Protein AF-A0A7X8JCH7-F1 (afdb_monomer_lite)

Sequence (547 aa):
MPQPSSTAVYFVDVYTPNEGEPELSLEFGILRWFAEQDERPEVYVSTYLRPEIAVNRVRWPNAQSEMKIDRDRIEGDPNLPTLNNMIAEDYLEKKHVVCFDACIEPFPNFTVNAYDVVSIVALWNDIYSDDEKALKCTTLDEMCDYIGIVQDNNENTKYTPLLKRLNKMAALWSLLSEIEKNPKARRNLTSGGIQFNLVWPLPKSEDKWFEKEPEKLSDLTNKEIEDFFTGHLADRIDWYSMNMYASDWIYLRAKRSGASDLTGKRELAEFVFSKVFTCRMQIWVLIFYALYHHKKETSLNIALSRGDFRQVEDESAVESFVSFIVDNLDVFLSAPQKNSLIASLVKQTLEENDSIPFEHYNYDKIKKNYKQTSTGPRPFYTKNAPTVDSESCYKEIRNAKGKTIYRCYEVKSRGKNRQLEAELVVRNLTKLYSEALNVFSDIWLTTDLKLWIQFITGHDFTDLSRESKETDPHDLIEVRLALKKIIENVAYKYMLALHNHLEDAIRAVKINDIALSPICFNFQGISVEVIIKQPKVGLLGRLLSFN

Foldseek 3Di:
DDDDPQAKEKEWDWDAQDFPCSLRTFKIWIWIDRPVDLAATATQFTFTAARDDCLPPGPQVCCCPPFVDDSCVNVVDPQGHTPVLQLVVLPQAAGHYEYQACVGPPNVSSCVRHPDYDHLLVLQCVLCVVPPCSPPQPDLVSNCVVLQADDADPLQQQDTVRVQSRLSSVVSCVVSVVCVVPVVVSVVSDNDHDDPVNRPDDDHQDPDLDPDDDQFLVVDDLVSLCVSLVDDLVSPHRSVPAGDHRLDRGPPQDQDPCLVVADPLLVVLLCCLHPVDGRVLNVVLLSSCCRRVVCSVLSSQCSSVRVPLVNRPDVVSSVVSSSSCLQCLQPSDDPVSLLVVLLVLLLVLQVVLQPAFFDDDDQVVQDVCVVPDLAFKHKDDDPDDDPAPRCAAWTWIAHNVRQTQEIEGEQADDDPVSVVSLVVSLVVLVVVLVQLVQLLHCLRAPPNSQSSSCSNNSHHSVLLRDDDDPPDDPSSVVSSVSSSVSSCVSCVVLSVVSVVLSVVLSVCSVVLDQPDDWSWDRRSNYTYTYYRHYHDDDPVNVVVVPD

pLDDT: mean 86.08, std 12.48, range [26.72, 97.81]

Radius of gyration: 33.93 Å; chains: 1; bounding box: 72×52×119 Å

Structure (mmCIF, N/CA/C/O backbone):
data_AF-A0A7X8JCH7-F1
#
_entry.id   AF-A0A7X8JCH7-F1
#
loop_
_atom_site.group_PDB
_atom_site.id
_atom_site.type_symbol
_atom_site.label_atom_id
_atom_site.label_alt_id
_atom_site.label_comp_id
_atom_site.label_asym_id
_atom_site.label_entity_id
_atom_site.label_seq_id
_atom_site.pdbx_PDB_ins_code
_atom_site.Cartn_x
_atom_site.Cartn_y
_atom_site.Cartn_z
_atom_site.occupancy
_atom_site.B_iso_or_equiv
_atom_site.auth_seq_id
_atom_site.auth_comp_id
_atom_site.auth_asym_id
_atom_site.auth_atom_id
_atom_site.pdbx_PDB_model_num
ATOM 1 N N . MET A 1 1 ? -0.705 -29.616 21.457 1.00 29.97 1 MET A N 1
ATOM 2 C CA . MET A 1 1 ? -2.049 -29.372 22.023 1.00 29.97 1 MET A CA 1
ATOM 3 C C . MET A 1 1 ? -2.878 -28.715 20.933 1.00 29.97 1 MET A C 1
ATOM 5 O O . MET A 1 1 ? -2.327 -27.831 20.287 1.00 29.97 1 MET A O 1
ATOM 9 N N . PRO A 1 2 ? -4.116 -29.147 20.653 1.00 26.72 2 PRO A N 1
ATOM 10 C CA . PRO A 1 2 ? -4.990 -28.383 19.771 1.00 26.72 2 PRO A CA 1
ATOM 11 C C . PRO A 1 2 ? -5.410 -27.101 20.503 1.00 26.72 2 PRO A C 1
ATOM 13 O O . PRO A 1 2 ? -5.820 -27.173 21.661 1.00 26.72 2 PRO A O 1
ATOM 16 N N . GLN A 1 3 ? -5.236 -25.943 19.862 1.00 28.42 3 GLN A N 1
ATOM 17 C CA . GLN A 1 3 ? -5.727 -24.663 20.379 1.00 28.42 3 GLN A CA 1
ATOM 18 C C . GLN A 1 3 ? -7.254 -24.742 20.555 1.00 28.42 3 GLN A C 1
ATOM 20 O O . GLN A 1 3 ? -7.921 -25.278 19.664 1.00 28.42 3 GLN A O 1
ATOM 25 N N . PRO A 1 4 ? -7.828 -24.231 21.658 1.00 31.36 4 PRO A N 1
ATOM 26 C CA . PRO A 1 4 ? -9.260 -23.978 21.695 1.00 31.36 4 PRO A CA 1
ATOM 27 C C . PRO A 1 4 ? -9.591 -22.996 20.565 1.00 31.36 4 PRO A C 1
ATOM 29 O O . PRO A 1 4 ? -8.881 -22.011 20.366 1.00 31.36 4 PRO A O 1
ATOM 32 N N . SER A 1 5 ? -10.627 -23.293 19.780 1.00 38.84 5 SER A N 1
ATOM 33 C CA . SER A 1 5 ? -11.146 -22.375 18.768 1.00 38.84 5 SER A CA 1
ATOM 34 C C . SER A 1 5 ? -11.841 -21.214 19.481 1.00 38.84 5 SER A C 1
ATOM 36 O O . SER A 1 5 ? -13.061 -21.235 19.649 1.00 38.84 5 SER A O 1
ATOM 38 N N . SER A 1 6 ? -11.067 -20.241 19.966 1.00 56.00 6 SER A N 1
ATOM 39 C CA . SER A 1 6 ? -11.627 -19.031 20.558 1.00 56.00 6 SER A CA 1
ATOM 40 C C . SER A 1 6 ? -12.401 -18.285 19.473 1.00 56.00 6 SER A C 1
ATOM 42 O O . SER A 1 6 ? -11.893 -17.999 18.384 1.00 56.00 6 SER A O 1
ATOM 44 N N . THR A 1 7 ? -13.677 -18.030 19.737 1.00 82.69 7 THR A N 1
ATOM 45 C CA . THR A 1 7 ? -14.550 -17.335 18.792 1.00 82.69 7 THR A CA 1
ATOM 46 C C . THR A 1 7 ? -14.457 -15.839 19.073 1.00 82.69 7 THR A C 1
ATOM 48 O O . THR A 1 7 ? -14.696 -15.406 20.197 1.00 82.69 7 THR A O 1
ATOM 51 N N . ALA A 1 8 ? -14.047 -15.052 18.076 1.00 91.00 8 ALA A N 1
ATOM 52 C CA . ALA A 1 8 ? -13.922 -13.603 18.220 1.00 91.00 8 ALA A CA 1
ATOM 53 C C . ALA A 1 8 ? -15.294 -12.915 18.187 1.00 91.00 8 ALA A C 1
ATOM 55 O O . ALA A 1 8 ? -16.167 -13.300 17.406 1.00 91.00 8 ALA A O 1
ATOM 56 N N . VAL A 1 9 ? -15.434 -11.856 18.981 1.00 94.06 9 VAL A N 1
ATOM 57 C CA . VAL A 1 9 ? -16.603 -10.969 19.024 1.00 94.06 9 VAL A CA 1
ATOM 58 C C . VAL A 1 9 ? -16.235 -9.618 18.416 1.00 94.06 9 VAL A C 1
ATOM 60 O O . VAL A 1 9 ? -15.124 -9.125 18.618 1.00 94.06 9 VAL A O 1
ATOM 63 N N . TYR A 1 10 ? -17.156 -9.029 17.657 1.00 96.38 10 TYR A N 1
ATOM 64 C CA . TYR A 1 10 ? -16.940 -7.798 16.905 1.00 96.38 10 TYR A CA 1
ATOM 65 C C . TYR A 1 10 ? -17.866 -6.693 17.410 1.00 96.38 10 TYR A C 1
ATOM 67 O O . TYR A 1 10 ? -19.082 -6.786 17.269 1.00 96.38 10 TYR A O 1
ATOM 75 N N . PHE A 1 11 ? -17.293 -5.641 17.987 1.00 97.12 11 PHE A N 1
ATOM 76 C CA . PHE A 1 11 ? -18.025 -4.469 18.465 1.00 97.12 11 PHE A CA 1
ATOM 77 C C . PHE A 1 11 ? -18.048 -3.427 17.364 1.00 97.12 11 PHE A C 1
ATOM 79 O O . PHE A 1 11 ? -16.978 -3.014 16.925 1.00 97.12 11 PHE A O 1
ATOM 86 N N . VAL A 1 12 ? -19.229 -2.999 16.932 1.00 97.44 12 VAL A N 1
ATOM 87 C CA . VAL A 1 12 ? -19.396 -1.996 15.872 1.00 97.44 12 VAL A CA 1
ATOM 88 C C . VAL A 1 12 ? -20.108 -0.758 16.403 1.00 97.44 12 VAL A C 1
ATOM 90 O O . VAL A 1 12 ? -21.051 -0.863 17.189 1.00 97.44 12 VAL A O 1
ATOM 93 N N . ASP A 1 13 ? -19.651 0.412 15.962 1.00 96.62 13 ASP A N 1
ATOM 94 C CA . ASP A 1 13 ? -20.289 1.691 16.255 1.00 96.62 13 ASP A CA 1
ATOM 95 C C . ASP A 1 13 ? -20.042 2.703 15.127 1.00 96.62 13 ASP A C 1
ATOM 97 O O . ASP A 1 13 ? -19.064 2.604 14.376 1.00 96.62 13 ASP A O 1
ATOM 101 N N . VAL A 1 14 ? -20.946 3.675 15.012 1.00 95.38 14 VAL A N 1
ATOM 102 C CA . VAL A 1 14 ? -20.935 4.710 13.972 1.00 95.38 14 VAL A CA 1
ATOM 103 C C . VAL A 1 14 ? -21.260 6.058 14.596 1.00 95.38 14 VAL A C 1
ATOM 105 O O . VAL A 1 14 ? -22.290 6.218 15.251 1.00 95.38 14 VAL A O 1
ATOM 108 N N . TYR A 1 15 ? -20.417 7.062 14.356 1.00 94.69 15 TYR A N 1
ATOM 109 C CA . TYR A 1 15 ? -20.737 8.422 14.775 1.00 94.69 15 TYR A CA 1
ATOM 110 C C . TYR A 1 15 ? -21.611 9.127 13.738 1.00 94.69 15 TYR A C 1
ATOM 112 O O . TYR A 1 15 ? -21.155 9.448 12.635 1.00 94.69 15 TYR A O 1
ATOM 120 N N . THR A 1 16 ? -22.848 9.428 14.141 1.00 91.75 16 THR A N 1
ATOM 121 C CA . THR A 1 16 ? -23.808 10.202 13.349 1.00 91.75 16 THR A CA 1
ATOM 122 C C . THR A 1 16 ? -24.096 11.541 14.046 1.00 91.75 16 THR A C 1
ATOM 124 O O . THR A 1 16 ? -24.829 11.565 15.034 1.00 91.75 16 THR A O 1
ATOM 127 N N . PRO A 1 17 ? -23.554 12.675 13.561 1.00 89.62 17 PRO A N 1
ATOM 128 C CA . PRO A 1 17 ? -23.753 13.990 14.189 1.00 89.62 17 PRO A CA 1
ATOM 129 C C . PRO A 1 17 ? -25.203 14.496 14.092 1.00 89.62 17 PRO A C 1
ATOM 131 O O . PRO A 1 17 ? -25.630 15.355 14.870 1.00 89.62 17 PRO A O 1
ATOM 134 N N . ASN A 1 18 ? -25.958 13.981 13.123 1.00 89.19 18 ASN A N 1
ATOM 135 C CA . ASN A 1 18 ? -27.358 14.289 12.884 1.00 89.19 18 ASN A CA 1
ATOM 136 C C . ASN A 1 18 ? -28.198 13.054 13.230 1.00 89.19 18 ASN A C 1
ATOM 138 O O . ASN A 1 18 ? -28.281 12.117 12.442 1.00 89.19 18 ASN A O 1
ATOM 142 N N . GLU A 1 19 ? -28.813 13.044 14.410 1.00 84.12 19 GLU A N 1
ATOM 143 C CA . GLU A 1 19 ? -29.671 11.938 14.849 1.00 84.12 19 GLU A CA 1
ATOM 144 C C . GLU A 1 19 ? -30.739 11.597 13.792 1.00 84.12 19 GLU A C 1
ATOM 146 O O . GLU A 1 19 ? -31.442 12.483 13.301 1.00 84.12 19 GLU A O 1
ATOM 151 N N . GLY A 1 20 ? -30.838 10.314 13.427 1.00 84.88 20 GLY A N 1
ATOM 152 C CA . GLY A 1 20 ? -31.772 9.819 12.410 1.00 84.88 20 GLY A CA 1
ATOM 153 C C . GLY A 1 20 ? -31.355 10.038 10.947 1.00 84.88 20 GLY A C 1
ATOM 154 O O . GLY A 1 20 ? -32.113 9.652 10.062 1.00 84.88 20 GLY A O 1
ATOM 155 N N . GLU A 1 21 ? -30.180 10.617 10.676 1.00 90.12 21 GLU A N 1
ATOM 156 C CA . GLU A 1 21 ? -29.643 10.855 9.321 1.00 90.12 21 GLU A CA 1
ATOM 157 C C . GLU A 1 21 ? -28.317 10.078 9.119 1.00 90.12 21 GLU A C 1
ATOM 159 O O . GLU A 1 21 ? -27.241 10.688 9.076 1.00 90.12 21 GLU A O 1
ATOM 164 N N . PRO A 1 22 ? -28.347 8.729 9.040 1.00 89.81 22 PRO A N 1
ATOM 165 C CA . PRO A 1 22 ? -27.145 7.889 8.977 1.00 89.81 22 PRO A CA 1
ATOM 166 C C . PRO A 1 22 ? -26.254 8.204 7.765 1.00 89.81 22 PRO A C 1
ATOM 168 O O . PRO A 1 22 ? -25.035 8.063 7.841 1.00 89.81 22 PRO A O 1
ATOM 171 N N . GLU A 1 23 ? -26.812 8.710 6.664 1.00 89.12 23 GLU A N 1
ATOM 172 C CA . GLU A 1 23 ? -26.068 9.139 5.472 1.00 89.12 23 GLU A CA 1
ATOM 173 C C . GLU A 1 23 ? -25.108 10.318 5.724 1.00 89.12 23 GLU A C 1
ATOM 175 O O . GLU A 1 23 ? -24.272 10.637 4.872 1.00 89.12 23 GLU A O 1
ATOM 180 N N . LEU A 1 24 ? -25.231 10.972 6.885 1.00 92.50 24 LEU A N 1
ATOM 181 C CA . LEU A 1 24 ? -24.353 12.041 7.359 1.00 92.50 24 LEU A CA 1
ATOM 182 C C . LEU A 1 24 ? -23.330 11.573 8.404 1.00 92.50 24 LEU A C 1
ATOM 184 O O . LEU A 1 24 ? -22.702 12.411 9.054 1.00 92.50 24 LEU A O 1
ATOM 188 N N . SER A 1 25 ? -23.161 10.260 8.576 1.00 93.88 25 SER A N 1
ATOM 189 C CA . SER A 1 25 ? -22.144 9.689 9.464 1.00 93.88 25 SER A CA 1
ATOM 190 C C . SER A 1 25 ? -20.736 10.147 9.076 1.00 93.88 25 SER A C 1
ATOM 192 O O . SER A 1 25 ? -20.436 10.314 7.894 1.00 93.88 25 SER A O 1
ATOM 194 N N . LEU A 1 26 ? -19.867 10.329 10.076 1.00 94.88 26 LEU A N 1
ATOM 195 C CA . LEU A 1 26 ? -18.512 10.874 9.886 1.00 94.88 26 LEU A CA 1
ATOM 196 C C . LEU A 1 26 ? -17.386 9.945 10.345 1.00 94.88 26 LEU A C 1
ATOM 198 O O . LEU A 1 26 ? -16.239 10.162 9.963 1.00 94.88 26 LEU A O 1
ATOM 202 N N . GLU A 1 27 ? -17.677 8.933 11.157 1.00 95.88 27 GLU A N 1
ATOM 203 C CA . GLU A 1 27 ? -16.674 7.985 11.650 1.00 95.88 27 GLU A CA 1
ATOM 204 C C . GLU A 1 27 ? -17.308 6.603 11.827 1.00 95.88 27 GLU A C 1
ATOM 206 O O . GLU A 1 27 ? -18.445 6.489 12.293 1.00 95.88 27 GLU A O 1
ATOM 211 N N . PHE A 1 28 ? -16.568 5.564 11.454 1.00 96.12 28 PHE A N 1
ATOM 212 C CA . PHE A 1 28 ? -16.955 4.162 11.556 1.00 96.12 28 PHE A CA 1
ATOM 213 C C . PHE A 1 28 ? -15.851 3.367 12.248 1.00 96.12 28 PHE A C 1
ATOM 215 O O . PHE A 1 28 ? -14.671 3.501 11.908 1.00 96.12 28 PHE A O 1
ATOM 222 N N . GLY A 1 29 ? -16.234 2.514 13.198 1.00 96.56 29 GLY A N 1
ATOM 223 C CA . GLY A 1 29 ? -15.292 1.707 13.959 1.00 96.56 29 GLY A CA 1
ATOM 224 C C . GLY A 1 29 ? -15.793 0.289 14.199 1.00 96.56 29 GLY A C 1
ATOM 225 O O . GLY A 1 29 ? -16.962 0.071 14.513 1.00 96.56 29 GLY A O 1
ATOM 226 N N . ILE A 1 30 ? -14.874 -0.671 14.094 1.00 96.69 30 ILE A N 1
ATOM 227 C CA . ILE A 1 30 ? -15.069 -2.049 14.538 1.00 96.69 30 ILE A CA 1
ATOM 228 C C . ILE A 1 30 ? -13.890 -2.443 15.427 1.00 96.69 30 ILE A C 1
ATOM 230 O O . ILE A 1 30 ? -12.739 -2.368 14.991 1.00 96.69 30 ILE A O 1
ATOM 234 N N . LEU A 1 31 ? -14.166 -2.925 16.638 1.00 95.06 31 LEU A N 1
ATOM 235 C CA . LEU A 1 31 ? -13.188 -3.645 17.453 1.00 95.06 31 LEU A CA 1
ATOM 236 C C . LEU A 1 31 ? -13.414 -5.148 17.337 1.00 95.06 31 LEU A C 1
ATOM 238 O O . LEU A 1 31 ? -14.551 -5.609 17.333 1.00 95.06 31 LEU A O 1
ATOM 242 N N . ARG A 1 32 ? -12.333 -5.918 17.297 1.00 93.12 32 ARG A N 1
ATOM 243 C CA . ARG A 1 32 ? -12.345 -7.377 17.387 1.00 93.12 32 ARG A CA 1
ATOM 244 C C . ARG A 1 32 ? -11.782 -7.781 18.735 1.00 93.12 32 ARG A C 1
ATOM 246 O O . ARG A 1 32 ? -10.715 -7.317 19.118 1.00 93.12 32 ARG A O 1
ATOM 253 N N . TRP A 1 33 ? -12.453 -8.685 19.432 1.00 91.38 33 TRP A N 1
ATOM 254 C CA . TRP A 1 33 ? -11.992 -9.144 20.732 1.00 91.38 33 TRP A CA 1
ATOM 255 C C . TRP A 1 33 ? -12.130 -10.649 20.895 1.00 91.38 33 TRP A C 1
ATOM 257 O O . TRP A 1 33 ? -13.184 -11.234 20.647 1.00 91.38 33 TRP A O 1
ATOM 267 N N . PHE A 1 34 ? -11.053 -11.271 21.357 1.00 87.00 34 PHE A N 1
ATOM 268 C CA . PHE A 1 34 ? -11.061 -12.632 21.859 1.00 87.00 34 PHE A CA 1
ATOM 269 C C . PHE A 1 34 ? -11.206 -12.581 23.375 1.00 87.00 34 PHE A C 1
ATOM 271 O O . PHE A 1 34 ? -10.211 -12.573 24.083 1.00 87.00 34 PHE A O 1
ATOM 278 N N . ALA A 1 35 ? -12.440 -12.547 23.878 1.00 70.50 35 ALA A N 1
ATOM 279 C CA . ALA A 1 35 ? -12.702 -12.369 25.312 1.00 70.50 35 ALA A CA 1
ATOM 280 C C . ALA A 1 35 ? -12.093 -13.468 26.213 1.00 70.50 35 ALA A C 1
ATOM 282 O O . ALA A 1 35 ? -11.946 -13.269 27.413 1.00 70.50 35 ALA A O 1
ATOM 283 N N . GLU A 1 36 ? -11.745 -14.629 25.646 1.00 71.50 36 GLU A N 1
ATOM 284 C CA . GLU A 1 36 ? -11.052 -15.724 26.345 1.00 71.50 36 GLU A CA 1
ATOM 285 C C . GLU A 1 36 ? -9.531 -15.515 26.459 1.00 71.50 36 GLU A C 1
ATOM 287 O O . GLU A 1 36 ? -8.860 -16.249 27.184 1.00 71.50 36 GLU A O 1
ATOM 292 N N . GLN A 1 37 ? -8.975 -14.555 25.718 1.00 68.00 37 GLN A N 1
ATOM 293 C CA . GLN A 1 37 ? -7.579 -14.145 25.805 1.00 68.00 37 GLN A CA 1
ATOM 294 C C . GLN A 1 37 ? -7.509 -12.943 26.756 1.00 68.00 37 GLN A C 1
ATOM 296 O O . GLN A 1 37 ? -8.314 -12.021 26.635 1.00 68.00 37 GLN A O 1
ATOM 301 N N . ASP A 1 38 ? -6.561 -12.944 27.699 1.00 69.00 38 ASP A N 1
ATOM 302 C CA . ASP A 1 38 ? -6.284 -11.811 28.602 1.00 69.00 38 ASP A CA 1
ATOM 303 C C . ASP A 1 38 ? -5.630 -10.643 27.824 1.00 69.00 38 ASP A C 1
ATOM 305 O O . ASP A 1 38 ? -4.517 -10.202 28.111 1.00 69.00 38 ASP A O 1
ATOM 309 N N . GLU A 1 39 ? -6.312 -10.157 26.787 1.00 76.56 39 GLU A N 1
ATOM 310 C CA . GLU A 1 39 ? -5.871 -9.113 25.865 1.00 76.56 39 GLU A CA 1
ATOM 311 C C . GLU A 1 39 ? -7.006 -8.105 25.612 1.00 76.56 39 GLU A C 1
ATOM 313 O O . GLU A 1 39 ? -8.193 -8.406 25.769 1.00 76.56 39 GLU A O 1
ATOM 318 N N . ARG A 1 40 ? -6.650 -6.869 25.240 1.00 84.62 40 ARG A N 1
ATOM 319 C CA . ARG A 1 40 ? -7.621 -5.811 24.905 1.00 84.62 40 ARG A CA 1
ATOM 320 C C . ARG A 1 40 ? -8.246 -6.084 23.527 1.00 84.62 40 ARG A C 1
ATOM 322 O O . ARG A 1 40 ? -7.576 -6.666 22.676 1.00 84.62 40 ARG A O 1
ATOM 329 N N . PRO A 1 41 ? -9.477 -5.606 23.259 1.00 89.38 41 PRO A N 1
ATOM 330 C CA . PRO A 1 41 ? -9.980 -5.493 21.896 1.00 89.38 41 PRO A CA 1
ATOM 331 C C . PRO A 1 41 ? -8.985 -4.815 20.937 1.00 89.38 41 PRO A C 1
ATOM 333 O O . PRO A 1 41 ? -8.475 -3.723 21.195 1.00 89.38 41 PRO A O 1
ATOM 336 N N . GLU A 1 42 ? -8.750 -5.451 19.797 1.00 89.12 42 GLU A N 1
ATOM 337 C CA . GLU A 1 42 ? -7.958 -4.917 18.695 1.00 89.12 42 GLU A CA 1
ATOM 338 C C . GLU A 1 42 ? -8.841 -4.036 17.807 1.00 89.12 42 GLU A C 1
ATOM 340 O O . GLU A 1 42 ? -10.003 -4.359 17.547 1.00 89.12 42 GLU A O 1
ATOM 345 N N . VAL A 1 43 ? -8.295 -2.942 17.278 1.00 91.38 43 VAL A N 1
ATOM 346 C CA . VAL A 1 43 ? -8.989 -2.181 16.233 1.00 91.38 43 VAL A CA 1
ATOM 347 C C . VAL A 1 43 ? -8.980 -3.022 14.955 1.00 91.38 43 VAL A C 1
ATOM 349 O O . VAL A 1 43 ? -7.919 -3.403 14.470 1.00 91.38 43 VAL A O 1
ATOM 352 N N . TYR A 1 44 ? -10.160 -3.336 14.423 1.00 91.88 44 TYR A N 1
ATOM 353 C CA . TYR A 1 44 ? -10.332 -4.124 13.199 1.00 91.88 44 TYR A CA 1
ATOM 354 C C . TYR A 1 44 ? -10.608 -3.229 11.989 1.00 91.88 44 TYR A C 1
ATOM 356 O O . TYR A 1 44 ? -10.040 -3.436 10.920 1.00 91.88 44 TYR A O 1
ATOM 364 N N . VAL A 1 45 ? -11.447 -2.209 12.182 1.00 94.31 45 VAL A N 1
ATOM 365 C CA . VAL A 1 45 ? -11.690 -1.125 11.224 1.00 94.31 45 VAL A CA 1
ATOM 366 C C . VAL A 1 45 ? -11.771 0.181 12.007 1.00 94.31 45 VAL A C 1
ATOM 368 O O . VAL A 1 45 ? -12.394 0.232 13.066 1.00 94.31 45 VAL A O 1
ATOM 371 N N . SER A 1 46 ? -11.142 1.235 11.503 1.00 94.69 46 SER A N 1
ATOM 372 C CA . SER A 1 46 ? -11.283 2.599 12.011 1.00 94.69 46 SER A CA 1
ATOM 373 C C . SER A 1 46 ? -11.112 3.542 10.838 1.00 94.69 46 SER A C 1
ATOM 375 O O . SER A 1 46 ? -10.057 3.567 10.209 1.00 94.69 46 SER A O 1
ATOM 377 N N . THR A 1 47 ? -12.164 4.269 10.488 1.00 95.00 47 THR A N 1
ATOM 378 C CA . THR A 1 47 ? -12.096 5.184 9.356 1.00 95.00 47 THR A CA 1
ATOM 379 C C . THR A 1 47 ? -13.048 6.353 9.511 1.00 95.00 47 THR A C 1
ATOM 381 O O . THR A 1 47 ? -14.112 6.245 10.126 1.00 95.00 47 THR A O 1
ATOM 384 N N . TYR A 1 48 ? -12.665 7.466 8.901 1.00 95.19 48 TYR A N 1
ATOM 385 C CA . TYR A 1 48 ? -13.563 8.580 8.665 1.00 95.19 48 TYR A CA 1
ATOM 386 C C . TYR A 1 48 ? -14.441 8.318 7.445 1.00 95.19 48 TYR A C 1
ATOM 388 O O . TYR A 1 48 ? -14.029 7.682 6.475 1.00 95.19 48 TYR A O 1
ATOM 396 N N . LEU A 1 49 ? -15.659 8.843 7.495 1.00 94.31 49 LEU A N 1
ATOM 397 C CA . LEU A 1 49 ? -16.648 8.693 6.442 1.00 94.31 49 LEU A CA 1
ATOM 398 C C . LEU A 1 49 ? -16.884 10.018 5.731 1.00 94.31 49 LEU A C 1
ATOM 400 O O . LEU A 1 49 ? -16.966 11.080 6.353 1.00 94.31 49 LEU A O 1
ATOM 404 N N . ARG A 1 50 ? -17.053 9.938 4.413 1.00 92.38 50 ARG A N 1
ATOM 405 C CA . ARG A 1 50 ? -17.513 11.056 3.596 1.00 92.38 50 ARG A CA 1
ATOM 406 C C . ARG A 1 50 ? -19.043 11.017 3.467 1.00 92.38 50 ARG A C 1
ATOM 408 O O . ARG A 1 50 ? -19.568 10.039 2.932 1.00 92.38 50 ARG A O 1
ATOM 415 N N . PRO A 1 51 ? -19.766 12.082 3.865 1.00 90.38 51 PRO A N 1
ATOM 416 C CA . PRO A 1 51 ? -21.212 12.166 3.660 1.00 90.38 51 PRO A CA 1
ATOM 417 C C . PRO A 1 51 ? -21.585 12.184 2.173 1.00 90.38 51 PRO A C 1
ATOM 419 O O . PRO A 1 51 ? -20.961 12.889 1.377 1.00 90.38 51 PRO A O 1
ATOM 422 N N . GLU A 1 52 ? -22.640 11.459 1.799 1.00 76.44 52 GLU A N 1
ATOM 423 C CA . GLU A 1 52 ? -22.975 11.205 0.387 1.00 76.44 52 GLU A CA 1
ATOM 424 C C . GLU A 1 52 ? -23.715 12.354 -0.309 1.00 76.44 52 GLU A C 1
ATOM 426 O O . GLU A 1 52 ? -23.441 12.661 -1.468 1.00 76.44 52 GLU A O 1
ATOM 431 N N . ILE A 1 53 ? -24.681 12.977 0.370 1.00 73.44 53 ILE A N 1
ATOM 432 C CA . ILE A 1 53 ? -25.716 13.776 -0.317 1.00 73.44 53 ILE A CA 1
ATOM 433 C C . ILE A 1 53 ? -25.748 15.227 0.176 1.00 73.44 53 ILE A C 1
ATOM 435 O O . ILE A 1 53 ? -26.146 16.129 -0.563 1.00 73.44 53 ILE A O 1
ATOM 439 N N . ALA A 1 54 ? -25.316 15.496 1.413 1.00 76.44 54 ALA A N 1
ATOM 440 C CA . ALA A 1 54 ? -25.475 16.822 2.003 1.00 76.44 54 ALA A CA 1
ATOM 441 C C . ALA A 1 54 ? -24.450 17.154 3.094 1.00 76.44 54 ALA A C 1
ATOM 443 O O . ALA A 1 54 ? -24.811 17.417 4.238 1.00 76.44 54 ALA A O 1
ATOM 444 N N . VAL A 1 55 ? -23.172 17.253 2.724 1.00 82.06 55 VAL A N 1
ATOM 445 C CA . VAL A 1 55 ? -22.087 17.668 3.638 1.00 82.06 55 VAL A CA 1
ATOM 446 C C . VAL A 1 55 ? -22.402 18.989 4.373 1.00 82.06 55 VAL A C 1
ATOM 448 O O . VAL A 1 55 ? -22.074 19.166 5.543 1.00 82.06 55 VAL A O 1
ATOM 451 N N . ASN A 1 56 ? -23.137 19.902 3.731 1.00 84.19 56 ASN A N 1
ATOM 452 C CA . ASN A 1 56 ? -23.572 21.168 4.335 1.00 84.19 56 ASN A CA 1
ATOM 453 C C . ASN A 1 56 ? -24.640 21.026 5.441 1.00 84.19 56 ASN A C 1
ATOM 455 O O . ASN A 1 56 ? -24.867 21.986 6.172 1.00 84.19 56 ASN A O 1
ATOM 459 N N . ARG A 1 57 ? -25.323 19.877 5.551 1.00 88.69 57 ARG A N 1
ATOM 460 C CA . ARG A 1 57 ? -26.322 19.596 6.602 1.00 88.69 57 ARG A CA 1
ATOM 461 C C . ARG A 1 57 ? -25.707 19.008 7.870 1.00 88.69 57 ARG A C 1
ATOM 463 O O . ARG A 1 57 ? -26.386 18.959 8.894 1.00 88.69 57 ARG A O 1
ATOM 470 N N . VAL A 1 58 ? -24.451 18.575 7.806 1.00 91.12 58 VAL A N 1
ATOM 471 C CA . VAL A 1 58 ? -23.724 18.022 8.947 1.00 91.12 58 VAL A CA 1
ATOM 472 C C . VAL A 1 58 ? -23.638 19.065 10.064 1.00 91.12 58 VAL A C 1
ATOM 474 O O . VAL A 1 58 ? -23.253 20.217 9.836 1.00 91.12 58 VAL A O 1
ATOM 477 N N . ARG A 1 59 ? -23.961 18.660 11.297 1.00 92.00 59 ARG A N 1
ATOM 478 C CA . ARG A 1 59 ? -23.762 19.471 12.507 1.00 92.00 59 ARG A CA 1
ATOM 479 C C . ARG A 1 59 ? -22.282 19.523 12.901 1.00 92.00 59 ARG A C 1
ATOM 481 O O . ARG A 1 59 ? -21.870 18.973 13.919 1.00 92.00 59 ARG A O 1
ATOM 488 N N . TRP A 1 60 ? -21.489 20.241 12.109 1.00 92.19 60 TRP A N 1
ATOM 489 C CA . TRP A 1 60 ? -20.050 20.427 12.326 1.00 92.19 60 TRP A CA 1
ATOM 490 C C . TRP A 1 60 ? -19.656 20.918 13.728 1.00 92.19 60 TRP A C 1
ATOM 492 O O . TRP A 1 60 ? -18.649 20.431 14.235 1.00 92.19 60 TRP A O 1
ATOM 502 N N . PRO A 1 61 ? -20.414 21.811 14.404 1.00 90.56 61 PRO A N 1
ATOM 503 C CA . PRO A 1 61 ? -20.085 22.197 15.775 1.00 90.56 61 PRO A CA 1
ATOM 504 C C . PRO A 1 61 ? -20.033 21.008 16.742 1.00 90.56 61 PRO A C 1
ATOM 506 O O . PRO A 1 61 ? -19.088 20.927 17.520 1.00 90.56 61 PRO A O 1
ATOM 509 N N . ASN A 1 62 ? -20.983 20.070 16.640 1.00 89.19 62 ASN A N 1
ATOM 510 C CA . ASN A 1 62 ? -21.033 18.871 17.483 1.00 89.19 62 ASN A CA 1
ATOM 511 C C . ASN A 1 62 ? -19.886 17.919 17.133 1.00 89.19 62 ASN A C 1
ATOM 513 O O . ASN A 1 62 ? -19.155 17.480 18.017 1.00 89.19 62 ASN A O 1
ATOM 517 N N . ALA A 1 63 ? -19.672 17.674 15.835 1.00 91.50 63 ALA A N 1
ATOM 518 C CA . ALA A 1 63 ? -18.579 16.829 15.359 1.00 91.50 63 ALA A CA 1
ATOM 519 C C . ALA A 1 63 ? -17.206 17.338 15.841 1.00 91.50 63 ALA A C 1
ATOM 521 O O . ALA A 1 63 ? -16.369 16.554 16.290 1.00 91.50 63 ALA A O 1
ATOM 522 N N . GLN A 1 64 ? -16.994 18.657 15.832 1.00 91.31 64 GLN A N 1
ATOM 523 C CA . GLN A 1 64 ? -15.757 19.269 16.308 1.00 91.31 64 GLN A CA 1
ATOM 524 C C . GLN A 1 64 ? -15.628 19.226 17.838 1.00 91.31 64 GLN A C 1
ATOM 526 O O . GLN A 1 64 ? -14.543 18.940 18.344 1.00 91.31 64 GLN A O 1
ATOM 531 N N . SER A 1 65 ? -16.692 19.523 18.594 1.00 88.00 65 SER A N 1
ATOM 532 C CA . SER A 1 65 ? -16.616 19.584 20.061 1.00 88.00 65 SER A CA 1
ATOM 533 C C . SER A 1 65 ? -16.580 18.213 20.731 1.00 88.00 65 SER A C 1
ATOM 535 O O . SER A 1 65 ? -15.887 18.049 21.731 1.00 88.00 65 SER A O 1
ATOM 537 N N . GLU A 1 66 ? -17.325 17.243 20.202 1.00 85.94 66 GLU A N 1
ATOM 538 C CA . GLU A 1 66 ? -17.513 15.924 20.820 1.00 85.94 66 GLU A CA 1
ATOM 539 C C . GLU A 1 66 ? -16.521 14.899 20.275 1.00 85.94 66 GLU A C 1
ATOM 541 O O . GLU A 1 66 ? -15.949 14.127 21.041 1.00 85.94 66 GLU A O 1
ATOM 546 N N . MET A 1 67 ? -16.280 14.924 18.961 1.00 89.19 67 MET A N 1
ATOM 547 C CA . MET A 1 67 ? -15.493 13.902 18.262 1.00 89.19 67 MET A CA 1
ATOM 548 C C . MET A 1 67 ? -14.149 14.415 17.737 1.00 89.19 67 MET A C 1
ATOM 550 O O . MET A 1 67 ? -13.313 13.620 17.310 1.00 89.19 67 MET A O 1
ATOM 554 N N . LYS A 1 68 ? -13.911 15.735 17.801 1.00 90.69 68 LYS A N 1
ATOM 555 C CA . LYS A 1 68 ? -12.734 16.420 17.232 1.00 90.69 68 LYS A CA 1
ATOM 556 C C . LYS A 1 68 ? -12.558 16.155 15.731 1.00 90.69 68 LYS A C 1
ATOM 558 O O . LYS A 1 68 ? -11.432 16.042 15.245 1.00 90.69 68 LYS A O 1
ATOM 563 N N . ILE A 1 69 ? -13.669 16.032 15.007 1.00 91.88 69 ILE A N 1
ATOM 564 C CA . ILE A 1 69 ? -13.671 15.803 13.561 1.00 91.88 69 ILE A CA 1
ATOM 565 C C . ILE A 1 69 ? -13.726 17.147 12.842 1.00 91.88 69 ILE A C 1
ATOM 567 O O . ILE A 1 69 ? -14.723 17.863 12.933 1.00 91.88 69 ILE A O 1
ATOM 571 N N . ASP A 1 70 ? -12.660 17.442 12.100 1.00 87.00 70 ASP A N 1
ATOM 572 C CA . ASP A 1 70 ? -12.528 18.658 11.302 1.00 87.00 70 ASP A CA 1
ATOM 573 C C . ASP A 1 70 ? -13.183 18.500 9.921 1.00 87.00 70 ASP A C 1
ATOM 575 O O . ASP A 1 70 ? -12.978 17.502 9.224 1.00 87.00 70 ASP A O 1
ATOM 579 N N . ARG A 1 71 ? -13.940 19.519 9.505 1.00 90.25 71 ARG A N 1
ATOM 580 C CA . ARG A 1 71 ? -14.603 19.580 8.199 1.00 90.25 71 ARG A CA 1
ATOM 581 C C . ARG A 1 71 ? -13.602 19.541 7.055 1.00 90.25 71 ARG A C 1
ATOM 583 O O . ARG A 1 71 ? -13.807 18.788 6.104 1.00 90.25 71 ARG A O 1
ATOM 590 N N . ASP A 1 72 ? -12.535 20.329 7.156 1.00 88.81 72 ASP A N 1
ATOM 591 C CA . ASP A 1 72 ? -11.566 20.493 6.068 1.00 88.81 72 ASP A CA 1
ATOM 592 C C . ASP A 1 72 ? -10.875 19.166 5.748 1.00 88.81 72 ASP A C 1
ATOM 594 O O . ASP A 1 72 ? -10.578 18.864 4.593 1.00 88.81 72 ASP A O 1
ATOM 598 N N . ARG A 1 73 ? -10.693 18.321 6.768 1.00 86.75 73 ARG A N 1
ATOM 599 C CA . ARG A 1 73 ? -10.173 16.968 6.600 1.00 86.75 73 ARG A CA 1
ATOM 600 C C . ARG A 1 73 ? -11.122 16.073 5.802 1.00 86.75 73 ARG A C 1
ATOM 602 O O . ARG A 1 73 ? -10.668 15.388 4.893 1.00 86.75 73 ARG A O 1
ATOM 609 N N . ILE A 1 74 ? -12.408 16.053 6.155 1.00 90.31 74 ILE A N 1
ATOM 610 C CA . ILE A 1 74 ? -13.401 15.189 5.497 1.00 90.31 74 ILE A CA 1
ATOM 611 C C . ILE A 1 74 ? -13.648 15.639 4.054 1.00 90.31 74 ILE A C 1
ATOM 613 O O . ILE A 1 74 ? -13.741 14.811 3.153 1.00 90.31 74 ILE A O 1
ATOM 617 N N . GLU A 1 75 ? -13.748 16.948 3.815 1.00 85.81 75 GLU A N 1
ATOM 618 C CA . GLU A 1 75 ? -13.965 17.488 2.468 1.00 85.81 75 GLU A CA 1
ATOM 619 C C . GLU A 1 75 ? -12.701 17.430 1.594 1.00 85.81 75 GLU A C 1
ATOM 621 O O . GLU A 1 75 ? -12.809 17.327 0.370 1.00 85.81 75 GLU A O 1
ATOM 626 N N . GLY A 1 76 ? -11.517 17.482 2.209 1.00 81.50 76 GLY A N 1
ATOM 627 C CA . GLY A 1 76 ? -10.227 17.471 1.524 1.00 81.50 76 GLY A CA 1
ATOM 628 C C . GLY A 1 76 ? -9.736 16.093 1.074 1.00 81.50 76 GLY A C 1
ATOM 629 O O . GLY A 1 76 ? -8.881 16.036 0.191 1.00 81.50 76 GLY A O 1
ATOM 630 N N . ASP A 1 77 ? -10.260 14.998 1.635 1.00 82.56 77 ASP A N 1
ATOM 631 C CA . ASP A 1 77 ? -9.861 13.632 1.275 1.00 82.56 77 ASP A CA 1
ATOM 632 C C . ASP A 1 77 ? -10.939 12.931 0.420 1.00 82.56 77 ASP A C 1
ATOM 634 O O . ASP A 1 77 ? -11.935 12.417 0.942 1.00 82.56 77 ASP A O 1
ATOM 638 N N . PRO A 1 78 ? -10.771 12.879 -0.917 1.00 75.00 78 PRO A N 1
ATOM 639 C CA . PRO A 1 78 ? -11.749 12.258 -1.802 1.00 75.00 78 PRO A CA 1
ATOM 640 C C . PRO A 1 78 ? -11.784 10.729 -1.696 1.00 75.00 78 PRO A C 1
ATOM 642 O O . PRO A 1 78 ? -12.721 10.136 -2.230 1.00 75.00 78 PRO A O 1
ATOM 645 N N . ASN A 1 79 ? -10.794 10.105 -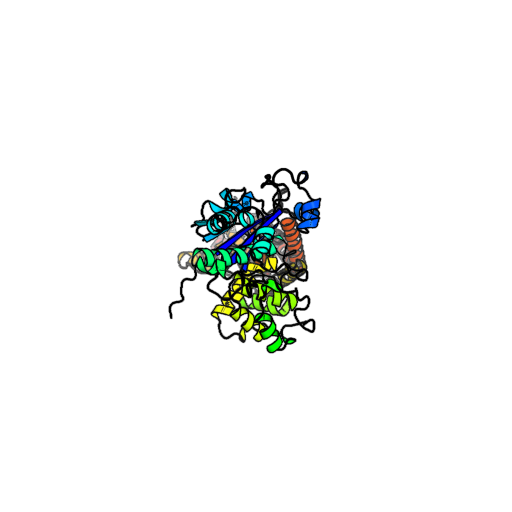1.048 1.00 78.81 79 ASN A N 1
ATOM 646 C CA . ASN A 1 79 ? -10.647 8.652 -0.966 1.00 78.81 79 ASN A CA 1
ATOM 647 C C . ASN A 1 79 ? -11.322 8.048 0.272 1.00 78.81 79 ASN A C 1
ATOM 649 O O . ASN A 1 79 ? -11.295 6.827 0.445 1.00 78.81 79 ASN A O 1
ATOM 653 N N . LEU A 1 80 ? -11.923 8.876 1.134 1.00 89.12 80 LEU A N 1
ATOM 654 C CA . LEU A 1 80 ? -12.692 8.378 2.266 1.00 89.12 80 LEU A CA 1
ATOM 655 C C . LEU A 1 80 ? -13.934 7.612 1.784 1.00 89.12 80 LEU A C 1
ATOM 657 O O . LEU A 1 80 ? -14.645 8.088 0.890 1.00 89.12 80 LEU A O 1
ATOM 661 N N . PRO A 1 81 ? -14.227 6.446 2.381 1.00 93.06 81 PRO A N 1
ATOM 662 C CA . PRO A 1 81 ? -15.432 5.703 2.069 1.00 93.06 81 PRO A CA 1
ATOM 663 C C . PRO A 1 81 ? -16.684 6.458 2.508 1.00 93.06 81 PRO A C 1
ATOM 665 O O . PRO A 1 81 ? -16.683 7.249 3.451 1.00 93.06 81 PRO A O 1
ATOM 668 N N . THR A 1 82 ? -17.791 6.150 1.850 1.00 92.62 82 THR A N 1
ATOM 669 C CA . THR A 1 82 ? -19.129 6.505 2.328 1.00 92.62 82 THR A CA 1
ATOM 670 C C . THR A 1 82 ? -19.653 5.460 3.318 1.00 92.62 82 THR A C 1
ATOM 672 O O . THR A 1 82 ? -19.084 4.373 3.460 1.00 92.62 82 THR A O 1
ATOM 675 N N . LEU A 1 83 ? -20.771 5.745 3.989 1.00 92.75 83 LEU A N 1
ATOM 676 C CA . LEU A 1 83 ? -21.422 4.743 4.835 1.00 92.75 83 LEU A CA 1
ATOM 677 C C . LEU A 1 83 ? -21.863 3.520 4.012 1.00 92.75 83 LEU A C 1
ATOM 679 O O . LEU A 1 83 ? -21.609 2.386 4.417 1.00 92.75 83 LEU A O 1
ATOM 683 N N . ASN A 1 84 ? -22.451 3.735 2.829 1.00 92.69 84 ASN A N 1
ATOM 684 C CA . ASN A 1 84 ? -22.889 2.638 1.967 1.00 92.69 84 ASN A CA 1
ATOM 685 C C . ASN A 1 84 ? -21.716 1.809 1.442 1.00 92.69 84 ASN A C 1
ATOM 687 O O . ASN A 1 84 ? -21.857 0.603 1.252 1.00 92.69 84 ASN A O 1
ATOM 691 N N . ASN A 1 85 ? -20.545 2.426 1.252 1.00 93.50 85 ASN A N 1
ATOM 692 C CA . ASN A 1 85 ? -19.321 1.688 0.964 1.00 93.50 85 ASN A CA 1
ATOM 693 C C . ASN A 1 85 ? -18.986 0.708 2.095 1.00 93.50 85 ASN A C 1
ATOM 695 O O . ASN A 1 85 ? -18.745 -0.461 1.819 1.00 93.50 85 ASN A O 1
ATOM 699 N N . MET A 1 86 ? -19.037 1.145 3.358 1.00 93.19 86 MET A N 1
ATOM 700 C CA . MET A 1 86 ? -18.753 0.264 4.499 1.00 93.19 86 MET A CA 1
ATOM 701 C C . MET A 1 86 ? -19.783 -0.859 4.657 1.00 93.19 86 MET A C 1
ATOM 703 O O . MET A 1 86 ? -19.405 -1.970 5.020 1.00 93.19 86 MET A O 1
ATOM 707 N N . ILE A 1 87 ? -21.061 -0.597 4.359 1.00 92.69 87 ILE A N 1
ATOM 708 C CA . ILE A 1 87 ? -22.110 -1.631 4.334 1.00 92.69 87 ILE A CA 1
ATOM 709 C C . ILE A 1 87 ? -21.823 -2.648 3.220 1.00 92.69 87 ILE A C 1
ATOM 711 O O . ILE A 1 87 ? -21.922 -3.850 3.443 1.00 92.69 87 ILE A O 1
ATOM 715 N N . ALA A 1 88 ? -21.433 -2.177 2.033 1.00 92.75 88 ALA A N 1
ATOM 716 C CA . ALA A 1 88 ? -21.161 -3.031 0.880 1.00 92.75 88 ALA A CA 1
ATOM 717 C C . ALA A 1 88 ? -19.916 -3.922 1.047 1.00 92.75 88 ALA A C 1
ATOM 719 O O . ALA A 1 88 ? -19.899 -5.022 0.499 1.00 92.75 88 ALA A O 1
ATOM 720 N N . GLU A 1 89 ? -18.896 -3.476 1.790 1.00 91.50 89 GLU A N 1
ATOM 721 C CA . GLU A 1 89 ? -17.737 -4.319 2.135 1.00 91.50 89 GLU A CA 1
ATOM 722 C C . GLU A 1 89 ? -18.096 -5.490 3.055 1.00 91.50 89 GLU A C 1
ATOM 724 O O . GLU A 1 89 ? -17.369 -6.480 3.090 1.00 91.50 89 GLU A O 1
ATOM 729 N N . ASP A 1 90 ? -19.179 -5.359 3.827 1.00 91.06 90 ASP A N 1
ATOM 730 C CA . ASP A 1 90 ? -19.677 -6.378 4.750 1.00 91.06 90 ASP A CA 1
ATOM 731 C C . ASP A 1 90 ? -18.589 -6.935 5.691 1.00 91.06 90 ASP A C 1
ATOM 733 O O . ASP A 1 90 ? -18.395 -8.140 5.870 1.00 91.06 90 ASP A O 1
ATOM 737 N N . TYR A 1 91 ? -17.854 -6.032 6.355 1.00 92.62 91 TYR A N 1
ATOM 738 C CA . TYR A 1 91 ? -16.828 -6.400 7.341 1.00 92.62 91 TYR A CA 1
ATOM 739 C C . TYR A 1 91 ? -17.366 -7.214 8.527 1.00 92.62 91 TYR A C 1
ATOM 741 O O . TYR A 1 91 ? -16.567 -7.665 9.350 1.00 92.62 91 TYR A O 1
ATOM 749 N N . LEU A 1 92 ? -18.678 -7.401 8.651 1.00 94.81 92 LEU A N 1
ATOM 750 C CA . LEU A 1 92 ? -19.334 -8.142 9.723 1.00 94.81 92 LEU A CA 1
ATOM 751 C C . LEU A 1 92 ? -19.951 -9.468 9.241 1.00 94.81 92 LEU A C 1
ATOM 753 O O . LEU A 1 92 ? -20.508 -10.200 10.061 1.00 94.81 92 LEU A O 1
ATOM 757 N N . GLU A 1 93 ? -19.786 -9.828 7.961 1.00 95.12 93 GLU A N 1
ATOM 758 C CA . GLU A 1 93 ? -20.262 -11.098 7.410 1.00 95.12 93 GLU A CA 1
ATOM 759 C C . GLU A 1 93 ? -19.753 -12.276 8.254 1.00 95.12 93 GLU A C 1
ATOM 761 O O . GLU A 1 93 ? -18.548 -12.392 8.517 1.00 95.12 93 GLU A O 1
ATOM 766 N N . LYS A 1 94 ? -20.663 -13.179 8.653 1.00 94.31 94 LYS A N 1
ATOM 767 C CA . LYS A 1 94 ? -20.337 -14.423 9.374 1.00 94.31 94 LYS A CA 1
ATOM 768 C C . LYS A 1 94 ? -19.506 -14.178 10.642 1.00 94.31 94 LYS A C 1
ATOM 770 O O . LYS A 1 94 ? -18.547 -14.901 10.928 1.00 94.31 94 LYS A O 1
ATOM 775 N N . LYS A 1 95 ? -19.856 -13.141 11.402 1.00 94.88 95 LYS A N 1
ATOM 776 C CA . LYS A 1 95 ? -19.225 -12.792 12.683 1.00 94.88 95 LYS A CA 1
ATOM 777 C C . LYS A 1 95 ? -20.264 -12.676 13.795 1.00 94.88 95 LYS A C 1
ATOM 779 O O . LYS A 1 95 ? -21.441 -12.464 13.517 1.00 94.88 95 LYS A O 1
ATOM 784 N N . HIS A 1 96 ? -19.801 -12.819 15.035 1.00 95.56 96 HIS A N 1
ATOM 785 C CA . HIS A 1 96 ? -20.582 -12.545 16.241 1.00 95.56 96 HIS A CA 1
ATOM 786 C C . HIS A 1 96 ? -20.497 -11.051 16.537 1.00 95.56 96 HIS A C 1
ATOM 788 O O . HIS A 1 96 ? -19.406 -10.554 16.837 1.00 95.56 96 HIS A O 1
ATOM 794 N N . VAL A 1 97 ? -21.605 -10.327 16.400 1.00 96.81 97 VAL A N 1
ATOM 795 C CA . VAL A 1 97 ? -21.599 -8.860 16.426 1.00 96.81 97 VAL A CA 1
ATOM 796 C C . VAL A 1 97 ? -22.263 -8.325 17.685 1.00 96.81 97 VAL A C 1
ATOM 798 O O . VAL A 1 97 ? -23.324 -8.786 18.093 1.00 96.81 97 VAL A O 1
ATOM 801 N N . VAL A 1 98 ? -21.662 -7.295 18.271 1.00 97.06 98 VAL A N 1
ATOM 802 C CA . VAL A 1 98 ? -22.235 -6.513 19.364 1.00 97.06 98 VAL A CA 1
ATOM 803 C C . VAL A 1 98 ? -22.346 -5.060 18.920 1.00 97.06 98 VAL A C 1
ATOM 805 O O . VAL A 1 98 ? -21.375 -4.454 18.467 1.00 97.06 98 VAL A O 1
ATOM 808 N N . CYS A 1 99 ? -23.526 -4.480 19.086 1.00 96.50 99 CYS A N 1
ATOM 809 C CA . CYS A 1 99 ? -23.768 -3.052 18.895 1.00 96.50 99 CYS A CA 1
ATOM 810 C C . CYS A 1 99 ? -24.531 -2.499 20.103 1.00 96.50 99 CYS A C 1
ATOM 812 O O . CYS A 1 99 ? -25.073 -3.252 20.920 1.00 96.50 99 CYS A O 1
ATOM 814 N N . PHE A 1 100 ? -24.540 -1.175 20.262 1.00 95.88 100 PHE A N 1
ATOM 815 C CA . PHE A 1 100 ? -25.216 -0.568 21.407 1.00 95.88 100 PHE A CA 1
ATOM 816 C C . PHE A 1 100 ? -26.733 -0.798 21.315 1.00 95.88 100 PHE A C 1
ATOM 818 O O . PHE A 1 100 ? -27.321 -1.447 22.183 1.00 95.88 100 PHE A O 1
ATOM 825 N N . ASP A 1 101 ? -27.332 -0.382 20.199 1.00 94.38 101 ASP A N 1
ATOM 826 C CA . ASP A 1 101 ? -28.731 -0.637 19.861 1.00 94.38 101 ASP A CA 1
ATOM 827 C C . ASP A 1 101 ? -28.838 -1.174 18.428 1.00 94.38 101 ASP A C 1
ATOM 829 O O . ASP A 1 101 ? -28.578 -0.455 17.466 1.00 94.38 101 ASP A O 1
ATOM 833 N N . ALA A 1 102 ? -29.218 -2.446 18.288 1.00 93.25 102 ALA A N 1
ATOM 834 C CA . ALA A 1 102 ? -29.321 -3.109 16.986 1.00 93.25 102 ALA A CA 1
ATOM 835 C C . ALA A 1 102 ? -30.543 -2.659 16.173 1.00 93.25 102 ALA A C 1
ATOM 837 O O . ALA A 1 102 ? -30.615 -2.937 14.979 1.00 93.25 102 ALA A O 1
ATOM 838 N N . CYS A 1 103 ? -31.520 -2.004 16.810 1.00 90.56 103 CYS A N 1
ATOM 839 C CA . CYS A 1 103 ? -32.779 -1.621 16.175 1.00 90.56 103 CYS A CA 1
ATOM 840 C C . CYS A 1 103 ? -32.711 -0.247 15.495 1.00 90.56 103 CYS A C 1
ATOM 842 O O . CYS A 1 103 ? -33.646 0.121 14.782 1.00 90.56 103 CYS A O 1
ATOM 844 N N . ILE A 1 104 ? -31.640 0.517 15.724 1.00 91.00 104 ILE A N 1
ATOM 845 C CA . ILE A 1 104 ? -31.479 1.881 15.218 1.00 91.00 104 ILE A CA 1
ATOM 846 C C . ILE A 1 104 ? -30.561 1.876 13.993 1.00 91.00 104 ILE A C 1
ATOM 848 O O . ILE A 1 104 ? -29.541 1.190 13.958 1.00 91.00 104 ILE A O 1
ATOM 852 N N . GLU A 1 105 ? -30.908 2.661 12.973 1.00 89.31 105 GLU A N 1
ATOM 853 C CA . GLU A 1 105 ? -30.039 2.859 11.809 1.00 89.31 105 GLU A CA 1
ATOM 854 C C . GLU A 1 105 ? -28.669 3.438 12.224 1.00 89.31 105 GLU A C 1
ATOM 856 O O . GLU A 1 105 ? -28.619 4.328 13.074 1.00 89.31 105 GLU A O 1
ATOM 861 N N . PRO A 1 106 ? -27.552 2.990 11.621 1.00 91.25 106 PRO A N 1
ATOM 862 C CA . PRO A 1 106 ? -27.474 2.119 10.443 1.00 91.25 106 PRO A CA 1
ATOM 863 C C . PRO A 1 106 ? -27.318 0.610 10.734 1.00 91.25 106 PRO A C 1
ATOM 865 O O . PRO A 1 106 ? -27.061 -0.179 9.821 1.00 91.25 106 PRO A O 1
ATOM 868 N N . PHE A 1 107 ? -27.424 0.177 11.994 1.00 93.38 107 PHE A N 1
ATOM 869 C CA . PHE A 1 107 ? -27.037 -1.177 12.415 1.00 93.38 107 PHE A CA 1
ATOM 870 C C . PHE A 1 107 ? -27.831 -2.331 11.778 1.00 93.38 107 PHE A C 1
ATOM 872 O O . PHE A 1 107 ? -27.192 -3.338 11.449 1.00 93.38 107 PHE A O 1
ATOM 879 N N . PRO A 1 108 ? -29.154 -2.223 11.521 1.00 92.94 108 PRO A N 1
ATOM 880 C CA . PRO A 1 108 ? -29.890 -3.260 10.806 1.00 92.94 108 PRO A CA 1
ATOM 881 C C . PRO A 1 108 ? -29.259 -3.611 9.459 1.00 92.94 108 PRO A C 1
ATOM 883 O O . PRO A 1 108 ? -29.186 -4.786 9.119 1.00 92.94 108 PRO A O 1
ATOM 886 N N . ASN A 1 109 ? -28.741 -2.617 8.729 1.00 91.62 109 ASN A N 1
ATOM 887 C CA . ASN A 1 109 ? -28.111 -2.811 7.423 1.00 91.62 109 ASN A CA 1
ATOM 888 C C . ASN A 1 109 ? -26.677 -3.353 7.528 1.00 91.62 109 ASN A C 1
ATOM 890 O O . ASN A 1 109 ? -26.276 -4.180 6.714 1.00 91.62 109 ASN A O 1
ATOM 894 N N . PHE A 1 110 ? -25.912 -2.945 8.545 1.00 90.44 110 PHE A N 1
ATOM 895 C CA . PHE A 1 110 ? -24.550 -3.451 8.771 1.00 90.44 110 PHE A CA 1
ATOM 896 C C . PHE A 1 110 ? -24.487 -4.911 9.214 1.00 90.44 110 PHE A C 1
ATOM 898 O O . PHE A 1 110 ? -23.459 -5.561 9.048 1.00 90.44 110 PHE A O 1
ATOM 905 N N . THR A 1 111 ? -25.550 -5.408 9.842 1.00 93.50 111 THR A N 1
ATOM 906 C CA . THR A 1 111 ? -25.523 -6.689 10.556 1.00 93.50 111 THR A CA 1
ATOM 907 C C . THR A 1 111 ? -26.360 -7.783 9.896 1.00 93.50 111 THR A C 1
ATOM 909 O O . THR A 1 111 ? -26.428 -8.891 10.422 1.00 93.50 111 THR A O 1
ATOM 912 N N . VAL A 1 112 ? -26.932 -7.519 8.711 1.00 93.69 112 VAL A N 1
ATOM 913 C CA . VAL A 1 112 ? -27.803 -8.456 7.967 1.00 93.69 112 VAL A CA 1
ATOM 914 C C . VAL A 1 112 ? -27.164 -9.833 7.778 1.00 93.69 112 VAL A C 1
ATOM 916 O O . VAL A 1 112 ? -27.854 -10.847 7.869 1.00 93.69 112 VAL A O 1
ATOM 919 N N . ASN A 1 113 ? -25.854 -9.871 7.522 1.00 94.69 113 ASN A N 1
ATOM 920 C CA . ASN A 1 113 ? -25.119 -11.097 7.212 1.00 94.69 113 ASN A CA 1
ATOM 921 C C . ASN A 1 113 ? -24.256 -11.611 8.382 1.00 94.69 113 ASN A C 1
ATOM 923 O O . ASN A 1 113 ? -23.418 -12.500 8.192 1.00 94.69 113 ASN A O 1
ATOM 927 N N . ALA A 1 114 ? -24.438 -11.071 9.590 1.00 95.44 114 ALA A N 1
ATOM 928 C CA . ALA A 1 114 ? -23.789 -11.574 10.798 1.00 95.44 114 ALA A CA 1
ATOM 929 C C . ALA A 1 114 ? -24.316 -12.975 11.178 1.00 95.44 114 ALA A C 1
ATOM 931 O O . ALA A 1 114 ? -25.417 -13.364 10.785 1.00 95.44 114 ALA A O 1
ATOM 932 N N . TYR A 1 115 ? -23.547 -13.749 11.956 1.00 95.00 115 TYR A N 1
ATOM 933 C CA . TYR A 1 115 ? -24.056 -15.015 12.510 1.00 95.00 115 TYR A CA 1
ATOM 934 C C . TYR A 1 115 ? -25.126 -14.770 13.577 1.00 95.00 115 TYR A C 1
ATOM 936 O O . TYR A 1 115 ? -26.135 -15.473 13.625 1.00 95.00 115 TYR A O 1
ATOM 944 N N . ASP A 1 116 ? -24.891 -13.767 14.412 1.00 94.38 116 ASP A N 1
ATOM 945 C CA . ASP A 1 116 ? -25.766 -13.290 15.469 1.00 94.38 116 ASP A CA 1
ATOM 946 C C . ASP A 1 116 ? -25.400 -11.846 15.815 1.00 94.38 116 ASP A C 1
ATOM 948 O O . ASP A 1 116 ? -24.288 -11.367 15.560 1.00 94.38 116 ASP A O 1
ATOM 952 N N . VAL A 1 117 ? -26.377 -11.156 16.395 1.00 96.12 117 VAL A N 1
ATOM 953 C CA . VAL A 1 117 ? -26.276 -9.750 16.764 1.00 96.12 117 VAL A CA 1
ATOM 954 C C . VAL A 1 117 ? -26.811 -9.591 18.176 1.00 96.12 117 VAL A C 1
ATOM 956 O O . VAL A 1 117 ? -27.977 -9.886 18.440 1.00 96.12 117 VAL A O 1
ATOM 959 N N . VAL A 1 118 ? -25.967 -9.100 19.077 1.00 95.88 118 VAL A N 1
ATOM 960 C CA . VAL A 1 118 ? -26.351 -8.741 20.442 1.00 95.88 118 VAL A CA 1
ATOM 961 C C . VAL A 1 118 ? -26.494 -7.226 20.540 1.00 95.88 118 VAL A C 1
ATOM 963 O O . VAL A 1 118 ? -25.560 -6.477 20.246 1.00 95.88 118 VAL A O 1
ATOM 966 N N . SER A 1 119 ? -27.663 -6.774 20.994 1.00 97.06 119 SER A N 1
ATOM 967 C CA . SER A 1 119 ? -27.883 -5.387 21.406 1.00 97.06 119 SER A CA 1
ATOM 968 C C . SER A 1 119 ? -27.625 -5.249 22.903 1.00 97.06 119 SER A C 1
ATOM 970 O O . SER A 1 119 ? -28.263 -5.927 23.710 1.00 97.06 119 SER A O 1
ATOM 972 N N . ILE A 1 120 ? -26.724 -4.337 23.276 1.00 97.06 120 ILE A N 1
ATOM 973 C CA . ILE A 1 120 ? -26.455 -4.010 24.685 1.00 97.06 120 ILE A CA 1
ATOM 974 C C . ILE A 1 120 ? -27.720 -3.478 25.369 1.00 97.06 120 ILE A C 1
ATOM 976 O O . ILE A 1 120 ? -28.004 -3.879 26.493 1.00 97.06 120 ILE A O 1
ATOM 980 N N . VAL A 1 121 ? -28.502 -2.628 24.693 1.00 96.69 121 VAL A N 1
ATOM 981 C CA . VAL A 1 121 ? -29.775 -2.101 25.218 1.00 96.69 121 VAL A CA 1
ATOM 982 C C . VAL A 1 121 ? -30.779 -3.224 25.494 1.00 96.69 121 VAL A C 1
ATOM 984 O O . VAL A 1 121 ? -31.393 -3.242 26.560 1.00 96.69 121 VAL A O 1
ATOM 987 N N . ALA A 1 122 ? -30.933 -4.180 24.574 1.00 95.88 122 ALA A N 1
ATOM 988 C CA . ALA A 1 122 ? -31.830 -5.319 24.781 1.00 95.88 122 ALA A CA 1
ATOM 989 C C . ALA A 1 122 ? -31.375 -6.184 25.969 1.00 95.88 122 ALA A C 1
ATOM 991 O O . ALA A 1 122 ? -32.154 -6.422 26.889 1.00 95.88 122 ALA A O 1
ATOM 992 N N . LEU A 1 123 ? -30.090 -6.552 26.000 1.00 95.50 123 LEU A N 1
ATOM 993 C CA . LEU A 1 123 ? -29.502 -7.345 27.081 1.00 95.50 123 LEU A CA 1
ATOM 994 C C . LEU A 1 123 ? -29.627 -6.647 28.446 1.00 95.50 123 LEU A C 1
ATOM 996 O O . LEU A 1 123 ? -29.942 -7.280 29.453 1.00 95.50 123 LEU A O 1
ATOM 1000 N N . TRP A 1 124 ? -29.418 -5.329 28.486 1.00 95.31 124 TRP A N 1
ATOM 1001 C CA . TRP A 1 124 ? -29.617 -4.509 29.679 1.00 95.31 124 TRP A CA 1
ATOM 1002 C C . TRP A 1 124 ? -31.059 -4.584 30.184 1.00 95.31 124 TRP A C 1
ATOM 1004 O O . TRP A 1 124 ? -31.288 -4.864 31.362 1.00 95.31 124 TRP A O 1
ATOM 1014 N N . ASN A 1 125 ? -32.028 -4.367 29.294 1.00 95.06 125 ASN A N 1
ATOM 1015 C CA . ASN A 1 125 ? -33.446 -4.386 29.641 1.00 95.06 125 ASN A CA 1
ATOM 1016 C C . ASN A 1 125 ? -33.898 -5.762 30.141 1.00 95.06 125 ASN A C 1
ATOM 1018 O O . ASN A 1 125 ? -34.700 -5.832 31.071 1.00 95.06 125 ASN A O 1
ATOM 1022 N N . ASP A 1 126 ? -33.352 -6.843 29.584 1.00 93.88 126 ASP A N 1
ATOM 1023 C CA . ASP A 1 126 ? -33.653 -8.203 30.027 1.00 93.88 126 ASP A CA 1
ATOM 1024 C C . ASP A 1 126 ? -33.099 -8.468 31.440 1.00 93.88 126 ASP A C 1
ATOM 1026 O O . ASP A 1 126 ? -33.836 -8.899 32.336 1.00 93.88 126 ASP A O 1
ATOM 1030 N N . ILE A 1 127 ? -31.823 -8.134 31.679 1.00 92.94 127 ILE A N 1
ATOM 1031 C CA . ILE A 1 127 ? -31.136 -8.337 32.969 1.00 92.94 127 ILE A CA 1
ATOM 1032 C C . ILE A 1 127 ? -31.745 -7.486 34.095 1.00 92.94 127 ILE A C 1
ATOM 1034 O O . ILE A 1 127 ? -31.817 -7.942 35.244 1.00 92.94 127 ILE A O 1
ATOM 1038 N N . TYR A 1 128 ? -32.156 -6.253 33.788 1.00 91.94 128 TYR A N 1
ATOM 1039 C CA . TYR A 1 128 ? -32.675 -5.269 34.745 1.00 91.94 128 TYR A CA 1
ATOM 1040 C C . TYR A 1 128 ? -34.188 -5.039 34.622 1.00 91.94 128 TYR A C 1
ATOM 1042 O O . TYR A 1 128 ? -34.700 -4.023 35.088 1.00 91.94 128 TYR A O 1
ATOM 1050 N N . SER A 1 129 ? -34.922 -5.996 34.052 1.00 92.62 129 SER A N 1
ATOM 1051 C CA . SER A 1 129 ? -36.380 -5.924 33.859 1.00 92.62 129 SER A CA 1
ATOM 1052 C C . SER A 1 129 ? -37.187 -5.662 35.143 1.00 92.62 129 SER A C 1
ATOM 1054 O O . SER A 1 129 ? -38.321 -5.189 35.075 1.00 92.62 129 SER A O 1
ATOM 1056 N N . ASP A 1 130 ? -36.610 -5.933 36.316 1.00 90.88 130 ASP A N 1
ATOM 1057 C CA . ASP A 1 130 ? -37.191 -5.709 37.643 1.00 90.88 130 ASP A CA 1
ATOM 1058 C C . ASP A 1 130 ? -36.709 -4.421 38.348 1.00 90.88 130 ASP A C 1
ATOM 1060 O O . ASP A 1 130 ? -37.080 -4.182 39.499 1.00 90.88 130 ASP A O 1
ATOM 1064 N N . ASP A 1 131 ? -35.901 -3.578 37.693 1.00 90.75 131 ASP A N 1
ATOM 1065 C CA . ASP A 1 131 ? -35.281 -2.386 38.286 1.00 90.75 131 ASP A CA 1
ATOM 1066 C C . ASP A 1 131 ? -35.605 -1.098 37.518 1.00 90.75 131 ASP A C 1
ATOM 1068 O O . ASP A 1 131 ? -34.938 -0.713 36.557 1.00 90.75 131 ASP A O 1
ATOM 1072 N N . GLU A 1 132 ? -36.610 -0.363 38.001 1.00 91.38 132 GLU A N 1
ATOM 1073 C CA . GLU A 1 132 ? -37.054 0.894 37.386 1.00 91.38 132 GLU A CA 1
ATOM 1074 C C . GLU A 1 132 ? -35.966 1.974 37.288 1.00 91.38 132 GLU A C 1
ATOM 1076 O O . GLU A 1 132 ? -36.097 2.893 36.479 1.00 91.38 132 GLU A O 1
ATOM 1081 N N . LYS A 1 133 ? -34.925 1.939 38.133 1.00 90.88 133 LYS A N 1
ATOM 1082 C CA . LYS A 1 133 ? -33.842 2.928 38.059 1.00 90.88 133 LYS A CA 1
ATOM 1083 C C . LYS A 1 133 ? -32.875 2.576 36.939 1.00 90.88 133 LYS A C 1
ATOM 1085 O O . LYS A 1 133 ? -32.518 3.473 36.186 1.00 90.88 133 LYS A O 1
ATOM 1090 N N . ALA A 1 134 ? -32.503 1.303 36.811 1.00 90.44 134 ALA A N 1
ATOM 1091 C CA . ALA A 1 134 ? -31.669 0.842 35.703 1.00 90.44 134 ALA A CA 1
ATOM 1092 C C . ALA A 1 134 ? -32.378 1.007 34.353 1.00 90.44 134 ALA A C 1
ATOM 1094 O O . ALA A 1 134 ? -31.754 1.437 33.390 1.00 90.44 134 ALA A O 1
ATOM 1095 N N . LEU A 1 135 ? -33.689 0.759 34.278 1.00 92.50 135 LEU A N 1
ATOM 1096 C CA . LEU A 1 135 ? -34.462 0.940 33.039 1.00 92.50 135 LEU A CA 1
ATOM 1097 C C . LEU A 1 135 ? -34.575 2.407 32.578 1.00 92.50 135 LEU A C 1
ATOM 1099 O O . LEU A 1 135 ? -34.978 2.663 31.447 1.00 92.50 135 LEU A O 1
ATOM 1103 N N . LYS A 1 136 ? -34.227 3.386 33.428 1.00 93.75 136 LYS A N 1
ATOM 1104 C CA . LYS A 1 136 ? -34.130 4.805 33.033 1.00 93.75 136 LYS A CA 1
ATOM 1105 C C . LYS A 1 136 ? -32.787 5.164 32.401 1.00 93.75 136 LYS A C 1
ATOM 1107 O O . LYS A 1 136 ? -32.683 6.242 31.825 1.00 93.75 136 LYS A O 1
ATOM 1112 N N . CYS A 1 137 ? -31.778 4.305 32.517 1.00 93.56 137 CYS A N 1
ATOM 1113 C CA . CYS A 1 137 ? -30.488 4.488 31.865 1.00 93.56 137 CYS A CA 1
ATOM 1114 C C . CYS A 1 137 ? -30.631 4.096 30.391 1.00 93.56 137 CYS A C 1
ATOM 1116 O O . CYS A 1 137 ? -30.810 2.922 30.081 1.00 93.56 137 CYS A O 1
ATOM 1118 N N . THR A 1 138 ? -30.573 5.074 29.487 1.00 90.75 138 THR A N 1
ATOM 1119 C CA . THR A 1 138 ? -30.808 4.870 28.042 1.00 90.75 138 THR A CA 1
ATOM 1120 C C . THR A 1 138 ? -29.546 5.042 27.204 1.00 90.75 138 THR A C 1
ATOM 1122 O O . THR A 1 138 ? -29.490 4.599 26.059 1.00 90.75 138 THR A O 1
ATOM 1125 N N . THR A 1 139 ? -28.508 5.646 27.778 1.00 92.56 139 THR A N 1
ATOM 1126 C CA . THR A 1 139 ? -27.208 5.846 27.132 1.00 92.56 139 THR A CA 1
ATOM 1127 C C . THR A 1 139 ? -26.130 4.948 27.738 1.00 92.56 139 THR A C 1
ATOM 1129 O O . THR A 1 139 ? -26.234 4.506 28.884 1.00 92.56 139 THR A O 1
ATOM 1132 N N . LEU A 1 140 ? -25.055 4.705 26.979 1.00 93.44 140 LEU A N 1
ATOM 1133 C CA . LEU A 1 140 ? -23.909 3.918 27.446 1.00 93.44 140 LEU A CA 1
ATOM 1134 C C . LEU A 1 140 ? -23.310 4.490 28.738 1.00 93.44 140 LEU A C 1
ATOM 1136 O O . LEU A 1 140 ? -22.955 3.739 29.643 1.00 93.44 140 LEU A O 1
ATOM 1140 N N . ASP A 1 141 ? -23.202 5.816 28.827 1.00 91.56 141 ASP A N 1
ATOM 1141 C CA . ASP A 1 141 ? -22.628 6.482 29.992 1.00 91.56 141 ASP A CA 1
ATOM 1142 C C . ASP A 1 141 ? -23.500 6.293 31.235 1.00 91.56 141 ASP A C 1
ATOM 1144 O O . ASP A 1 141 ? -22.983 5.867 32.265 1.00 91.56 141 ASP A O 1
ATOM 1148 N N . GLU A 1 142 ? -24.816 6.489 31.117 1.00 93.12 142 GLU A N 1
ATOM 1149 C CA . GLU A 1 142 ? -25.765 6.268 32.215 1.00 93.12 142 GLU A CA 1
ATOM 1150 C C . GLU A 1 142 ? -25.760 4.812 32.704 1.00 93.12 142 GLU A C 1
ATOM 1152 O O . GLU A 1 142 ? -25.797 4.569 33.910 1.00 93.12 142 GLU A O 1
ATOM 1157 N N . MET A 1 143 ? -25.706 3.841 31.784 1.00 93.25 143 MET A N 1
ATOM 1158 C CA . MET A 1 143 ? -25.655 2.411 32.115 1.00 93.25 143 MET A CA 1
ATOM 1159 C C . MET A 1 143 ? -24.362 2.047 32.856 1.00 93.25 143 MET A C 1
ATOM 1161 O O . MET A 1 143 ? -24.384 1.351 33.875 1.00 93.25 143 MET A O 1
ATOM 1165 N N . CYS A 1 144 ? -23.221 2.541 32.371 1.00 90.44 144 CYS A N 1
ATOM 1166 C CA . CYS A 1 144 ? -21.929 2.333 33.017 1.00 90.44 144 CYS A CA 1
ATOM 1167 C C . CYS A 1 144 ? -21.865 2.990 34.402 1.00 90.44 144 CYS A C 1
ATOM 1169 O O . CYS A 1 144 ? -21.401 2.347 35.345 1.00 90.44 144 CYS A O 1
ATOM 1171 N N . ASP A 1 145 ? -22.359 4.222 34.538 1.00 88.25 145 ASP A N 1
ATOM 1172 C CA . ASP A 1 145 ? -22.403 4.945 35.811 1.00 88.25 145 ASP A CA 1
ATOM 1173 C C . ASP A 1 145 ? -23.299 4.226 36.828 1.00 88.25 145 ASP A C 1
ATOM 1175 O O . ASP A 1 145 ? -22.940 4.114 38.002 1.00 88.25 145 ASP A O 1
ATOM 1179 N N . TYR A 1 146 ? -24.432 3.676 36.379 1.00 89.06 146 TYR A N 1
ATOM 1180 C CA . TYR A 1 146 ? -25.349 2.917 37.227 1.00 89.06 146 TYR A CA 1
ATOM 1181 C C . TYR A 1 146 ? -24.692 1.662 37.825 1.00 89.06 146 TYR A C 1
ATOM 1183 O O . TYR A 1 146 ? -24.831 1.411 39.024 1.00 89.06 146 TYR A O 1
ATOM 1191 N N . ILE A 1 147 ? -23.954 0.885 37.021 1.00 86.31 147 ILE A N 1
ATOM 1192 C CA . ILE A 1 147 ? -23.242 -0.312 37.511 1.00 86.31 147 ILE A CA 1
ATOM 1193 C C . ILE A 1 147 ? -21.935 0.054 38.245 1.00 86.31 147 ILE A C 1
ATOM 1195 O O . ILE A 1 147 ? -21.388 -0.749 39.002 1.00 86.31 147 ILE A O 1
ATOM 1199 N N . GLY A 1 148 ? -21.439 1.281 38.075 1.00 84.12 148 GLY A N 1
ATOM 1200 C CA . GLY A 1 148 ? -20.187 1.737 38.673 1.00 84.12 148 GLY A CA 1
ATOM 1201 C C . GLY A 1 148 ? -18.946 1.291 37.897 1.00 84.12 148 GLY A C 1
ATOM 1202 O O . GLY A 1 148 ? -17.900 1.049 38.505 1.00 84.12 148 GLY A O 1
ATOM 1203 N N . ILE A 1 149 ? -19.039 1.180 36.567 1.00 85.56 149 ILE A N 1
ATOM 1204 C CA . ILE A 1 149 ? -17.857 1.119 35.696 1.00 85.56 149 ILE A CA 1
ATOM 1205 C C . ILE A 1 149 ? -17.150 2.475 35.783 1.00 85.56 149 ILE A C 1
ATOM 1207 O O . ILE A 1 149 ? -17.784 3.525 35.695 1.00 85.56 149 ILE A O 1
ATOM 1211 N N . VAL A 1 150 ? -15.832 2.463 35.982 1.00 82.88 150 VAL A N 1
ATOM 1212 C CA . VAL A 1 150 ? -15.057 3.702 36.148 1.00 82.88 150 VAL A CA 1
ATOM 1213 C C . VAL A 1 150 ? -15.140 4.617 34.919 1.00 82.88 150 VAL A C 1
ATOM 1215 O O . VAL A 1 150 ? -15.276 4.158 33.784 1.00 82.88 150 VAL A O 1
ATOM 1218 N N . GLN A 1 151 ? -15.033 5.926 35.145 1.00 80.75 151 GLN A N 1
ATOM 1219 C CA . GLN A 1 151 ? -15.043 6.930 34.077 1.00 80.75 151 GLN A CA 1
ATOM 1220 C C . GLN A 1 151 ? -13.772 6.878 33.211 1.00 80.75 151 GLN A C 1
ATOM 1222 O O . GLN A 1 151 ? -12.780 6.245 33.581 1.00 80.75 151 GLN A O 1
ATOM 1227 N N . ASP A 1 152 ? -13.818 7.541 32.049 1.00 81.19 152 ASP A N 1
ATOM 1228 C CA . ASP A 1 152 ? -12.679 7.628 31.126 1.00 81.19 152 ASP A CA 1
ATOM 1229 C C . ASP A 1 152 ? -11.454 8.262 31.796 1.00 81.19 152 ASP A C 1
ATOM 1231 O O . ASP A 1 152 ? -11.555 9.131 32.667 1.00 81.19 152 ASP A O 1
ATOM 1235 N N . ASN A 1 153 ? -10.277 7.860 31.328 1.00 76.81 153 ASN A N 1
ATOM 1236 C CA . ASN A 1 153 ? -9.050 8.571 31.606 1.00 76.81 153 ASN A CA 1
ATOM 1237 C C . ASN A 1 153 ? -8.856 9.683 30.564 1.00 76.81 153 ASN A C 1
ATOM 1239 O O . ASN A 1 153 ? -8.390 9.447 29.446 1.00 76.81 153 ASN A O 1
ATOM 1243 N N . ASN A 1 154 ? -9.146 10.923 30.963 1.00 81.12 154 ASN A N 1
ATOM 1244 C CA . ASN A 1 154 ? -8.969 12.110 30.119 1.00 81.12 154 ASN A CA 1
ATOM 1245 C C . ASN A 1 154 ? -7.511 12.341 29.668 1.00 81.12 154 ASN A C 1
ATOM 1247 O O . ASN A 1 154 ? -7.274 13.153 28.775 1.00 81.12 154 ASN A O 1
ATOM 1251 N N . GLU A 1 155 ? -6.532 11.637 30.248 1.00 84.44 155 GLU A N 1
ATOM 1252 C CA . GLU A 1 155 ? -5.132 11.686 29.819 1.00 84.44 155 GLU A CA 1
ATOM 1253 C C . GLU A 1 155 ? -4.822 10.787 28.604 1.00 84.44 155 GLU A C 1
ATOM 1255 O O . GLU A 1 155 ? -3.696 10.804 28.100 1.00 84.44 155 GLU A O 1
ATOM 1260 N N . ASN A 1 156 ? -5.780 9.992 28.109 1.00 87.56 156 ASN A N 1
ATOM 1261 C CA . ASN A 1 156 ? -5.641 9.325 26.815 1.00 87.56 156 ASN A CA 1
ATOM 1262 C C . ASN A 1 156 ? -5.982 10.300 25.676 1.00 87.56 156 ASN A C 1
ATOM 1264 O O . ASN A 1 156 ? -7.139 10.701 25.508 1.00 87.56 156 ASN A O 1
ATOM 1268 N N . THR A 1 157 ? -4.969 10.651 24.887 1.00 87.50 157 THR A N 1
ATOM 1269 C CA . THR A 1 157 ? -5.035 11.631 23.794 1.00 87.50 157 THR A CA 1
ATOM 1270 C C . THR A 1 157 ? -4.971 11.003 22.406 1.00 87.50 157 THR A C 1
ATOM 1272 O O . THR A 1 157 ? -5.120 11.720 21.423 1.00 87.50 157 THR A O 1
ATOM 1275 N N . LYS A 1 158 ? -4.768 9.685 22.319 1.00 90.00 158 LYS A N 1
ATOM 1276 C CA . LYS A 1 158 ? -4.496 8.971 21.065 1.00 90.00 158 LYS A CA 1
ATOM 1277 C C . LYS A 1 158 ? -5.694 8.266 20.450 1.00 90.00 158 LYS A C 1
ATOM 1279 O O . LYS A 1 158 ? -5.698 8.053 19.247 1.00 90.00 158 LYS A O 1
ATOM 1284 N N . TYR A 1 159 ? -6.687 7.886 21.248 1.00 92.31 159 TYR A N 1
ATOM 1285 C CA . TYR A 1 159 ? -7.898 7.252 20.732 1.00 92.31 159 TYR A CA 1
ATOM 1286 C C . TYR A 1 159 ? -8.965 8.299 20.420 1.00 92.31 159 TYR A C 1
ATOM 1288 O O . TYR A 1 159 ? -9.169 9.251 21.190 1.00 92.31 159 TYR A O 1
ATOM 1296 N N . THR A 1 160 ? -9.667 8.100 19.304 1.00 94.00 160 THR A N 1
ATOM 1297 C CA . THR A 1 160 ? -10.854 8.889 18.975 1.00 94.00 160 THR A CA 1
ATOM 1298 C C . THR A 1 160 ? -11.967 8.597 19.985 1.00 94.00 160 THR A C 1
ATOM 1300 O O . THR A 1 160 ? -11.985 7.525 20.608 1.00 94.00 160 THR A O 1
ATOM 1303 N N . PRO A 1 161 ? -12.918 9.522 20.184 1.00 94.12 161 PRO A N 1
ATOM 1304 C CA . PRO A 1 161 ? -14.023 9.278 21.104 1.00 94.12 161 PRO A CA 1
ATOM 1305 C C . PRO A 1 161 ? -14.899 8.081 20.691 1.00 94.12 161 PRO A C 1
ATOM 1307 O O . PRO A 1 161 ? -15.390 7.379 21.575 1.00 94.12 161 PRO A O 1
ATOM 1310 N N . LEU A 1 162 ? -15.007 7.762 19.390 1.00 95.44 162 LEU A N 1
ATOM 1311 C CA . LEU A 1 162 ? -15.699 6.554 18.916 1.00 95.44 162 LEU A CA 1
ATOM 1312 C C . LEU A 1 162 ? -14.988 5.277 19.383 1.00 95.44 162 LEU A C 1
ATOM 1314 O O . LEU A 1 162 ? -15.620 4.378 19.933 1.00 95.44 162 LEU A O 1
ATOM 1318 N N . LEU A 1 163 ? -13.661 5.198 19.235 1.00 94.94 163 LEU A N 1
ATOM 1319 C CA . LEU A 1 163 ? -12.899 4.031 19.694 1.00 94.94 163 LEU A CA 1
ATOM 1320 C C . LEU A 1 163 ? -12.927 3.881 21.222 1.00 94.94 163 LEU A C 1
ATOM 1322 O O . LEU A 1 163 ? -12.955 2.759 21.736 1.00 94.94 163 LEU A O 1
ATOM 1326 N N . LYS A 1 164 ? -12.954 4.995 21.965 1.00 94.06 164 LYS A N 1
ATOM 1327 C CA . LYS A 1 164 ? -13.167 4.978 23.422 1.00 94.06 164 LYS A CA 1
ATOM 1328 C C . LYS A 1 164 ? -14.540 4.408 23.773 1.00 94.06 164 LYS A C 1
ATOM 1330 O O . LYS A 1 164 ? -14.633 3.519 24.619 1.00 94.06 164 LYS A O 1
ATOM 1335 N N . ARG A 1 165 ? -15.588 4.871 23.086 1.00 94.19 165 ARG A N 1
ATOM 1336 C CA . ARG A 1 165 ? -16.962 4.378 23.238 1.00 94.19 165 ARG A CA 1
ATOM 1337 C C . ARG A 1 165 ? -17.060 2.880 22.944 1.00 94.19 165 ARG A C 1
ATOM 1339 O O . ARG A 1 165 ? -17.624 2.154 23.755 1.00 94.19 165 ARG A O 1
ATOM 1346 N N . LEU A 1 166 ? -16.416 2.398 21.883 1.00 95.94 166 LEU A N 1
ATOM 1347 C CA . LEU A 1 166 ? -16.340 0.972 21.554 1.00 95.94 166 LEU A CA 1
ATOM 1348 C C . LEU A 1 166 ? -15.651 0.127 22.643 1.00 95.94 166 LEU A C 1
ATOM 1350 O O . LEU A 1 166 ? -16.149 -0.939 23.001 1.00 95.94 166 LEU A O 1
ATOM 1354 N N . ASN A 1 167 ? -14.540 0.597 23.224 1.00 94.19 167 ASN A N 1
ATOM 1355 C CA . ASN A 1 167 ? -13.892 -0.106 24.345 1.00 94.19 167 ASN A CA 1
ATOM 1356 C C . ASN A 1 167 ? -14.791 -0.129 25.594 1.00 94.19 167 ASN A C 1
ATOM 1358 O O . ASN A 1 167 ? -14.887 -1.149 26.279 1.00 94.19 167 ASN A O 1
ATOM 1362 N N . LYS A 1 168 ? -15.500 0.971 25.868 1.00 92.88 168 LYS A N 1
ATOM 1363 C CA . LYS A 1 168 ? -16.481 1.049 26.958 1.00 92.88 168 LYS A CA 1
ATOM 1364 C C . LYS A 1 168 ? -17.670 0.105 26.726 1.00 92.88 168 LYS A C 1
ATOM 1366 O O . LYS A 1 168 ? -18.100 -0.564 27.664 1.00 92.88 168 LYS A O 1
ATOM 1371 N N . MET A 1 169 ? -18.146 -0.022 25.483 1.00 95.00 169 MET A N 1
ATOM 1372 C CA . MET A 1 169 ? -19.151 -1.017 25.085 1.00 95.00 169 MET A CA 1
ATOM 1373 C C . MET A 1 169 ? -18.660 -2.445 25.328 1.00 95.00 169 MET A C 1
ATOM 1375 O O . MET A 1 169 ? -19.407 -3.244 25.886 1.00 95.00 169 MET A O 1
ATOM 1379 N N . ALA A 1 170 ? -17.411 -2.760 24.971 1.00 93.75 170 ALA A N 1
ATOM 1380 C CA . ALA A 1 170 ? -16.826 -4.079 25.211 1.00 93.75 170 ALA A CA 1
ATOM 1381 C C . ALA A 1 170 ? -16.750 -4.423 26.707 1.00 93.75 170 ALA A C 1
ATOM 1383 O O . ALA A 1 170 ? -17.119 -5.530 27.106 1.00 93.75 170 ALA A O 1
ATOM 1384 N N . ALA A 1 171 ? -16.351 -3.463 27.547 1.00 91.69 171 ALA A N 1
ATOM 1385 C CA . ALA A 1 171 ? -16.331 -3.630 28.999 1.00 91.69 171 ALA A CA 1
ATOM 1386 C C . ALA A 1 171 ? -17.737 -3.870 29.577 1.00 91.69 171 ALA A C 1
ATOM 1388 O O . ALA A 1 171 ? -17.932 -4.806 30.355 1.00 91.69 171 ALA A O 1
ATOM 1389 N N . LEU A 1 172 ? -18.730 -3.069 29.169 1.00 92.50 172 LEU A N 1
ATOM 1390 C CA . LEU A 1 172 ? -20.113 -3.238 29.621 1.00 92.50 172 LEU A CA 1
ATOM 1391 C C . LEU A 1 172 ? -20.696 -4.579 29.159 1.00 92.50 172 LEU A C 1
ATOM 1393 O O . LEU A 1 172 ? 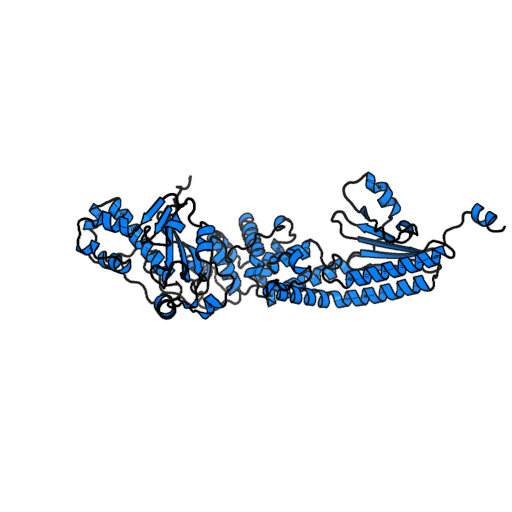-21.246 -5.314 29.973 1.00 92.50 172 LEU A O 1
ATOM 1397 N N . TRP A 1 173 ? -20.546 -4.928 27.881 1.00 93.38 173 TRP A N 1
ATOM 1398 C CA . TRP A 1 173 ? -21.036 -6.196 27.340 1.00 93.38 173 TRP A CA 1
ATOM 1399 C C . TRP A 1 173 ? -20.415 -7.405 28.044 1.00 93.38 173 TRP A C 1
ATOM 1401 O O . TRP A 1 173 ? -21.137 -8.351 28.351 1.00 93.38 173 TRP A O 1
ATOM 1411 N N . SER A 1 174 ? -19.111 -7.370 28.344 1.00 89.62 174 SER A N 1
ATOM 1412 C CA . SER A 1 174 ? -18.435 -8.448 29.077 1.00 89.62 174 SER A CA 1
ATOM 1413 C C . SER A 1 174 ? -19.084 -8.681 30.442 1.00 89.62 174 SER A C 1
ATOM 1415 O O . SER A 1 174 ? -19.413 -9.812 30.803 1.00 89.62 174 SER A O 1
ATOM 1417 N N . LEU A 1 175 ? -19.369 -7.591 31.162 1.00 89.06 175 LEU A N 1
ATOM 1418 C CA . LEU A 1 175 ? -20.051 -7.653 32.449 1.00 89.06 175 LEU A CA 1
ATOM 1419 C C . LEU A 1 175 ? -21.476 -8.197 32.330 1.00 89.06 175 LEU A C 1
ATOM 1421 O O . LEU A 1 175 ? -21.860 -9.093 33.078 1.00 89.06 175 LEU A O 1
ATOM 1425 N N . LEU A 1 176 ? -22.263 -7.647 31.402 1.00 91.38 176 LEU A N 1
ATOM 1426 C CA . LEU A 1 176 ? -23.653 -8.049 31.201 1.00 91.38 176 LEU A CA 1
ATOM 1427 C C . LEU A 1 176 ? -23.746 -9.521 30.786 1.00 91.38 176 LEU A C 1
ATOM 1429 O O . LEU A 1 176 ? -24.575 -10.246 31.323 1.00 91.38 176 LEU A O 1
ATOM 1433 N N . SER A 1 177 ? -22.845 -9.983 29.920 1.00 89.69 177 SER A N 1
ATOM 1434 C CA . SER A 1 177 ? -22.771 -11.384 29.490 1.00 89.69 177 SER A CA 1
ATOM 1435 C C . SER A 1 177 ? -22.452 -12.332 30.650 1.00 89.69 177 SER A C 1
ATOM 1437 O O . SER A 1 177 ? -22.987 -13.439 30.717 1.00 89.69 177 SER A O 1
ATOM 1439 N N . GLU A 1 178 ? -21.597 -11.919 31.589 1.00 86.94 178 GLU A N 1
ATOM 1440 C CA . GLU A 1 178 ? -21.322 -12.702 32.799 1.00 86.94 178 GLU A CA 1
ATOM 1441 C C . GLU A 1 178 ? -22.533 -12.726 33.744 1.00 86.94 178 GLU A C 1
ATOM 1443 O O . GLU A 1 178 ? -22.864 -13.769 34.309 1.00 86.94 178 GLU A O 1
ATOM 1448 N N . ILE A 1 179 ? -23.245 -11.603 33.886 1.00 89.19 179 ILE A N 1
ATOM 1449 C CA . ILE A 1 179 ? -24.470 -11.525 34.696 1.00 89.19 179 ILE A CA 1
ATOM 1450 C C . ILE A 1 179 ? -25.587 -12.378 34.090 1.00 89.19 179 ILE A C 1
ATOM 1452 O O . ILE A 1 179 ? -26.294 -13.060 34.828 1.00 89.19 179 ILE A O 1
ATOM 1456 N N . GLU A 1 180 ? -25.744 -12.371 32.769 1.00 90.31 180 GLU A N 1
ATOM 1457 C CA . GLU A 1 180 ? -26.725 -13.199 32.067 1.00 90.31 180 GLU A CA 1
ATOM 1458 C C . GLU A 1 180 ? -26.474 -14.691 32.333 1.00 90.31 180 GLU A C 1
ATOM 1460 O O . GLU A 1 180 ? -27.391 -15.431 32.697 1.00 90.31 180 GLU A O 1
ATOM 1465 N N . LYS A 1 181 ? -25.208 -15.128 32.252 1.00 87.94 181 LYS A N 1
ATOM 1466 C CA . LYS A 1 181 ? -24.799 -16.508 32.567 1.00 87.94 181 LYS A CA 1
ATOM 1467 C C . LYS A 1 181 ? -24.916 -16.832 34.057 1.00 87.94 181 LYS A C 1
ATOM 1469 O O . LYS A 1 181 ? -25.209 -17.973 34.421 1.00 87.94 181 LYS A O 1
ATOM 1474 N N . ASN A 1 182 ? -24.691 -15.851 34.928 1.00 86.75 182 ASN A N 1
ATOM 1475 C CA . ASN A 1 182 ? -24.727 -16.007 36.377 1.00 86.75 182 ASN A CA 1
ATOM 1476 C C . ASN A 1 1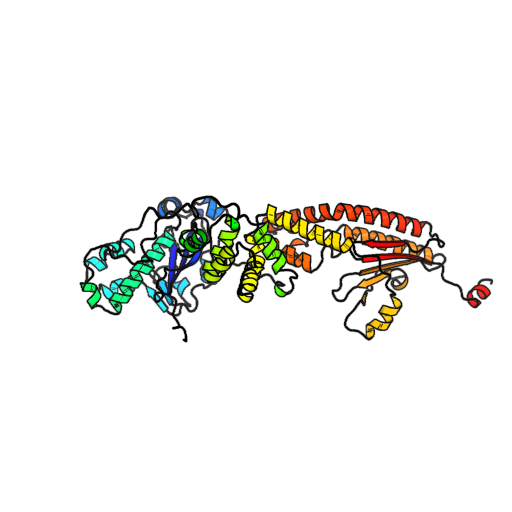82 ? -25.508 -14.865 37.058 1.00 86.75 182 ASN A C 1
ATOM 1478 O O . ASN A 1 182 ? -24.908 -13.972 37.667 1.00 86.75 182 ASN A O 1
ATOM 1482 N N . PRO A 1 183 ? -26.855 -14.929 37.092 1.00 83.75 183 PRO A N 1
ATOM 1483 C CA . PRO A 1 183 ? -27.686 -13.839 37.621 1.00 83.75 183 PRO A CA 1
ATOM 1484 C C . PRO A 1 183 ? -27.420 -13.490 39.093 1.00 83.75 183 PRO A C 1
ATOM 1486 O O . PRO A 1 183 ? -27.728 -12.392 39.557 1.00 83.75 183 PRO A O 1
ATOM 1489 N N . LYS A 1 184 ? -26.817 -14.409 39.862 1.00 80.62 184 LYS A N 1
ATOM 1490 C CA . LYS A 1 184 ? -26.420 -14.152 41.255 1.00 80.62 184 LYS A CA 1
ATOM 1491 C C . LYS A 1 184 ? -25.282 -13.133 41.355 1.00 80.62 184 LYS A C 1
ATOM 1493 O O . LYS A 1 184 ? -25.197 -12.456 42.379 1.00 80.62 184 LYS A O 1
ATOM 1498 N N . ALA A 1 185 ? -24.454 -12.998 40.316 1.00 76.12 185 ALA A N 1
ATOM 1499 C CA . ALA A 1 185 ? -23.361 -12.031 40.256 1.00 76.12 185 ALA A CA 1
ATOM 1500 C C . ALA A 1 185 ? -23.864 -10.582 40.350 1.00 76.12 185 ALA A C 1
ATOM 1502 O O . ALA A 1 185 ? -23.204 -9.759 40.981 1.00 76.12 185 ALA A O 1
ATOM 1503 N N . ARG A 1 186 ? -25.083 -10.295 39.859 1.00 77.88 186 ARG A N 1
ATOM 1504 C CA . ARG A 1 186 ? -25.718 -8.967 39.952 1.00 77.88 186 ARG A CA 1
ATOM 1505 C C . ARG A 1 186 ? -25.772 -8.427 41.384 1.00 77.88 186 ARG A C 1
ATOM 1507 O O . ARG A 1 186 ? -25.578 -7.238 41.599 1.00 77.88 186 ARG A O 1
ATOM 1514 N N . ARG A 1 187 ? -25.991 -9.293 42.384 1.00 61.72 187 ARG A N 1
ATOM 1515 C CA . ARG A 1 187 ? -26.094 -8.893 43.805 1.00 61.72 187 ARG A CA 1
ATOM 1516 C C . ARG A 1 187 ? -24.764 -8.461 44.423 1.00 61.72 187 ARG A C 1
ATOM 1518 O O . ARG A 1 187 ? -24.776 -7.812 45.464 1.00 61.72 187 ARG A O 1
ATOM 1525 N N . ASN A 1 188 ? -23.647 -8.836 43.804 1.00 59.53 188 ASN A N 1
ATOM 1526 C CA . ASN A 1 188 ? -22.304 -8.523 44.285 1.00 59.53 188 ASN A CA 1
ATOM 1527 C C . ASN A 1 188 ? -21.742 -7.232 43.666 1.00 59.53 188 ASN A C 1
ATOM 1529 O O . ASN A 1 188 ? -20.654 -6.807 44.046 1.00 59.53 188 ASN A O 1
ATOM 1533 N N . LEU A 1 189 ? -22.474 -6.599 42.742 1.00 65.25 189 LEU A N 1
ATOM 1534 C CA . LEU A 1 189 ? -22.125 -5.306 42.157 1.00 65.25 189 LEU A CA 1
ATOM 1535 C C . LEU A 1 189 ? -22.504 -4.200 43.149 1.00 65.25 189 LEU A C 1
ATOM 1537 O O . LEU A 1 189 ? -23.548 -3.563 43.047 1.00 65.25 189 LEU A O 1
ATOM 1541 N N . THR A 1 190 ? -21.692 -4.014 44.186 1.00 52.03 190 THR A N 1
ATOM 1542 C CA . THR A 1 190 ? -21.795 -2.829 45.043 1.00 52.03 190 THR A CA 1
ATOM 1543 C C . THR A 1 190 ? -21.117 -1.662 44.346 1.00 52.03 190 THR A C 1
ATOM 1545 O O . THR A 1 190 ? -19.990 -1.821 43.886 1.00 52.03 190 THR A O 1
ATOM 1548 N N . SER A 1 191 ? -21.772 -0.499 44.312 1.00 50.03 191 SER A N 1
ATOM 1549 C CA . SER A 1 191 ? -21.232 0.770 43.809 1.00 50.03 191 SER A CA 1
ATOM 1550 C C . SER A 1 191 ? -19.793 1.000 44.294 1.00 50.03 191 SER A C 1
ATOM 1552 O O . SER A 1 191 ? -19.566 1.364 45.450 1.00 50.03 191 SER A O 1
ATOM 1554 N N . GLY A 1 192 ? -18.829 0.734 43.416 1.00 47.91 192 GLY A N 1
ATOM 1555 C CA . GLY A 1 192 ? -17.398 0.753 43.691 1.00 47.91 192 GLY A CA 1
ATOM 1556 C C . GLY A 1 192 ? -16.648 0.319 42.435 1.00 47.91 192 GLY A C 1
ATOM 1557 O O . GLY A 1 192 ? -16.886 -0.775 41.940 1.00 47.91 192 GLY A O 1
ATOM 1558 N N . GLY A 1 193 ? -15.800 1.212 41.916 1.00 53.97 193 GLY A N 1
ATOM 1559 C CA . GLY A 1 193 ? -15.244 1.205 40.557 1.00 53.97 193 GLY A CA 1
ATOM 1560 C C . GLY A 1 193 ? -14.797 -0.155 40.024 1.00 53.97 193 GLY A C 1
ATOM 1561 O O . GLY A 1 193 ? -13.656 -0.560 40.250 1.00 53.97 193 GLY A O 1
ATOM 1562 N N . ILE A 1 194 ? -15.673 -0.818 39.266 1.00 60.97 194 ILE A N 1
ATOM 1563 C CA . ILE A 1 194 ? -15.342 -2.054 38.560 1.00 60.97 194 ILE A CA 1
ATOM 1564 C C . ILE A 1 194 ? -14.416 -1.673 37.410 1.00 60.97 194 ILE A C 1
ATOM 1566 O O . ILE A 1 194 ? -14.798 -0.941 36.495 1.00 60.97 194 ILE A O 1
ATOM 1570 N N . GLN A 1 195 ? -13.176 -2.147 37.490 1.00 57.62 195 GLN A N 1
ATOM 1571 C CA . GLN A 1 195 ? -12.188 -2.008 36.432 1.00 57.62 195 GLN A CA 1
ATOM 1572 C C . GLN A 1 195 ? -12.111 -3.317 35.658 1.00 57.62 195 GLN A C 1
ATOM 1574 O O . GLN A 1 195 ? -11.855 -4.376 36.233 1.00 57.62 195 GLN A O 1
ATOM 1579 N N . PHE A 1 196 ? -12.298 -3.230 34.345 1.00 66.81 196 PHE A N 1
ATOM 1580 C CA . PHE A 1 196 ? -11.973 -4.323 33.443 1.00 66.81 196 PHE A CA 1
ATOM 1581 C C . PHE A 1 196 ? -10.518 -4.151 33.057 1.00 66.81 196 PHE A C 1
ATOM 1583 O O . PHE A 1 196 ? -10.212 -3.441 32.094 1.00 66.81 196 PHE A O 1
ATOM 1590 N N . ASN A 1 197 ? -9.632 -4.753 33.862 1.00 60.28 197 ASN A N 1
ATOM 1591 C CA . ASN A 1 197 ? -8.198 -4.766 33.597 1.00 60.28 197 ASN A CA 1
ATOM 1592 C C . ASN A 1 197 ? -7.987 -5.070 32.111 1.00 60.28 197 ASN A C 1
ATOM 1594 O O . ASN A 1 197 ? -8.524 -6.045 31.596 1.00 60.28 197 ASN A O 1
ATOM 1598 N N . LEU A 1 198 ? -7.230 -4.201 31.441 1.00 69.00 198 LEU A N 1
ATOM 1599 C CA . LEU A 1 198 ? -6.902 -4.246 30.013 1.00 69.00 198 LEU A CA 1
ATOM 1600 C C . LEU A 1 198 ? -7.962 -3.725 29.030 1.00 69.00 198 LEU A C 1
ATOM 1602 O O . LEU A 1 198 ? -7.531 -3.288 27.973 1.00 69.00 198 LEU A O 1
ATOM 1606 N N . VAL A 1 199 ? -9.264 -3.652 29.330 1.00 82.50 199 VAL A N 1
ATOM 1607 C CA . VAL A 1 199 ? -10.289 -3.175 28.364 1.00 82.50 199 VAL A CA 1
ATOM 1608 C C . VAL A 1 199 ? -10.683 -1.714 28.596 1.00 82.50 199 VAL A C 1
ATOM 1610 O O . VAL A 1 199 ? -10.693 -0.917 27.660 1.00 82.50 199 VAL A O 1
ATOM 1613 N N . TRP A 1 200 ? -10.984 -1.344 29.844 1.00 87.00 200 TRP A N 1
ATOM 1614 C CA . TRP A 1 200 ? -11.438 0.003 30.199 1.00 87.00 200 TRP A CA 1
ATOM 1615 C C . TRP A 1 200 ? -11.070 0.362 31.652 1.00 87.00 200 TRP A C 1
ATOM 1617 O O . TRP A 1 200 ? -11.261 -0.475 32.543 1.00 87.00 200 TRP A O 1
ATOM 1627 N N . PRO A 1 201 ? -10.591 1.593 31.931 1.00 86.06 201 PRO A N 1
ATOM 1628 C CA . PRO A 1 201 ? -10.384 2.709 31.008 1.00 86.06 201 PRO A CA 1
ATOM 1629 C C . PRO A 1 201 ? -9.117 2.525 30.169 1.00 86.06 201 PRO A C 1
ATOM 1631 O O . PRO A 1 201 ? -8.212 1.773 30.541 1.00 86.06 201 PRO A O 1
ATOM 1634 N N . LEU A 1 202 ? -9.040 3.218 29.031 1.00 88.31 202 LEU A N 1
ATOM 1635 C CA . LEU A 1 202 ? -7.815 3.212 28.235 1.00 88.31 202 LEU A CA 1
ATOM 1636 C C . LEU A 1 202 ? -6.669 3.876 29.023 1.00 88.31 202 LEU A C 1
ATOM 1638 O O . LEU A 1 202 ? -6.886 4.865 29.732 1.00 88.31 202 LEU A O 1
ATOM 1642 N N . PRO A 1 203 ? -5.436 3.352 28.925 1.00 86.19 203 PRO A N 1
ATOM 1643 C CA . PRO A 1 203 ? -4.303 3.881 29.662 1.00 86.19 203 PRO A CA 1
ATOM 1644 C C . PRO A 1 203 ? -3.947 5.280 29.163 1.00 86.19 203 PRO A C 1
ATOM 1646 O O . PRO A 1 203 ? -4.264 5.668 28.034 1.00 86.19 203 PRO A O 1
ATOM 1649 N N . LYS A 1 204 ? -3.247 6.034 30.013 1.00 86.25 204 LYS A N 1
ATOM 1650 C CA . LYS A 1 204 ? -2.651 7.319 29.642 1.00 86.25 204 LYS A CA 1
ATOM 1651 C C . LYS A 1 204 ? -1.810 7.158 28.375 1.00 86.25 204 LYS A C 1
ATOM 1653 O O . LYS A 1 204 ? -1.073 6.185 28.234 1.00 86.25 204 LYS A O 1
ATOM 1658 N N . SER A 1 205 ? -1.888 8.131 27.472 1.00 82.31 205 SER A N 1
ATOM 1659 C CA . SER A 1 205 ? -1.031 8.136 26.291 1.00 82.31 205 SER A CA 1
ATOM 1660 C C . SER A 1 205 ? 0.414 8.473 26.665 1.00 82.31 205 SER A C 1
ATOM 1662 O O . SER A 1 205 ? 0.689 9.497 27.285 1.00 82.31 205 SER A O 1
ATOM 1664 N N . GLU A 1 206 ? 1.349 7.611 26.268 1.00 76.38 206 GLU A N 1
ATOM 1665 C CA . GLU A 1 206 ? 2.780 7.910 26.333 1.00 76.38 206 GLU A CA 1
ATOM 1666 C C . GLU A 1 206 ? 3.231 8.556 25.019 1.00 76.38 206 GLU A C 1
ATOM 1668 O O . GLU A 1 206 ? 3.187 7.929 23.953 1.00 76.38 206 GLU A O 1
ATOM 1673 N N . ASP A 1 207 ? 3.667 9.814 25.084 1.00 65.81 207 ASP A N 1
ATOM 1674 C CA . ASP A 1 207 ? 4.160 10.544 23.907 1.00 65.81 207 ASP A CA 1
ATOM 1675 C C . ASP A 1 207 ? 5.545 10.061 23.464 1.00 65.81 207 ASP A C 1
ATOM 1677 O O . ASP A 1 207 ? 5.883 10.107 22.281 1.00 65.81 207 ASP A O 1
ATOM 1681 N N . LYS A 1 208 ? 6.354 9.562 24.405 1.00 73.69 208 LYS A N 1
ATOM 1682 C CA . LYS A 1 208 ? 7.709 9.081 24.132 1.00 73.69 208 LYS A CA 1
ATOM 1683 C C . LYS A 1 208 ? 7.719 7.572 23.960 1.00 73.69 208 LYS A C 1
ATOM 1685 O O . LYS A 1 208 ? 7.360 6.833 24.866 1.00 73.69 208 LYS A O 1
ATOM 1690 N N . TRP A 1 209 ? 8.164 7.121 22.790 1.00 79.31 209 TRP A N 1
ATOM 1691 C CA . TRP A 1 209 ? 8.381 5.699 22.516 1.00 79.31 209 TRP A CA 1
ATOM 1692 C C . TRP A 1 209 ? 9.639 5.163 23.206 1.00 79.31 209 TRP A C 1
ATOM 1694 O O . TRP A 1 209 ? 9.643 4.021 23.650 1.00 79.31 209 TRP A O 1
ATOM 1704 N N . PHE A 1 210 ? 10.671 6.004 23.314 1.00 84.00 210 PHE A N 1
ATOM 1705 C CA . PHE A 1 210 ? 11.962 5.704 23.931 1.00 84.00 210 PHE A CA 1
ATOM 1706 C C . PHE A 1 210 ? 12.459 6.933 24.702 1.00 84.00 210 PHE A C 1
ATOM 1708 O O . PHE A 1 210 ? 12.022 8.058 24.437 1.00 84.00 210 PHE A O 1
ATOM 1715 N N . GLU A 1 211 ? 13.382 6.742 25.650 1.00 80.19 211 GLU A N 1
ATOM 1716 C CA . GLU A 1 211 ? 13.939 7.848 26.445 1.00 80.19 211 GLU A CA 1
ATOM 1717 C C . GLU A 1 211 ? 14.703 8.868 25.585 1.00 80.19 211 GLU A C 1
ATOM 1719 O O . GLU A 1 211 ? 14.663 10.074 25.851 1.00 80.19 211 GLU A O 1
ATOM 1724 N N . LYS A 1 212 ? 15.376 8.378 24.539 1.00 82.56 212 LYS A N 1
ATOM 1725 C CA . LYS A 1 212 ? 16.096 9.158 23.525 1.00 82.56 212 LYS A CA 1
ATOM 1726 C C . LYS A 1 212 ? 15.489 8.885 22.156 1.00 82.56 212 LYS A C 1
ATOM 1728 O O . LYS A 1 212 ? 14.986 7.794 21.931 1.00 82.56 212 LYS A O 1
ATOM 1733 N N . GLU A 1 213 ? 15.564 9.841 21.237 1.00 84.06 213 GLU A N 1
ATOM 1734 C CA . GLU A 1 213 ? 15.145 9.612 19.850 1.00 84.06 213 GLU A CA 1
ATOM 1735 C C . GLU A 1 213 ? 16.220 8.798 19.111 1.00 84.06 213 GLU A C 1
ATOM 1737 O O . GLU A 1 213 ? 17.320 9.316 18.906 1.00 84.06 213 GLU A O 1
ATOM 1742 N N . PRO A 1 214 ? 15.955 7.529 18.739 1.00 88.56 214 PRO A N 1
ATOM 1743 C CA . PRO A 1 214 ? 16.939 6.717 18.036 1.00 88.56 214 PRO A CA 1
ATOM 1744 C C . PRO A 1 214 ? 17.032 7.143 16.567 1.00 88.56 214 PRO A C 1
ATOM 1746 O O . PRO A 1 214 ? 16.014 7.286 15.884 1.00 88.56 214 PRO A O 1
ATOM 1749 N N . GLU A 1 215 ? 18.249 7.271 16.040 1.00 89.12 215 GLU A N 1
ATOM 1750 C CA . GLU A 1 215 ? 18.452 7.469 14.603 1.00 89.12 215 GLU A CA 1
ATOM 1751 C C . GLU A 1 215 ? 18.343 6.139 13.850 1.00 89.12 215 GLU A C 1
ATOM 1753 O O . GLU A 1 215 ? 17.926 6.113 12.687 1.00 89.12 215 GLU A O 1
ATOM 1758 N N . LYS A 1 216 ? 18.695 5.026 14.512 1.00 90.19 216 LYS A N 1
ATOM 1759 C CA . LYS A 1 216 ? 18.679 3.652 13.982 1.00 90.19 216 LYS A CA 1
ATOM 1760 C C . LYS A 1 216 ? 18.273 2.643 15.061 1.00 90.19 216 LYS A C 1
ATOM 1762 O O . LYS A 1 216 ? 18.482 2.873 16.247 1.00 90.19 216 LYS A O 1
ATOM 1767 N N . LEU A 1 217 ? 17.783 1.468 14.652 1.00 90.31 217 LEU A N 1
ATOM 1768 C CA . LEU A 1 217 ? 17.456 0.365 15.578 1.00 90.31 217 LEU A CA 1
ATOM 1769 C C . LEU A 1 217 ? 18.655 -0.116 16.416 1.00 90.31 217 LEU A C 1
ATOM 1771 O O . LEU A 1 217 ? 18.468 -0.666 17.500 1.00 90.31 217 LEU A O 1
ATOM 1775 N N . SER A 1 218 ? 19.880 0.084 15.921 1.00 90.44 218 SER A N 1
ATOM 1776 C CA . SER A 1 218 ? 21.122 -0.214 16.645 1.00 90.44 218 SER A CA 1
ATOM 1777 C C . SER A 1 218 ? 21.355 0.670 17.869 1.00 90.44 218 SER A C 1
ATOM 1779 O O . SER A 1 218 ? 22.164 0.307 18.716 1.00 90.44 218 SER A O 1
ATOM 1781 N N . ASP A 1 219 ? 20.680 1.819 17.955 1.00 92.12 219 ASP A N 1
ATOM 1782 C CA . ASP A 1 219 ? 20.856 2.778 19.050 1.00 92.12 219 ASP A CA 1
ATOM 1783 C C . ASP A 1 219 ? 20.061 2.371 20.300 1.00 92.12 219 ASP A C 1
ATOM 1785 O O . ASP A 1 219 ? 20.313 2.881 21.390 1.00 92.12 219 ASP A O 1
ATOM 1789 N N . LEU A 1 220 ? 19.111 1.443 20.141 1.00 92.31 220 LEU A N 1
ATOM 1790 C CA . LEU A 1 220 ? 18.266 0.911 21.204 1.00 92.31 220 LEU A CA 1
ATOM 1791 C C . LEU A 1 220 ? 18.924 -0.313 21.846 1.00 92.31 220 LEU A C 1
ATOM 1793 O O . LEU A 1 220 ? 19.471 -1.174 21.164 1.00 92.31 220 LEU A O 1
ATOM 1797 N N . THR A 1 221 ? 18.818 -0.471 23.156 1.00 93.75 221 THR A N 1
ATOM 1798 C CA . THR A 1 221 ? 19.205 -1.708 23.850 1.00 93.75 221 THR A CA 1
ATOM 1799 C C . THR A 1 221 ? 18.190 -2.831 23.596 1.00 93.75 221 THR A C 1
ATOM 1801 O O . THR A 1 221 ? 17.056 -2.572 23.201 1.00 93.75 221 THR A O 1
ATOM 1804 N N . ASN A 1 222 ? 18.573 -4.104 23.795 1.00 94.44 222 ASN A N 1
ATOM 1805 C CA . ASN A 1 222 ? 17.611 -5.222 23.697 1.00 94.44 222 ASN A CA 1
ATOM 1806 C C . ASN A 1 222 ? 16.425 -5.005 24.645 1.00 94.44 222 ASN A C 1
ATOM 1808 O O . ASN A 1 222 ? 15.284 -5.177 24.240 1.00 94.44 222 ASN A O 1
ATOM 1812 N N . LYS A 1 223 ? 16.708 -4.547 25.870 1.00 93.38 223 LYS A N 1
ATOM 1813 C CA . LYS A 1 223 ? 15.692 -4.283 26.887 1.00 93.38 223 LYS A CA 1
ATOM 1814 C C . LYS A 1 223 ? 14.694 -3.209 26.450 1.00 93.38 223 LYS A C 1
ATOM 1816 O O . LYS A 1 223 ? 13.501 -3.414 26.595 1.00 93.38 223 LYS A O 1
ATOM 1821 N N . GLU A 1 224 ? 15.155 -2.098 25.871 1.00 92.56 224 GLU A N 1
ATOM 1822 C CA . GLU A 1 224 ? 14.244 -1.062 25.354 1.00 92.56 224 GLU A CA 1
ATOM 1823 C C . GLU A 1 224 ? 13.324 -1.597 24.249 1.00 92.56 224 GLU A C 1
ATOM 1825 O O . GLU A 1 224 ? 12.155 -1.225 24.189 1.00 92.56 224 GLU A O 1
ATOM 1830 N N . ILE A 1 225 ? 13.831 -2.482 23.384 1.00 93.06 225 ILE A N 1
ATOM 1831 C CA . ILE A 1 225 ? 13.020 -3.130 22.348 1.00 93.06 225 ILE A CA 1
ATOM 1832 C C . ILE A 1 225 ? 12.017 -4.108 22.972 1.00 93.06 225 ILE A C 1
ATOM 1834 O O . ILE A 1 225 ? 10.836 -4.066 22.635 1.00 93.06 225 ILE A O 1
ATOM 1838 N N . GLU A 1 226 ? 12.461 -4.965 23.888 1.00 94.06 226 GLU A N 1
ATOM 1839 C CA . GLU A 1 226 ? 11.596 -5.909 24.602 1.00 94.06 226 GLU A CA 1
ATOM 1840 C C . GLU A 1 226 ? 10.481 -5.174 25.351 1.00 94.06 226 GLU A C 1
ATOM 1842 O O . GLU A 1 226 ? 9.309 -5.496 25.162 1.00 94.06 226 GLU A O 1
ATOM 1847 N N . ASP A 1 227 ? 10.811 -4.137 26.123 1.00 89.62 227 ASP A N 1
ATOM 1848 C CA . ASP A 1 227 ? 9.847 -3.315 26.861 1.00 89.62 227 ASP A CA 1
ATOM 1849 C C . ASP A 1 227 ? 8.858 -2.628 25.895 1.00 89.62 227 ASP A C 1
ATOM 1851 O O . ASP A 1 227 ? 7.646 -2.601 26.137 1.00 89.62 227 ASP A O 1
ATOM 1855 N N . PHE A 1 228 ? 9.345 -2.136 24.747 1.00 89.94 228 PHE A N 1
ATOM 1856 C CA . PHE A 1 228 ? 8.507 -1.510 23.724 1.00 89.94 228 PHE A CA 1
ATOM 1857 C C . PHE A 1 228 ? 7.447 -2.465 23.165 1.00 89.94 228 PHE A C 1
ATOM 1859 O O . PHE A 1 228 ? 6.271 -2.085 23.093 1.00 89.94 228 PHE A O 1
ATOM 1866 N N . PHE A 1 229 ? 7.855 -3.683 22.789 1.00 89.50 229 PHE A N 1
ATOM 1867 C CA . PHE A 1 229 ? 6.972 -4.707 22.226 1.00 89.50 229 PHE A CA 1
ATOM 1868 C C . PHE A 1 229 ? 6.166 -5.459 23.288 1.00 89.50 229 PHE A C 1
ATOM 1870 O O . PHE A 1 229 ? 5.114 -5.990 22.956 1.00 89.50 229 PHE A O 1
ATOM 1877 N N . THR A 1 230 ? 6.581 -5.489 24.554 1.00 83.81 230 THR A N 1
ATOM 1878 C CA . THR A 1 230 ? 5.795 -6.118 25.631 1.00 83.81 230 THR A CA 1
ATOM 1879 C C . THR A 1 230 ? 4.497 -5.348 25.894 1.00 83.81 230 THR A C 1
ATOM 1881 O O . THR A 1 230 ? 3.460 -5.962 26.143 1.00 83.81 230 THR A O 1
ATOM 1884 N N . GLY A 1 231 ? 4.514 -4.018 25.748 1.00 78.19 231 GLY A N 1
ATOM 1885 C CA . GLY A 1 231 ? 3.319 -3.177 25.863 1.00 78.19 231 GLY A CA 1
ATOM 1886 C C . GLY A 1 231 ? 2.246 -3.414 24.784 1.00 78.19 231 GLY A C 1
ATOM 1887 O O . GLY A 1 231 ? 2.446 -4.125 23.793 1.00 78.19 231 GLY A O 1
ATOM 1888 N N . HIS A 1 232 ? 1.084 -2.776 24.964 1.00 81.44 232 HIS A N 1
ATOM 1889 C CA . HIS A 1 232 ? -0.005 -2.795 23.985 1.00 81.44 232 HIS A CA 1
ATOM 1890 C C . HIS A 1 232 ? 0.288 -1.809 22.841 1.00 81.44 232 HIS A C 1
ATOM 1892 O O . HIS A 1 232 ? 0.119 -0.597 22.983 1.00 81.44 232 HIS A O 1
ATOM 1898 N N . LEU A 1 233 ? 0.757 -2.316 21.695 1.00 86.88 233 LEU A N 1
ATOM 1899 C CA . LEU A 1 233 ? 1.267 -1.477 20.600 1.00 86.88 233 LEU A CA 1
ATOM 1900 C C . LEU A 1 233 ? 0.223 -0.511 20.017 1.00 86.88 233 LEU A C 1
ATOM 1902 O O . LEU A 1 233 ? 0.600 0.572 19.571 1.00 86.88 233 LEU A O 1
ATOM 1906 N N . ALA A 1 234 ? -1.073 -0.844 20.063 1.00 86.19 234 ALA A N 1
ATOM 1907 C CA . ALA A 1 234 ? -2.124 0.049 19.567 1.00 86.19 234 ALA A CA 1
ATOM 1908 C C . ALA A 1 234 ? -2.213 1.365 20.365 1.00 86.19 234 ALA A C 1
ATOM 1910 O O . ALA A 1 234 ? -2.641 2.379 19.826 1.00 86.19 234 ALA A O 1
ATOM 1911 N N . ASP A 1 235 ? -1.724 1.390 21.612 1.00 86.06 235 ASP A N 1
ATOM 1912 C CA . ASP A 1 235 ? -1.695 2.601 22.451 1.00 86.06 235 ASP A CA 1
ATOM 1913 C C . ASP A 1 235 ? -0.598 3.579 22.024 1.00 86.06 235 ASP A C 1
ATOM 1915 O O . ASP A 1 235 ? -0.512 4.716 22.497 1.00 86.06 235 ASP A O 1
ATOM 1919 N N . ARG A 1 236 ? 0.280 3.142 21.118 1.00 85.56 236 ARG A N 1
ATOM 1920 C CA . ARG A 1 236 ? 1.322 3.982 20.540 1.00 85.56 236 ARG A CA 1
ATOM 1921 C C . ARG A 1 236 ? 0.835 4.730 19.299 1.00 85.56 236 ARG A C 1
ATOM 1923 O O . ARG A 1 236 ? 1.469 5.729 18.956 1.00 85.56 236 ARG A O 1
ATOM 1930 N N . ILE A 1 237 ? -0.270 4.287 18.697 1.00 88.38 237 ILE A N 1
ATOM 1931 C CA . ILE A 1 237 ? -0.859 4.822 17.468 1.00 88.38 237 ILE A CA 1
ATOM 1932 C C . ILE A 1 237 ? -1.721 6.035 17.796 1.00 88.38 237 ILE A C 1
ATOM 1934 O O . ILE A 1 237 ? -2.525 5.989 18.719 1.00 88.38 237 ILE A O 1
ATOM 1938 N N . ASP A 1 238 ? -1.548 7.113 17.038 1.00 90.12 238 ASP A N 1
ATOM 1939 C CA . ASP A 1 238 ? -2.495 8.223 17.032 1.00 90.12 238 ASP A CA 1
ATOM 1940 C C . ASP A 1 238 ? -3.644 7.894 16.071 1.00 90.12 238 ASP A C 1
ATOM 1942 O O . ASP A 1 238 ? -3.510 7.997 14.852 1.00 90.12 238 ASP A O 1
ATOM 1946 N N . TRP A 1 239 ? -4.771 7.463 16.630 1.00 90.69 239 TRP A N 1
ATOM 1947 C CA . TRP A 1 239 ? -5.956 7.072 15.874 1.00 90.69 239 TRP A CA 1
ATOM 1948 C C . TRP A 1 239 ? -6.729 8.259 15.312 1.00 90.69 239 TRP A C 1
ATOM 1950 O O . TRP A 1 239 ? -7.566 8.065 14.440 1.00 90.69 239 TRP A O 1
ATOM 1960 N N . TYR A 1 240 ? -6.424 9.491 15.734 1.00 90.50 240 TYR A N 1
ATOM 1961 C CA . TYR A 1 240 ? -6.950 10.647 15.021 1.00 90.50 240 TYR A CA 1
ATOM 1962 C C . TYR A 1 240 ? -6.346 10.717 13.629 1.00 90.50 240 TYR A C 1
ATOM 1964 O O . TYR A 1 240 ? -7.061 11.045 12.700 1.00 90.50 240 TYR A O 1
ATOM 1972 N N . SER A 1 241 ? -5.067 10.403 13.430 1.00 86.94 241 SER A N 1
ATOM 1973 C CA . SER A 1 241 ? -4.423 10.509 12.112 1.00 86.94 241 SER A CA 1
ATOM 1974 C C . SER A 1 241 ? -4.434 9.214 11.296 1.00 86.94 241 SER A C 1
ATOM 1976 O O . SER A 1 241 ? -4.181 9.265 10.092 1.00 86.94 241 SER A O 1
ATOM 1978 N N . MET A 1 242 ? -4.753 8.075 11.913 1.00 87.19 242 MET A N 1
ATOM 1979 C CA . MET A 1 242 ? -4.702 6.765 11.267 1.00 87.19 242 MET A CA 1
ATOM 1980 C C . MET A 1 242 ? -6.082 6.290 10.803 1.00 87.19 242 MET A C 1
ATOM 1982 O O . MET A 1 242 ? -7.005 6.203 11.605 1.00 87.19 242 MET A O 1
ATOM 1986 N N . ASN A 1 243 ? -6.184 5.910 9.528 1.00 87.44 243 ASN A N 1
ATOM 1987 C CA . ASN A 1 243 ? -7.296 5.118 9.002 1.00 87.44 243 ASN A CA 1
ATOM 1988 C C . ASN A 1 243 ? -6.837 3.680 8.785 1.00 87.44 243 ASN A C 1
ATOM 1990 O O . ASN A 1 243 ? -5.670 3.428 8.475 1.00 87.44 243 ASN A O 1
ATOM 1994 N N . MET A 1 244 ? -7.765 2.742 8.912 1.00 86.62 244 MET A N 1
ATOM 1995 C CA . MET A 1 244 ? -7.482 1.331 8.764 1.00 86.62 244 MET A CA 1
ATOM 1996 C C . MET A 1 244 ? -8.731 0.514 8.442 1.00 86.62 244 MET A C 1
ATOM 1998 O O . MET A 1 244 ? -9.811 0.725 8.993 1.00 86.62 244 MET A O 1
ATOM 2002 N N . TYR A 1 245 ? -8.527 -0.485 7.597 1.00 87.31 245 TYR A N 1
ATOM 2003 C CA . TYR A 1 245 ? -9.497 -1.480 7.161 1.00 87.31 245 TYR A CA 1
ATOM 2004 C C . TYR A 1 245 ? -8.994 -2.868 7.564 1.00 87.31 245 TYR A C 1
ATOM 2006 O O . TYR A 1 245 ? -7.849 -2.994 7.996 1.00 87.31 245 TYR A O 1
ATOM 2014 N N . ALA A 1 246 ? -9.816 -3.911 7.426 1.00 81.19 246 ALA A N 1
ATOM 2015 C CA . ALA A 1 246 ? -9.467 -5.271 7.844 1.00 81.19 246 ALA A CA 1
ATOM 2016 C C . ALA A 1 246 ? -8.134 -5.759 7.222 1.00 81.19 246 ALA A C 1
ATOM 2018 O O . ALA A 1 246 ? -8.112 -6.311 6.124 1.00 81.19 246 ALA A O 1
ATOM 2019 N N . SER A 1 247 ? -7.029 -5.550 7.949 1.00 71.00 247 SER A N 1
ATOM 2020 C CA . SER A 1 247 ? -5.637 -5.782 7.532 1.00 71.00 247 SER A CA 1
ATOM 2021 C C . SER A 1 247 ? -5.115 -4.934 6.346 1.00 71.00 247 SER A C 1
ATOM 2023 O O . SER A 1 247 ? -4.195 -5.377 5.661 1.00 71.00 247 SER A O 1
ATOM 2025 N N . ASP A 1 248 ? -5.624 -3.714 6.116 1.00 78.06 248 ASP A N 1
ATOM 2026 C CA . ASP A 1 248 ? -5.090 -2.772 5.102 1.00 78.06 248 ASP A CA 1
ATOM 2027 C C . ASP A 1 248 ? -5.161 -1.301 5.575 1.00 78.06 248 ASP A C 1
ATOM 2029 O O . ASP A 1 248 ? -5.959 -0.957 6.447 1.00 78.06 248 ASP A O 1
ATOM 2033 N N . TRP A 1 249 ? -4.321 -0.420 5.018 1.00 74.69 249 TRP A N 1
ATOM 2034 C CA . TRP A 1 249 ? -4.297 1.027 5.329 1.00 74.69 249 TRP A CA 1
ATOM 2035 C C . TRP A 1 249 ? -5.213 1.812 4.399 1.00 74.69 249 TRP A C 1
ATOM 2037 O O . TRP A 1 249 ? -5.710 2.878 4.758 1.00 74.69 249 TRP A O 1
ATOM 2047 N N . ILE A 1 250 ? -5.397 1.311 3.178 1.00 79.81 250 ILE A N 1
ATOM 2048 C CA . ILE A 1 250 ? -6.070 2.038 2.107 1.00 79.81 250 ILE A CA 1
ATOM 2049 C C . ILE A 1 250 ? -7.378 1.334 1.775 1.00 79.81 250 ILE A C 1
ATOM 2051 O O . ILE A 1 250 ? -7.417 0.126 1.544 1.00 79.81 250 ILE A O 1
ATOM 2055 N N . TYR A 1 251 ? -8.452 2.117 1.722 1.00 83.69 251 TYR A N 1
ATOM 2056 C CA . TYR A 1 251 ? -9.758 1.614 1.336 1.00 83.69 251 TYR A CA 1
ATOM 2057 C C . TYR A 1 251 ? -9.737 1.112 -0.110 1.00 83.69 251 TYR A C 1
ATOM 2059 O O . TYR A 1 251 ? -9.213 1.801 -0.984 1.00 83.69 251 TYR A O 1
ATOM 2067 N N . LEU A 1 252 ? -10.316 -0.066 -0.370 1.00 75.81 252 LEU A N 1
ATOM 2068 C CA . LEU A 1 252 ? -10.408 -0.662 -1.713 1.00 75.81 252 LEU A CA 1
ATOM 2069 C C . LEU A 1 252 ? -9.075 -0.716 -2.469 1.00 75.81 252 LEU A C 1
ATOM 2071 O O . LEU A 1 252 ? -9.019 -0.589 -3.696 1.00 75.81 252 LEU A O 1
ATOM 2075 N N . ARG A 1 253 ? -7.976 -0.922 -1.744 1.00 77.00 253 ARG A N 1
ATOM 2076 C CA . ARG A 1 253 ? -6.665 -1.019 -2.364 1.00 77.00 253 ARG A CA 1
ATOM 2077 C C . ARG A 1 253 ? -6.629 -2.162 -3.377 1.00 77.00 253 ARG A C 1
ATOM 2079 O O . ARG A 1 253 ? -6.839 -3.329 -3.047 1.00 77.00 253 ARG A O 1
ATOM 2086 N N . ALA A 1 254 ? -6.334 -1.828 -4.631 1.00 69.50 254 ALA A N 1
ATOM 2087 C CA . ALA A 1 254 ? -6.239 -2.823 -5.687 1.00 69.50 254 ALA A CA 1
ATOM 2088 C C . ALA A 1 254 ? -5.077 -3.788 -5.404 1.00 69.50 254 ALA A C 1
ATOM 2090 O O . ALA A 1 254 ? -3.922 -3.373 -5.271 1.00 69.50 254 ALA A O 1
ATOM 2091 N N . LYS A 1 255 ? -5.368 -5.095 -5.356 1.00 73.75 255 LYS A N 1
ATOM 2092 C CA . LYS A 1 255 ? -4.317 -6.117 -5.320 1.00 73.75 255 LYS A CA 1
ATOM 2093 C C . LYS A 1 255 ? -3.509 -6.045 -6.609 1.00 73.75 255 LYS A C 1
ATOM 2095 O O . LYS A 1 255 ? -4.045 -6.233 -7.700 1.00 73.75 255 LYS A O 1
ATOM 2100 N N . ARG A 1 256 ? -2.205 -5.821 -6.476 1.00 79.69 256 ARG A N 1
ATOM 2101 C CA . ARG A 1 256 ? -1.295 -5.736 -7.620 1.00 79.69 256 ARG A CA 1
ATOM 2102 C C . ARG A 1 256 ? -0.947 -7.130 -8.114 1.00 79.69 256 ARG A C 1
ATOM 2104 O O . ARG A 1 256 ? -0.474 -7.978 -7.359 1.00 79.69 256 ARG A O 1
ATOM 2111 N N . SER A 1 257 ? -1.160 -7.368 -9.403 1.00 79.81 257 SER A N 1
ATOM 2112 C CA . SER A 1 257 ? -0.697 -8.589 -10.059 1.00 79.81 257 SER A CA 1
ATOM 2113 C C . SER A 1 257 ? 0.822 -8.586 -10.243 1.00 79.81 257 SER A C 1
ATOM 2115 O O . SER A 1 257 ? 1.445 -7.529 -10.305 1.00 79.81 257 SER A O 1
ATOM 2117 N N . GLY A 1 258 ? 1.416 -9.769 -10.405 1.00 81.56 258 GLY A N 1
ATOM 2118 C CA . GLY A 1 258 ? 2.835 -9.902 -10.756 1.00 81.56 258 GLY A CA 1
ATOM 2119 C C . GLY A 1 258 ? 3.793 -9.851 -9.565 1.00 81.56 258 GLY A C 1
ATOM 2120 O O . GLY A 1 258 ? 5.003 -9.845 -9.769 1.00 81.56 258 GLY A O 1
ATOM 2121 N N . ALA A 1 259 ? 3.285 -9.878 -8.324 1.00 82.25 259 ALA A N 1
ATOM 2122 C CA . ALA A 1 259 ? 4.130 -9.985 -7.136 1.00 82.25 259 ALA A CA 1
ATOM 2123 C C . ALA A 1 259 ? 5.058 -11.206 -7.226 1.00 82.25 259 ALA A C 1
ATOM 2125 O O . ALA A 1 259 ? 6.237 -11.098 -6.920 1.00 82.25 259 ALA A O 1
ATOM 2126 N N . SER A 1 260 ? 4.568 -12.368 -7.671 1.00 83.44 260 SER A N 1
ATOM 2127 C CA . SER A 1 260 ? 5.370 -13.594 -7.839 1.00 83.44 260 SER A CA 1
ATOM 2128 C C . SER A 1 260 ? 6.526 -13.456 -8.829 1.00 83.44 260 SER A C 1
ATOM 2130 O O . SER A 1 260 ? 7.505 -14.186 -8.711 1.00 83.44 260 SER A O 1
ATOM 2132 N N . ASP A 1 261 ? 6.415 -12.528 -9.779 1.00 85.62 261 ASP A N 1
ATOM 2133 C CA . ASP A 1 261 ? 7.358 -12.371 -10.886 1.00 85.62 261 ASP A CA 1
ATOM 2134 C C . ASP A 1 261 ? 8.481 -11.375 -10.556 1.00 85.62 261 ASP A C 1
ATOM 2136 O O . ASP A 1 261 ? 9.455 -11.267 -11.301 1.00 85.62 261 ASP A O 1
ATOM 2140 N N . LEU A 1 262 ? 8.375 -10.662 -9.428 1.00 88.19 262 LEU A N 1
ATOM 2141 C CA . LEU A 1 262 ? 9.418 -9.764 -8.942 1.00 88.19 262 LEU A CA 1
ATOM 2142 C C . LEU A 1 262 ? 10.664 -10.549 -8.521 1.00 88.19 262 LEU A C 1
ATOM 2144 O O . LEU A 1 262 ? 10.640 -11.348 -7.582 1.00 88.19 262 LEU A O 1
ATOM 2148 N N . THR A 1 263 ? 11.781 -10.249 -9.174 1.00 89.19 263 THR A N 1
ATOM 2149 C CA . THR A 1 263 ? 13.111 -10.735 -8.802 1.00 89.19 263 THR A CA 1
ATOM 2150 C C . THR A 1 263 ? 13.782 -9.783 -7.811 1.00 89.19 263 THR A C 1
ATOM 2152 O O . THR A 1 263 ? 13.673 -8.566 -7.966 1.00 89.19 263 THR A O 1
ATOM 2155 N N . GLY A 1 264 ? 14.533 -10.320 -6.844 1.00 90.69 264 GLY A N 1
ATOM 2156 C CA . GLY A 1 264 ? 15.331 -9.517 -5.904 1.00 90.69 264 GLY A CA 1
ATOM 2157 C C . GLY A 1 264 ? 14.530 -8.875 -4.762 1.00 90.69 264 GLY A C 1
ATOM 2158 O O . GLY A 1 264 ? 14.857 -7.779 -4.306 1.00 90.69 264 GLY A O 1
ATOM 2159 N N . LYS A 1 265 ? 13.420 -9.503 -4.344 1.00 93.12 265 LYS A N 1
ATOM 2160 C CA . LYS A 1 265 ? 12.518 -8.942 -3.323 1.00 93.12 265 LYS A CA 1
ATOM 2161 C C . LYS A 1 265 ? 13.190 -8.740 -1.974 1.00 93.12 265 LYS A C 1
ATOM 2163 O O . LYS A 1 265 ? 12.995 -7.693 -1.362 1.00 93.12 265 LYS A O 1
ATOM 2168 N N . ARG A 1 266 ? 13.950 -9.739 -1.514 1.00 93.00 266 ARG A N 1
ATOM 2169 C CA . ARG A 1 266 ? 14.608 -9.714 -0.204 1.00 93.00 266 ARG A CA 1
ATOM 2170 C C . ARG A 1 266 ? 15.620 -8.578 -0.149 1.00 93.00 266 ARG A C 1
ATOM 2172 O O . ARG A 1 266 ? 15.589 -7.789 0.786 1.00 93.00 266 ARG A O 1
ATOM 2179 N N . GLU A 1 267 ? 16.432 -8.437 -1.191 1.00 92.19 267 GLU A N 1
ATOM 2180 C CA . GLU A 1 267 ? 17.456 -7.403 -1.311 1.00 92.19 267 GLU A CA 1
ATOM 2181 C C . GLU A 1 267 ? 16.843 -6.001 -1.331 1.00 92.19 267 GLU A C 1
ATOM 2183 O O . GLU A 1 267 ? 17.325 -5.110 -0.629 1.00 92.19 267 GLU A O 1
ATOM 2188 N N . LEU A 1 268 ? 15.761 -5.794 -2.095 1.00 93.06 268 LEU A N 1
ATOM 2189 C CA . LEU A 1 268 ? 15.091 -4.496 -2.120 1.00 93.06 268 LEU A CA 1
ATOM 2190 C C . LEU A 1 268 ? 14.411 -4.188 -0.782 1.00 93.06 268 LEU A C 1
ATOM 2192 O O . LEU A 1 268 ? 14.541 -3.071 -0.289 1.00 93.06 268 LEU A O 1
ATOM 2196 N N . ALA A 1 269 ? 13.708 -5.153 -0.185 1.00 94.88 269 ALA A N 1
ATOM 2197 C CA . ALA A 1 269 ? 13.051 -4.965 1.105 1.00 94.88 269 ALA A CA 1
ATOM 2198 C C . ALA A 1 269 ? 14.068 -4.657 2.213 1.00 94.88 269 ALA A C 1
ATOM 2200 O O . ALA A 1 269 ? 13.856 -3.726 2.986 1.00 94.88 269 ALA A O 1
ATOM 2201 N N . GLU A 1 270 ? 15.198 -5.368 2.251 1.00 93.38 270 GLU A N 1
ATOM 2202 C CA . GLU A 1 270 ? 16.288 -5.116 3.198 1.00 93.38 270 GLU A CA 1
ATOM 2203 C C . GLU A 1 270 ? 16.913 -3.733 2.973 1.00 93.38 270 GLU A C 1
ATOM 2205 O O . GLU A 1 270 ? 17.123 -2.985 3.931 1.00 93.38 270 GLU A O 1
ATOM 2210 N N . PHE A 1 271 ? 17.165 -3.351 1.715 1.00 93.06 271 PHE A N 1
ATOM 2211 C CA . PHE A 1 271 ? 17.675 -2.023 1.378 1.00 93.06 271 PHE A CA 1
ATOM 2212 C C . PHE A 1 271 ? 16.702 -0.921 1.802 1.00 93.06 271 PHE A C 1
ATOM 2214 O O . PHE A 1 271 ? 17.102 0.038 2.462 1.00 93.06 271 PHE A O 1
ATOM 2221 N N . VAL A 1 272 ? 15.420 -1.057 1.460 1.00 94.75 272 VAL A N 1
ATOM 2222 C CA . VAL A 1 272 ? 14.389 -0.084 1.821 1.00 94.75 272 VAL A CA 1
ATOM 2223 C C . VAL A 1 272 ? 14.277 0.024 3.337 1.00 94.75 272 VAL A C 1
ATOM 2225 O O . VAL A 1 272 ? 14.400 1.124 3.881 1.00 94.75 272 VAL A O 1
ATOM 2228 N N . PHE A 1 273 ? 14.133 -1.106 4.027 1.00 94.88 273 PHE A N 1
ATOM 2229 C CA . PHE A 1 273 ? 13.983 -1.127 5.472 1.00 94.88 273 PHE A CA 1
ATOM 2230 C C . PHE A 1 273 ? 15.207 -0.537 6.171 1.00 94.88 273 PHE A C 1
ATOM 2232 O O . PHE A 1 273 ? 15.055 0.330 7.020 1.00 94.88 273 PHE A O 1
ATOM 2239 N N . SER A 1 274 ? 16.421 -0.942 5.796 1.00 90.56 274 SER A N 1
ATOM 2240 C CA . SER A 1 274 ? 17.645 -0.584 6.524 1.00 90.56 274 SER A CA 1
ATOM 2241 C C . SER A 1 274 ? 18.304 0.726 6.087 1.00 90.56 274 SER A C 1
ATOM 2243 O O . SER A 1 274 ? 19.114 1.275 6.839 1.00 90.56 274 SER A O 1
ATOM 2245 N N . LYS A 1 275 ? 18.050 1.204 4.861 1.00 90.44 275 LYS A N 1
ATOM 2246 C CA . LYS A 1 275 ? 18.747 2.366 4.273 1.00 90.44 275 LYS A CA 1
ATOM 2247 C C . LYS A 1 275 ? 17.825 3.500 3.846 1.00 90.44 275 LYS A C 1
ATOM 2249 O O . LYS A 1 275 ? 18.297 4.633 3.781 1.00 90.44 275 LYS A O 1
ATOM 2254 N N . VAL A 1 276 ? 16.561 3.220 3.531 1.00 92.75 276 VAL A N 1
ATOM 2255 C CA . VAL A 1 276 ? 15.614 4.242 3.052 1.00 92.75 276 VAL A CA 1
ATOM 2256 C C . VAL A 1 276 ? 14.714 4.733 4.179 1.00 92.75 276 VAL A C 1
ATOM 2258 O O . VAL A 1 276 ? 14.472 5.938 4.283 1.00 92.75 276 VAL A O 1
ATOM 2261 N N . PHE A 1 277 ? 14.223 3.829 5.025 1.00 93.56 277 PHE A N 1
ATOM 2262 C CA . PHE A 1 277 ? 13.397 4.190 6.170 1.00 93.56 277 PHE A CA 1
ATOM 2263 C C . PHE A 1 277 ? 14.213 4.836 7.288 1.00 93.56 277 PHE A C 1
ATOM 2265 O O . PHE A 1 277 ? 15.333 4.436 7.601 1.00 93.56 277 PHE A O 1
ATOM 2272 N N . THR A 1 278 ? 13.607 5.837 7.923 1.00 91.75 278 THR A N 1
ATOM 2273 C CA . THR A 1 278 ? 14.069 6.344 9.217 1.00 91.75 278 THR A CA 1
ATOM 2274 C C . THR A 1 278 ? 13.772 5.309 10.301 1.00 91.75 278 THR A C 1
ATOM 2276 O O . THR A 1 278 ? 12.856 4.502 10.136 1.00 91.75 278 THR A O 1
ATOM 2279 N N . CYS A 1 279 ? 14.464 5.361 11.445 1.00 91.50 279 CYS A N 1
ATOM 2280 C CA . CYS A 1 279 ? 14.162 4.466 12.571 1.00 91.50 279 CYS A CA 1
ATOM 2281 C C . CYS A 1 279 ? 12.683 4.520 12.979 1.00 91.50 279 CYS A C 1
ATOM 2283 O O . CYS A 1 279 ? 12.034 3.492 13.155 1.00 91.50 279 CYS A O 1
ATOM 2285 N N . ARG A 1 280 ? 12.097 5.723 13.009 1.00 90.25 280 ARG A N 1
ATOM 2286 C CA . ARG A 1 280 ? 10.664 5.895 13.276 1.00 90.25 280 ARG A CA 1
ATOM 2287 C C . ARG A 1 280 ? 9.786 5.130 12.280 1.00 90.25 280 ARG A C 1
ATOM 2289 O O . ARG A 1 280 ? 8.824 4.497 12.700 1.00 90.25 280 ARG A O 1
ATOM 2296 N N . MET A 1 281 ? 10.108 5.174 10.985 1.00 91.50 281 MET A N 1
ATOM 2297 C CA . MET A 1 281 ? 9.360 4.433 9.965 1.00 91.50 281 MET A CA 1
ATOM 2298 C C . MET A 1 281 ? 9.588 2.919 10.080 1.00 91.50 281 MET A C 1
ATOM 2300 O O . MET A 1 281 ? 8.629 2.162 9.990 1.00 91.50 281 MET A O 1
ATOM 2304 N N . GLN A 1 282 ? 10.816 2.468 10.363 1.00 94.56 282 GLN A N 1
ATOM 2305 C CA . GLN A 1 282 ? 11.105 1.051 10.631 1.00 94.56 282 GLN A CA 1
ATOM 2306 C C . GLN A 1 282 ? 10.221 0.509 11.762 1.00 94.56 282 GLN A C 1
ATOM 2308 O O . GLN A 1 282 ? 9.592 -0.536 11.619 1.00 94.56 282 GLN A O 1
ATOM 2313 N N . ILE A 1 283 ? 10.124 1.250 12.867 1.00 92.50 283 ILE A N 1
ATOM 2314 C CA . ILE A 1 283 ? 9.309 0.870 14.024 1.00 92.50 283 ILE A CA 1
ATOM 2315 C C . ILE A 1 283 ? 7.816 0.888 13.682 1.00 92.50 283 ILE A C 1
ATOM 2317 O O . ILE A 1 283 ? 7.101 -0.030 14.071 1.00 92.50 283 ILE A O 1
ATOM 2321 N N . TRP A 1 284 ? 7.343 1.868 12.907 1.00 90.31 284 TRP A N 1
ATOM 2322 C CA . TRP A 1 284 ? 5.962 1.894 12.412 1.00 90.31 284 TRP A CA 1
ATOM 2323 C C . TRP A 1 284 ? 5.606 0.667 11.568 1.00 90.31 284 TRP A C 1
ATOM 2325 O O . TRP A 1 284 ? 4.576 0.038 11.806 1.00 90.31 284 TRP A O 1
ATOM 2335 N N . VAL A 1 285 ? 6.472 0.295 10.624 1.00 92.94 285 VAL A N 1
ATOM 2336 C CA . VAL A 1 285 ? 6.300 -0.897 9.779 1.00 92.94 285 VAL A CA 1
ATOM 2337 C C . VAL A 1 285 ? 6.237 -2.163 10.643 1.00 92.94 285 VAL A C 1
ATOM 2339 O O . VAL A 1 285 ? 5.385 -3.022 10.419 1.00 92.94 285 VAL A O 1
ATOM 2342 N N . LEU A 1 286 ? 7.078 -2.256 11.679 1.00 94.38 286 LEU A N 1
ATOM 2343 C CA . LEU A 1 286 ? 7.071 -3.377 12.623 1.00 94.38 286 LEU A CA 1
ATOM 2344 C C . LEU A 1 286 ? 5.826 -3.408 13.519 1.00 94.38 286 LEU A C 1
ATOM 2346 O O . LEU A 1 286 ? 5.300 -4.496 13.757 1.00 94.38 286 LEU A O 1
ATOM 2350 N N . ILE A 1 287 ? 5.341 -2.254 14.000 1.00 91.44 287 ILE A N 1
ATOM 2351 C CA . ILE A 1 287 ? 4.073 -2.153 14.745 1.00 91.44 287 ILE A CA 1
ATOM 2352 C C . ILE A 1 287 ? 2.932 -2.672 13.879 1.00 91.44 287 ILE A C 1
ATOM 2354 O O . ILE A 1 287 ? 2.123 -3.473 14.342 1.00 91.44 287 ILE A O 1
ATOM 2358 N N . PHE A 1 288 ? 2.872 -2.239 12.621 1.00 88.25 288 PHE A N 1
ATOM 2359 C CA . PHE A 1 288 ? 1.786 -2.641 11.745 1.00 88.25 288 PHE A CA 1
ATOM 2360 C C . PHE A 1 288 ? 1.836 -4.140 11.431 1.00 88.25 288 PHE A C 1
ATOM 2362 O O . PHE A 1 288 ? 0.833 -4.841 11.555 1.00 88.25 288 PHE A O 1
ATOM 2369 N N . TYR A 1 289 ? 3.019 -4.667 11.115 1.00 91.56 289 TYR A N 1
ATOM 2370 C CA . TYR A 1 289 ? 3.192 -6.105 10.930 1.00 91.56 289 TYR A CA 1
ATOM 2371 C C . TYR A 1 289 ? 2.828 -6.901 12.197 1.00 91.56 289 TYR A C 1
ATOM 2373 O O . TYR A 1 289 ? 2.182 -7.947 12.117 1.00 91.56 289 TYR A O 1
ATOM 2381 N N . ALA A 1 290 ? 3.168 -6.376 13.379 1.00 90.69 290 ALA A N 1
ATOM 2382 C CA . ALA A 1 290 ? 2.857 -7.008 14.656 1.00 90.69 290 ALA A CA 1
ATOM 2383 C C . ALA A 1 290 ? 1.350 -7.096 14.907 1.00 90.69 290 ALA A C 1
ATOM 2385 O O . ALA A 1 290 ? 0.849 -8.180 15.199 1.00 90.69 290 ALA A O 1
ATOM 2386 N N . LEU A 1 291 ? 0.654 -5.963 14.797 1.00 85.62 291 LEU A N 1
ATOM 2387 C CA . LEU A 1 291 ? -0.758 -5.841 15.148 1.00 85.62 291 LEU A CA 1
ATOM 2388 C C . LEU A 1 291 ? -1.671 -6.525 14.125 1.00 85.62 291 LEU A C 1
ATOM 2390 O O . LEU A 1 291 ? -2.561 -7.271 14.510 1.00 85.62 291 LEU A O 1
ATOM 2394 N N . TYR A 1 292 ? -1.435 -6.330 12.827 1.00 78.31 292 TYR A N 1
ATOM 2395 C CA . TYR A 1 292 ? -2.467 -6.627 11.819 1.00 78.31 292 TYR A CA 1
ATOM 2396 C C . TYR A 1 292 ? -2.204 -7.866 10.981 1.00 78.31 292 TYR A C 1
ATOM 2398 O O . TYR A 1 292 ? -3.139 -8.443 10.428 1.00 78.31 292 TYR A O 1
ATOM 2406 N N . HIS A 1 293 ? -0.949 -8.310 10.922 1.00 82.62 293 HIS A N 1
ATOM 2407 C CA . HIS A 1 293 ? -0.627 -9.664 10.475 1.00 82.62 293 HIS A CA 1
ATOM 2408 C C . HIS A 1 293 ? -0.550 -10.650 11.653 1.00 82.62 293 HIS A C 1
ATOM 2410 O O . HIS A 1 293 ? -0.272 -11.832 11.437 1.00 82.62 293 HIS A O 1
ATOM 2416 N N . HIS A 1 294 ? -0.803 -10.184 12.886 1.00 83.38 294 HIS A N 1
ATOM 2417 C CA . HIS A 1 294 ? -0.660 -10.944 14.133 1.00 83.38 294 HIS A CA 1
ATOM 2418 C C . HIS A 1 294 ? 0.739 -11.578 14.270 1.00 83.38 294 HIS A C 1
ATOM 2420 O O . HIS A 1 294 ? 0.892 -12.742 14.643 1.00 83.38 294 HIS A O 1
ATOM 2426 N N . LYS A 1 295 ? 1.785 -10.816 13.915 1.00 90.06 295 LYS A N 1
ATOM 2427 C CA . LYS A 1 295 ? 3.195 -11.253 13.899 1.00 90.06 295 LYS A CA 1
ATOM 2428 C C . LYS A 1 295 ? 4.049 -10.535 14.943 1.00 90.06 295 LYS A C 1
ATOM 2430 O O . LYS A 1 295 ? 5.200 -10.195 14.682 1.00 90.06 295 LYS A O 1
ATOM 2435 N N . LYS A 1 296 ? 3.496 -10.303 16.138 1.00 90.38 296 LYS A N 1
ATOM 2436 C CA . LYS A 1 296 ? 4.159 -9.563 17.229 1.00 90.38 296 LYS A CA 1
ATOM 2437 C C . LYS A 1 296 ? 5.545 -10.111 17.579 1.00 90.38 296 LYS A C 1
ATOM 2439 O O . LYS A 1 296 ? 6.500 -9.342 17.648 1.00 90.38 296 LYS A O 1
ATOM 2444 N N . GLU A 1 297 ? 5.662 -11.427 17.736 1.00 91.06 297 GLU A N 1
ATOM 2445 C CA . GLU A 1 297 ? 6.935 -12.095 18.036 1.00 91.06 297 GLU A CA 1
ATOM 2446 C C . GLU A 1 297 ? 7.947 -11.950 16.890 1.00 91.06 297 GLU A C 1
ATOM 2448 O O . GLU A 1 297 ? 9.106 -11.618 17.118 1.00 91.06 297 GLU A O 1
ATOM 2453 N N . THR A 1 298 ? 7.506 -12.098 15.637 1.00 93.25 298 THR A N 1
ATOM 2454 C CA . THR A 1 298 ? 8.372 -11.878 14.472 1.00 93.25 298 THR A CA 1
ATOM 2455 C C . THR A 1 298 ? 8.865 -10.433 14.398 1.00 93.25 298 THR A C 1
ATOM 2457 O O . THR A 1 298 ? 10.052 -10.212 14.174 1.00 93.25 298 THR A O 1
ATOM 2460 N N . SER A 1 299 ? 7.986 -9.447 14.606 1.00 94.81 299 SER A N 1
ATOM 2461 C CA . SER A 1 299 ? 8.375 -8.033 14.634 1.00 94.81 299 SER A CA 1
ATOM 2462 C C . SER A 1 299 ? 9.405 -7.747 15.725 1.00 94.81 299 SER A C 1
ATOM 2464 O O . SER A 1 299 ? 10.379 -7.039 15.469 1.00 94.81 299 SER A O 1
ATOM 2466 N N . LEU A 1 300 ? 9.218 -8.323 16.918 1.00 94.69 300 LEU A N 1
ATOM 2467 C CA . LEU A 1 300 ? 10.184 -8.237 18.012 1.00 94.69 300 LEU A CA 1
ATOM 2468 C C . LEU A 1 300 ? 11.533 -8.846 17.603 1.00 94.69 300 LEU A C 1
ATOM 2470 O O . LEU A 1 300 ? 12.559 -8.189 17.753 1.00 94.69 300 LEU A O 1
ATOM 2474 N N . ASN A 1 301 ? 11.541 -10.047 17.023 1.00 94.44 301 ASN A N 1
ATOM 2475 C CA . ASN A 1 301 ? 12.773 -10.712 16.590 1.00 94.44 301 ASN A CA 1
ATOM 2476 C C . ASN A 1 301 ? 13.524 -9.893 15.532 1.00 94.44 301 ASN A C 1
ATOM 2478 O O . ASN A 1 301 ? 14.723 -9.671 15.672 1.00 94.44 301 ASN A O 1
ATOM 2482 N N . ILE A 1 302 ? 12.827 -9.353 14.526 1.00 94.88 302 ILE A N 1
ATOM 2483 C CA . ILE A 1 302 ? 13.437 -8.466 13.520 1.00 94.88 302 ILE A CA 1
ATOM 2484 C C . ILE A 1 302 ? 14.037 -7.214 14.182 1.00 94.88 302 ILE A C 1
ATOM 2486 O O . ILE A 1 302 ? 15.140 -6.789 13.827 1.00 94.88 302 ILE A O 1
ATOM 2490 N N . ALA A 1 303 ? 13.333 -6.623 15.153 1.00 94.50 303 ALA A N 1
ATOM 2491 C CA . ALA A 1 303 ? 13.813 -5.456 15.888 1.00 94.50 303 ALA A CA 1
ATOM 2492 C C . ALA A 1 303 ? 15.066 -5.775 16.724 1.00 94.50 303 ALA A C 1
ATOM 2494 O O . ALA A 1 303 ? 16.038 -5.017 16.684 1.00 94.50 303 ALA A O 1
ATOM 2495 N N . LEU A 1 304 ? 15.078 -6.911 17.431 1.00 95.06 304 LEU A N 1
ATOM 2496 C CA . LEU A 1 304 ? 16.220 -7.399 18.214 1.00 95.06 304 LEU A CA 1
ATOM 2497 C C . LEU A 1 304 ? 17.436 -7.704 17.331 1.00 95.06 304 LEU A C 1
ATOM 2499 O O . LEU A 1 304 ? 18.561 -7.360 17.696 1.00 95.06 304 LEU A O 1
ATOM 2503 N N . SER A 1 305 ? 17.202 -8.224 16.125 1.00 93.94 305 SER A N 1
ATOM 2504 C CA . SER A 1 305 ? 18.200 -8.389 15.059 1.00 93.94 305 SER A CA 1
ATOM 2505 C C . SER A 1 305 ? 18.614 -7.067 14.393 1.00 93.94 305 SER A C 1
ATOM 2507 O O . SER A 1 305 ? 19.337 -7.065 13.398 1.00 93.94 305 SER A O 1
ATOM 2509 N N . ARG A 1 306 ? 18.168 -5.915 14.916 1.00 92.88 306 ARG A N 1
ATOM 2510 C CA . ARG A 1 306 ? 18.489 -4.556 14.432 1.00 92.88 306 ARG A CA 1
ATOM 2511 C C . ARG A 1 306 ? 18.090 -4.301 12.980 1.00 92.88 306 ARG A C 1
ATOM 2513 O O . ARG A 1 306 ? 18.675 -3.440 12.326 1.00 92.88 306 ARG A O 1
ATOM 2520 N N . GLY A 1 307 ? 17.098 -5.038 12.485 1.00 88.56 307 GLY A N 1
ATOM 2521 C CA . GLY A 1 307 ? 16.679 -4.999 11.088 1.00 88.56 307 GLY A CA 1
ATOM 2522 C C . GLY A 1 307 ? 17.568 -5.793 10.126 1.00 88.56 307 GLY A C 1
ATOM 2523 O O . GLY A 1 307 ? 17.328 -5.726 8.924 1.00 88.56 307 GLY A O 1
ATOM 2524 N N . ASP A 1 308 ? 18.565 -6.548 10.606 1.00 90.44 308 ASP A N 1
ATOM 2525 C CA . ASP A 1 308 ? 19.353 -7.455 9.762 1.00 90.44 308 ASP A CA 1
ATOM 2526 C C . ASP A 1 308 ? 18.597 -8.773 9.562 1.00 90.44 308 ASP A C 1
ATOM 2528 O O . ASP A 1 308 ? 18.566 -9.641 10.437 1.00 90.44 308 ASP A O 1
ATOM 2532 N N . PHE A 1 309 ? 18.000 -8.932 8.380 1.00 90.44 309 PHE A N 1
ATOM 2533 C CA . PHE A 1 309 ? 17.179 -10.096 8.037 1.00 90.44 309 PHE A CA 1
ATOM 2534 C C . PHE A 1 309 ? 17.966 -11.411 8.038 1.00 90.44 309 PHE A C 1
ATOM 2536 O O . PHE A 1 309 ? 17.361 -12.473 8.044 1.00 90.44 309 PHE A O 1
ATOM 2543 N N . ARG A 1 310 ? 19.303 -11.373 8.009 1.00 88.56 310 ARG A N 1
ATOM 2544 C CA . ARG A 1 310 ? 20.152 -12.579 8.044 1.00 88.56 310 ARG A CA 1
ATOM 2545 C C . ARG A 1 310 ? 20.366 -13.108 9.460 1.00 88.56 310 ARG A C 1
ATOM 2547 O O . ARG A 1 310 ? 20.884 -14.206 9.623 1.00 88.56 310 ARG A O 1
ATOM 2554 N N . GLN A 1 311 ? 20.033 -12.308 10.472 1.00 89.50 311 GLN A N 1
ATOM 2555 C CA . GLN A 1 311 ? 20.161 -12.668 11.886 1.00 89.50 311 GLN A CA 1
ATOM 2556 C C . GLN A 1 311 ? 18.841 -13.168 12.483 1.00 89.50 311 GLN A C 1
ATOM 2558 O O . GLN A 1 311 ? 18.794 -13.483 13.668 1.00 89.50 311 GLN A O 1
ATOM 2563 N N . VAL A 1 312 ? 17.769 -13.204 11.692 1.00 89.69 312 VAL A N 1
ATOM 2564 C CA . VAL A 1 312 ? 16.482 -13.771 12.095 1.00 89.69 312 VAL A CA 1
ATOM 2565 C C . VAL A 1 312 ? 16.507 -15.259 11.745 1.00 89.69 312 VAL A C 1
ATOM 2567 O O . VAL A 1 312 ? 16.775 -15.613 10.605 1.00 89.69 312 VAL A O 1
ATOM 2570 N N . GLU A 1 313 ? 16.275 -16.136 12.723 1.00 87.38 313 GLU A N 1
ATOM 2571 C CA . GLU A 1 313 ? 16.412 -17.591 12.523 1.00 87.38 313 GLU A CA 1
ATOM 2572 C C . GLU A 1 313 ? 15.292 -18.197 11.659 1.00 87.38 313 GLU A C 1
ATOM 2574 O O . GLU A 1 313 ? 15.513 -19.174 10.940 1.00 87.38 313 GLU A O 1
ATOM 2579 N N . ASP A 1 314 ? 14.083 -17.633 11.727 1.00 89.88 314 ASP A N 1
ATOM 2580 C CA . ASP A 1 314 ? 12.918 -18.125 10.990 1.00 89.88 314 ASP A CA 1
ATOM 2581 C C . ASP A 1 314 ? 12.806 -17.477 9.605 1.00 89.88 314 ASP A C 1
ATOM 2583 O O . ASP A 1 314 ? 12.193 -16.419 9.428 1.00 89.88 314 ASP A O 1
ATOM 2587 N N . GLU A 1 315 ? 13.337 -18.166 8.597 1.00 89.31 315 GLU A N 1
ATOM 2588 C CA . GLU A 1 315 ? 13.299 -17.682 7.215 1.00 89.31 315 GLU A CA 1
ATOM 2589 C C . GLU A 1 315 ? 11.894 -17.610 6.620 1.00 89.31 315 GLU A C 1
ATOM 2591 O O . GLU A 1 315 ? 11.636 -16.773 5.756 1.00 89.31 315 GLU A O 1
ATOM 2596 N N . SER A 1 316 ? 10.947 -18.420 7.101 1.00 90.88 316 SER A N 1
ATOM 2597 C CA . SER A 1 316 ? 9.559 -18.308 6.645 1.00 90.88 316 SER A CA 1
ATOM 2598 C C . SER A 1 316 ? 8.926 -16.996 7.116 1.00 90.88 316 SER A C 1
ATOM 2600 O O . SER A 1 316 ? 8.173 -16.350 6.380 1.00 90.88 316 SER A O 1
ATOM 2602 N N . ALA A 1 317 ? 9.290 -16.559 8.322 1.00 89.81 317 ALA A N 1
ATOM 2603 C CA . ALA A 1 317 ? 8.839 -15.303 8.890 1.00 89.81 317 ALA A CA 1
ATOM 2604 C C . ALA A 1 317 ? 9.494 -14.093 8.202 1.00 89.81 317 ALA A C 1
ATOM 2606 O O . ALA A 1 317 ? 8.815 -13.083 7.985 1.00 89.81 317 ALA A O 1
ATOM 2607 N N . VAL A 1 318 ? 10.763 -14.213 7.793 1.00 91.44 318 VAL A N 1
ATOM 2608 C CA . VAL A 1 318 ? 11.462 -13.202 6.982 1.00 91.44 318 VAL A CA 1
ATOM 2609 C C . VAL A 1 318 ? 10.807 -13.045 5.612 1.00 91.44 318 VAL A C 1
ATOM 2611 O O . VAL A 1 318 ? 10.481 -11.925 5.234 1.00 91.44 318 VAL A O 1
ATOM 2614 N N . GLU A 1 319 ? 10.540 -14.131 4.883 1.00 92.38 319 GLU A N 1
ATOM 2615 C CA . GLU A 1 319 ? 9.892 -14.055 3.561 1.00 92.38 319 GLU A CA 1
ATOM 2616 C C . GLU A 1 319 ? 8.475 -13.458 3.634 1.00 92.38 319 GLU A C 1
ATOM 2618 O O . GLU A 1 319 ? 8.063 -12.674 2.770 1.00 92.38 319 GLU A O 1
ATOM 2623 N N . SER A 1 320 ? 7.739 -13.769 4.706 1.00 92.62 320 SER A N 1
ATOM 2624 C CA . SER A 1 320 ? 6.449 -13.141 5.008 1.00 92.62 320 SER A CA 1
ATOM 2625 C C . SER A 1 320 ? 6.596 -11.629 5.229 1.00 92.62 320 SER A C 1
ATOM 2627 O O . SER A 1 320 ? 5.837 -10.845 4.657 1.00 92.62 320 SER A O 1
ATOM 2629 N N . PHE A 1 321 ? 7.601 -11.196 5.996 1.00 94.56 321 PHE A N 1
ATOM 2630 C CA . PHE A 1 321 ? 7.859 -9.774 6.238 1.00 94.56 321 PHE A CA 1
ATOM 2631 C C . PHE A 1 321 ? 8.350 -9.034 4.983 1.00 94.56 321 PHE A C 1
ATOM 2633 O O . PHE A 1 321 ? 7.923 -7.912 4.721 1.00 94.56 321 PHE A O 1
ATOM 2640 N N . VAL A 1 322 ? 9.193 -9.670 4.166 1.00 94.19 322 VAL A N 1
ATOM 2641 C CA . VAL A 1 322 ? 9.644 -9.150 2.865 1.00 94.19 322 VAL A CA 1
ATOM 2642 C C . VAL A 1 322 ? 8.452 -8.916 1.945 1.00 94.19 322 VAL A C 1
ATOM 2644 O O . VAL A 1 322 ? 8.336 -7.841 1.358 1.00 94.19 322 VAL A O 1
ATOM 2647 N N . SER A 1 323 ? 7.549 -9.893 1.845 1.00 92.06 323 SER A N 1
ATOM 2648 C CA . SER A 1 323 ? 6.331 -9.766 1.039 1.00 92.06 323 SER A CA 1
ATOM 2649 C C . SER A 1 323 ? 5.460 -8.620 1.548 1.00 92.06 323 SER A C 1
ATOM 2651 O O . SER A 1 323 ? 5.054 -7.770 0.763 1.00 92.06 323 SER A O 1
ATOM 2653 N N . PHE A 1 324 ? 5.286 -8.520 2.868 1.00 91.69 324 PHE A N 1
ATOM 2654 C CA . PHE A 1 324 ? 4.573 -7.414 3.497 1.00 91.69 324 PHE A CA 1
ATOM 2655 C C . PHE A 1 324 ? 5.189 -6.041 3.175 1.00 91.69 324 PHE A C 1
ATOM 2657 O O . PHE A 1 324 ? 4.453 -5.127 2.809 1.00 91.69 324 PHE A O 1
ATOM 2664 N N . ILE A 1 325 ? 6.516 -5.875 3.250 1.00 93.81 325 ILE A N 1
ATOM 2665 C CA . ILE A 1 325 ? 7.173 -4.615 2.866 1.00 93.81 325 ILE A CA 1
ATOM 2666 C C . ILE A 1 325 ? 6.902 -4.300 1.395 1.00 93.81 325 ILE A C 1
ATOM 2668 O O . ILE A 1 325 ? 6.483 -3.186 1.085 1.00 93.81 325 ILE A O 1
ATOM 2672 N N . VAL A 1 326 ? 7.145 -5.264 0.500 1.00 92.81 326 VAL A N 1
ATOM 2673 C CA . VAL A 1 326 ? 7.008 -5.087 -0.956 1.00 92.81 326 VAL A CA 1
ATOM 2674 C C . VAL A 1 326 ? 5.585 -4.694 -1.328 1.00 92.81 326 VAL A C 1
ATOM 2676 O O . VAL A 1 326 ? 5.389 -3.740 -2.083 1.00 92.81 326 VAL A O 1
ATOM 2679 N N . ASP A 1 327 ? 4.603 -5.379 -0.752 1.00 89.44 327 ASP A N 1
ATOM 2680 C CA . ASP A 1 327 ? 3.195 -5.118 -1.008 1.00 89.44 327 ASP A CA 1
ATOM 2681 C C . ASP A 1 327 ? 2.768 -3.734 -0.513 1.00 89.44 327 ASP A C 1
ATOM 2683 O O . ASP A 1 327 ? 1.766 -3.235 -1.001 1.00 89.44 327 ASP A O 1
ATOM 2687 N N . ASN A 1 328 ? 3.523 -3.082 0.382 1.00 90.31 328 ASN A N 1
ATOM 2688 C CA . ASN A 1 328 ? 3.192 -1.800 1.018 1.00 90.31 328 ASN A CA 1
ATOM 2689 C C . ASN A 1 328 ? 4.161 -0.639 0.705 1.00 90.31 328 ASN A C 1
ATOM 2691 O O . ASN A 1 328 ? 4.078 0.425 1.325 1.00 90.31 328 ASN A O 1
ATOM 2695 N N . LEU A 1 329 ? 5.063 -0.794 -0.273 1.00 92.50 329 LEU A N 1
ATOM 2696 C CA . LEU A 1 329 ? 6.065 0.230 -0.618 1.00 92.50 329 LEU A CA 1
ATOM 2697 C C . LEU A 1 329 ? 5.462 1.582 -1.016 1.00 92.50 329 LEU A C 1
ATOM 2699 O O . LEU A 1 329 ? 5.996 2.627 -0.650 1.00 92.50 329 LEU A O 1
ATOM 2703 N N . ASP A 1 330 ? 4.349 1.582 -1.739 1.00 91.06 330 ASP A N 1
ATOM 2704 C CA . ASP A 1 330 ? 3.610 2.786 -2.124 1.00 91.06 330 ASP A CA 1
ATOM 2705 C C . ASP A 1 330 ? 3.087 3.592 -0.934 1.00 91.06 330 ASP A C 1
ATOM 2707 O O . ASP A 1 330 ? 2.884 4.797 -1.073 1.00 91.06 330 ASP A O 1
ATOM 2711 N N . VAL A 1 331 ? 2.886 2.959 0.219 1.00 88.50 331 VAL A N 1
ATOM 2712 C CA . VAL A 1 331 ? 2.374 3.627 1.417 1.00 88.50 331 VAL A CA 1
ATOM 2713 C C . VAL A 1 331 ? 3.518 4.041 2.335 1.00 88.50 331 VAL A C 1
ATOM 2715 O O . VAL A 1 331 ? 3.531 5.151 2.862 1.00 88.50 331 VAL A O 1
ATOM 2718 N N . PHE A 1 332 ? 4.523 3.178 2.493 1.00 90.25 332 PHE A N 1
ATOM 2719 C CA . PHE A 1 332 ? 5.645 3.439 3.396 1.00 90.25 332 PHE A CA 1
ATOM 2720 C C . PHE A 1 332 ? 6.647 4.458 2.848 1.00 90.25 332 PHE A C 1
ATOM 2722 O O . PHE A 1 332 ? 7.335 5.132 3.618 1.00 90.25 332 PHE A O 1
ATOM 2729 N N . LEU A 1 333 ? 6.768 4.570 1.523 1.00 92.62 333 LEU A N 1
ATOM 2730 C CA . LEU A 1 333 ? 7.685 5.510 0.890 1.00 92.62 333 LEU A CA 1
ATOM 2731 C C . LEU A 1 333 ? 7.009 6.864 0.669 1.00 92.62 333 LEU A C 1
ATOM 2733 O O . LEU A 1 333 ? 6.000 6.977 -0.022 1.00 92.62 333 LEU A O 1
ATOM 2737 N N . SER A 1 334 ? 7.643 7.929 1.152 1.00 91.50 334 SER A N 1
ATOM 2738 C CA . SER A 1 334 ? 7.292 9.293 0.747 1.00 91.50 334 SER A CA 1
ATOM 2739 C C . SER A 1 334 ? 7.567 9.520 -0.747 1.00 91.50 334 SER A C 1
ATOM 2741 O O . SER A 1 334 ? 8.431 8.868 -1.338 1.00 91.50 334 SER A O 1
ATOM 2743 N N . ALA A 1 335 ? 6.897 10.495 -1.370 1.00 91.38 335 ALA A N 1
ATOM 2744 C CA . ALA A 1 335 ? 7.109 10.811 -2.788 1.00 91.38 335 ALA A CA 1
ATOM 2745 C C . ALA A 1 335 ? 8.593 11.068 -3.164 1.00 91.38 335 ALA A C 1
ATOM 2747 O O . ALA A 1 335 ? 9.051 10.520 -4.171 1.00 91.38 335 ALA A O 1
ATOM 2748 N N . PRO A 1 336 ? 9.404 11.798 -2.365 1.00 94.25 336 PRO A N 1
ATOM 2749 C CA . PRO A 1 336 ? 10.840 11.922 -2.625 1.00 94.25 336 PRO A CA 1
ATOM 2750 C C . PRO A 1 336 ? 11.595 10.587 -2.563 1.00 94.25 336 PRO A C 1
ATOM 2752 O O . PRO A 1 336 ? 12.460 10.336 -3.405 1.00 94.25 336 PRO A O 1
ATOM 2755 N N . GLN A 1 337 ? 11.263 9.714 -1.603 1.00 94.94 337 GLN A N 1
ATOM 2756 C CA . GLN A 1 337 ? 11.873 8.384 -1.493 1.00 94.94 337 GLN A CA 1
ATOM 2757 C C . GLN A 1 337 ? 11.500 7.501 -2.690 1.00 94.94 337 GLN A C 1
ATOM 2759 O O . GLN A 1 337 ? 12.394 6.885 -3.269 1.00 94.94 337 GLN A O 1
ATOM 2764 N N . LYS A 1 338 ? 10.227 7.502 -3.117 1.00 95.94 338 LYS A N 1
ATOM 2765 C CA . LYS A 1 338 ? 9.769 6.803 -4.332 1.00 95.94 338 LYS A CA 1
ATOM 2766 C C . LYS A 1 338 ? 10.580 7.241 -5.551 1.00 95.94 338 LYS A C 1
ATOM 2768 O O . LYS A 1 338 ? 11.168 6.408 -6.237 1.00 95.94 338 LYS A O 1
ATOM 2773 N N . ASN A 1 339 ? 10.679 8.551 -5.779 1.00 96.06 339 ASN A N 1
ATOM 2774 C CA . ASN A 1 339 ? 11.396 9.116 -6.923 1.00 96.06 339 ASN A CA 1
ATOM 2775 C C . ASN A 1 339 ? 12.889 8.757 -6.915 1.00 96.06 339 ASN A C 1
ATOM 2777 O O . ASN A 1 339 ? 13.438 8.383 -7.949 1.00 96.06 339 ASN A O 1
ATOM 2781 N N . SER A 1 340 ? 13.546 8.836 -5.754 1.00 95.50 340 SER A N 1
ATOM 2782 C CA . SER A 1 340 ? 14.966 8.492 -5.608 1.00 95.50 340 SER A CA 1
ATOM 2783 C C . SER A 1 340 ? 15.229 6.996 -5.832 1.00 95.50 340 SER A C 1
ATOM 2785 O O . SER A 1 340 ? 16.172 6.621 -6.539 1.00 95.50 340 SER A O 1
ATOM 2787 N N . LEU A 1 341 ? 14.361 6.134 -5.291 1.00 96.06 341 LEU A N 1
ATOM 2788 C CA . LEU A 1 341 ? 14.452 4.685 -5.453 1.00 96.06 341 LEU A CA 1
ATOM 2789 C C . LEU A 1 341 ? 14.256 4.283 -6.919 1.00 96.06 341 LEU A C 1
ATOM 2791 O O . LEU A 1 341 ? 15.085 3.563 -7.473 1.00 96.06 341 LEU A O 1
ATOM 2795 N N . ILE A 1 342 ? 13.222 4.816 -7.578 1.00 96.88 342 ILE A N 1
ATOM 2796 C CA . ILE A 1 342 ? 12.971 4.589 -9.007 1.00 96.88 342 ILE A CA 1
ATOM 2797 C C . ILE A 1 342 ? 14.148 5.089 -9.846 1.00 96.88 342 ILE A C 1
ATOM 2799 O O . ILE A 1 342 ? 14.612 4.369 -10.725 1.00 96.88 342 ILE A O 1
ATOM 2803 N N . ALA A 1 343 ? 14.677 6.285 -9.571 1.00 97.00 343 ALA A N 1
ATOM 2804 C CA . ALA A 1 343 ? 15.836 6.807 -10.293 1.00 97.00 343 ALA A CA 1
ATOM 2805 C C . ALA A 1 343 ? 17.059 5.890 -10.167 1.00 97.00 343 ALA A C 1
ATOM 2807 O O . ALA A 1 343 ? 17.770 5.678 -11.150 1.00 97.00 343 ALA A O 1
ATOM 2808 N N . SER A 1 344 ? 17.274 5.310 -8.985 1.00 95.81 344 SER A N 1
ATOM 2809 C CA . SER A 1 344 ? 18.361 4.360 -8.734 1.00 95.81 344 SER A CA 1
ATOM 2810 C C . SER A 1 344 ? 18.164 3.057 -9.509 1.00 95.81 344 SER A C 1
ATOM 2812 O O . SER A 1 344 ? 19.090 2.613 -10.183 1.00 95.81 344 SER A O 1
ATOM 2814 N N . LEU A 1 345 ? 16.950 2.496 -9.498 1.00 95.69 345 LEU A N 1
ATOM 2815 C CA . LEU A 1 345 ? 16.614 1.276 -10.239 1.00 95.69 345 LEU A CA 1
ATOM 2816 C C . LEU A 1 345 ? 16.717 1.468 -11.758 1.00 95.69 345 LEU A C 1
ATOM 2818 O O . LEU A 1 345 ? 17.283 0.622 -12.452 1.00 95.69 345 LEU A O 1
ATOM 2822 N N . VAL A 1 346 ? 16.219 2.595 -12.280 1.00 96.94 346 VAL A N 1
ATOM 2823 C CA . VAL A 1 346 ? 16.356 2.957 -13.699 1.00 96.94 346 VAL A CA 1
ATOM 2824 C C . VAL A 1 346 ? 17.835 3.088 -14.048 1.00 96.94 346 VAL A C 1
ATOM 2826 O O . VAL A 1 346 ? 18.289 2.469 -15.005 1.00 96.94 346 VAL A O 1
ATOM 2829 N N . LYS A 1 347 ? 18.612 3.836 -13.254 1.00 96.75 347 LYS A N 1
ATOM 2830 C CA . LYS A 1 347 ? 20.050 4.023 -13.482 1.00 96.75 347 LYS A CA 1
ATOM 2831 C C . LYS A 1 347 ? 20.803 2.701 -13.514 1.00 96.75 347 LYS A C 1
ATOM 2833 O O . LYS A 1 347 ? 21.511 2.461 -14.488 1.00 96.75 347 LYS A O 1
ATOM 2838 N N . GLN A 1 348 ? 20.610 1.856 -12.505 1.00 94.81 348 GLN A N 1
ATOM 2839 C CA . GLN A 1 348 ? 21.226 0.536 -12.442 1.00 94.81 348 GLN A CA 1
ATOM 2840 C C . GLN A 1 348 ? 20.861 -0.292 -13.680 1.00 94.81 348 GLN A C 1
ATOM 2842 O O . GLN A 1 348 ? 21.749 -0.801 -14.356 1.00 94.81 348 GLN A O 1
ATOM 2847 N N . THR A 1 349 ? 19.575 -0.346 -14.040 1.00 94.69 349 THR A N 1
ATOM 2848 C CA . THR A 1 349 ? 19.103 -1.108 -15.207 1.00 94.69 349 THR A CA 1
ATOM 2849 C C . THR A 1 349 ? 19.736 -0.613 -16.510 1.00 94.69 349 THR A C 1
ATOM 2851 O O . THR A 1 349 ? 20.130 -1.421 -17.352 1.00 94.69 349 THR A O 1
ATOM 2854 N N . LEU A 1 350 ? 19.845 0.707 -16.706 1.00 95.62 350 LEU A N 1
ATOM 2855 C CA . LEU A 1 350 ? 20.446 1.256 -17.925 1.00 95.62 350 LEU A CA 1
ATOM 2856 C C . LEU A 1 350 ? 21.967 1.044 -17.962 1.00 95.62 350 LEU A C 1
ATOM 2858 O O . LEU A 1 350 ? 22.513 0.811 -19.035 1.00 95.62 350 LEU A O 1
ATOM 2862 N N . GLU A 1 351 ? 22.653 1.120 -16.818 1.00 95.62 351 GLU A N 1
ATOM 2863 C CA . GLU A 1 351 ? 24.093 0.833 -16.708 1.00 95.62 351 GLU A CA 1
ATOM 2864 C C . GLU A 1 351 ? 24.398 -0.650 -16.965 1.00 95.62 351 GLU A C 1
ATOM 2866 O O . GLU A 1 351 ? 25.311 -0.968 -17.726 1.00 95.62 351 GLU A O 1
ATOM 2871 N N . GLU A 1 352 ? 23.594 -1.560 -16.413 1.00 93.88 352 GLU A N 1
ATOM 2872 C CA . GLU A 1 352 ? 23.691 -2.996 -16.688 1.00 93.88 352 GLU A CA 1
ATOM 2873 C C . GLU A 1 352 ? 23.460 -3.293 -18.174 1.00 93.88 352 GLU A C 1
ATOM 2875 O O . GLU A 1 352 ? 24.266 -3.988 -18.792 1.00 93.88 352 GLU A O 1
ATOM 2880 N N . ASN A 1 353 ? 22.413 -2.724 -18.780 1.00 92.69 353 ASN A N 1
ATOM 2881 C CA . ASN A 1 353 ? 22.117 -2.921 -20.200 1.00 92.69 353 ASN A CA 1
ATOM 2882 C C . ASN A 1 353 ? 23.203 -2.345 -21.127 1.00 92.69 353 ASN A C 1
ATOM 2884 O O . ASN A 1 353 ? 23.476 -2.933 -22.171 1.00 92.69 353 ASN A O 1
ATOM 2888 N N . ASP A 1 354 ? 23.807 -1.209 -20.771 1.00 93.00 354 ASP A N 1
ATOM 2889 C CA . ASP A 1 354 ? 24.898 -0.581 -21.531 1.00 93.00 354 ASP A CA 1
ATOM 2890 C C . ASP A 1 354 ? 26.206 -1.383 -21.451 1.00 93.00 354 ASP A C 1
ATOM 2892 O O . ASP A 1 354 ? 26.980 -1.417 -22.405 1.00 93.00 354 ASP A O 1
ATOM 2896 N N . SER A 1 355 ? 26.429 -2.096 -20.341 1.00 93.31 355 SER A N 1
ATOM 2897 C CA . SER A 1 355 ? 27.605 -2.957 -20.161 1.00 93.31 355 SER A CA 1
ATOM 2898 C C . SER A 1 355 ? 27.596 -4.223 -21.031 1.00 93.31 355 SER A C 1
ATOM 2900 O O . SER A 1 355 ? 28.619 -4.904 -21.147 1.00 93.31 355 SER A O 1
ATOM 2902 N N . ILE A 1 356 ? 26.457 -4.553 -21.652 1.00 92.62 356 ILE A N 1
ATOM 2903 C CA . ILE A 1 356 ? 26.316 -5.738 -22.500 1.00 92.62 356 ILE A CA 1
ATOM 2904 C C . ILE A 1 356 ? 27.150 -5.540 -23.778 1.00 92.62 356 ILE A C 1
ATOM 2906 O O . ILE A 1 356 ? 26.893 -4.608 -24.545 1.00 92.62 356 ILE A O 1
ATOM 2910 N N . PRO A 1 357 ? 28.121 -6.424 -24.076 1.00 92.62 357 PRO A N 1
ATOM 2911 C CA . PRO A 1 357 ? 28.923 -6.294 -25.283 1.00 92.62 357 PRO A CA 1
ATOM 2912 C C . PRO A 1 357 ? 28.076 -6.511 -26.542 1.00 92.62 357 PRO A C 1
ATOM 2914 O O . PRO A 1 357 ? 27.031 -7.165 -26.526 1.00 92.62 357 PRO A O 1
ATOM 2917 N N . PHE A 1 358 ? 28.544 -5.976 -27.670 1.00 94.56 358 PHE A N 1
ATOM 2918 C CA . PHE A 1 358 ? 27.967 -6.320 -28.965 1.00 94.56 358 PHE A CA 1
ATOM 2919 C C . PHE A 1 358 ? 28.133 -7.821 -29.234 1.00 94.56 358 PHE A C 1
ATOM 2921 O O . PHE A 1 358 ? 29.234 -8.365 -29.137 1.00 94.56 358 PHE A O 1
ATOM 2928 N N . GLU A 1 359 ? 27.048 -8.467 -29.646 1.00 93.00 359 GLU A N 1
ATOM 2929 C CA . GLU A 1 359 ? 27.027 -9.862 -30.059 1.00 93.00 359 GLU A CA 1
ATOM 2930 C C . GLU A 1 359 ? 26.422 -9.980 -31.462 1.00 93.00 359 GLU A C 1
ATOM 2932 O O . GLU A 1 359 ? 25.341 -9.465 -31.760 1.00 93.00 359 GLU A O 1
ATOM 2937 N N . HIS A 1 360 ? 27.128 -10.683 -32.348 1.00 90.19 360 HIS A N 1
ATOM 2938 C CA . HIS A 1 360 ? 26.637 -10.954 -33.692 1.00 90.19 360 HIS A CA 1
ATOM 2939 C C . HIS A 1 360 ? 25.725 -12.183 -33.699 1.00 90.19 360 HIS A C 1
ATOM 2941 O O . HIS A 1 360 ? 26.152 -13.293 -33.372 1.00 90.19 360 HIS A O 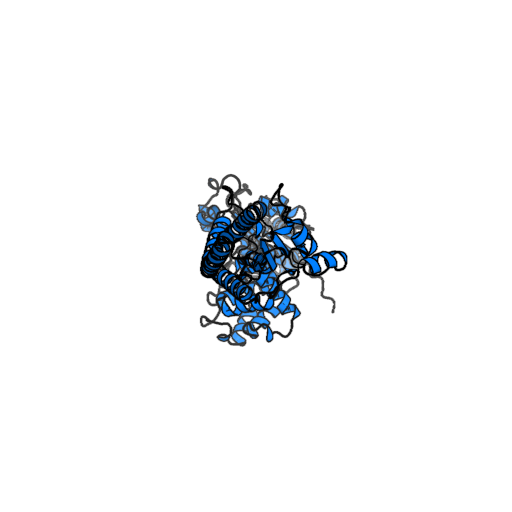1
ATOM 2947 N N . TYR A 1 361 ? 24.493 -12.015 -34.180 1.00 86.44 361 TYR A N 1
ATOM 2948 C CA . TYR A 1 361 ? 23.535 -13.106 -34.317 1.00 86.44 361 TYR A CA 1
ATOM 2949 C C . TYR A 1 361 ? 23.371 -13.530 -35.779 1.00 86.44 361 TYR A C 1
ATOM 2951 O O . TYR A 1 361 ? 22.925 -12.764 -36.635 1.00 86.44 361 TYR A O 1
ATOM 2959 N N . ASN A 1 362 ? 23.636 -14.807 -36.068 1.00 84.50 362 ASN A N 1
ATOM 2960 C CA . ASN A 1 362 ? 23.391 -15.361 -37.399 1.00 84.50 362 ASN A CA 1
ATOM 2961 C C . ASN A 1 362 ? 21.889 -15.622 -37.611 1.00 84.50 362 ASN A C 1
ATOM 2963 O O . ASN A 1 362 ? 21.366 -16.689 -37.274 1.00 84.50 362 ASN A O 1
ATOM 2967 N N . TYR A 1 363 ? 21.212 -14.637 -38.202 1.00 81.75 363 TYR A N 1
ATOM 2968 C CA . TYR A 1 363 ? 19.775 -14.673 -38.470 1.00 81.75 363 TYR A CA 1
ATOM 2969 C C . TYR A 1 363 ? 19.330 -15.915 -39.256 1.00 81.75 363 TYR A C 1
ATOM 2971 O O . TYR A 1 363 ? 18.347 -16.553 -38.887 1.00 81.75 363 TYR A O 1
ATOM 2979 N N . ASP A 1 364 ? 20.065 -16.309 -40.301 1.00 80.75 364 ASP A N 1
ATOM 2980 C CA . ASP A 1 364 ? 19.685 -17.440 -41.157 1.00 80.75 364 ASP A CA 1
ATOM 2981 C C . ASP A 1 364 ? 19.768 -18.775 -40.410 1.00 80.75 364 ASP A C 1
ATOM 2983 O O . ASP A 1 364 ? 18.912 -19.647 -40.582 1.00 80.75 364 ASP A O 1
ATOM 2987 N N . LYS A 1 365 ? 20.778 -18.935 -39.546 1.00 83.50 365 LYS A N 1
ATOM 2988 C CA . LYS A 1 365 ? 20.917 -20.112 -38.678 1.00 83.50 365 LYS A CA 1
ATOM 2989 C C . LYS A 1 365 ? 19.757 -20.190 -37.683 1.00 83.50 365 LYS A C 1
ATOM 2991 O O . LYS A 1 365 ? 19.153 -21.249 -37.529 1.00 83.50 365 LYS A O 1
ATOM 2996 N N . ILE A 1 366 ? 19.408 -19.066 -37.059 1.00 82.38 366 ILE A N 1
ATOM 2997 C CA . ILE A 1 366 ? 18.313 -18.983 -36.084 1.00 82.38 366 ILE A CA 1
ATOM 2998 C C . ILE A 1 366 ? 16.955 -19.224 -36.766 1.00 82.38 366 ILE A C 1
ATOM 3000 O O . ILE A 1 366 ? 16.153 -20.012 -36.271 1.00 82.38 366 ILE A O 1
ATOM 3004 N N . LYS A 1 367 ? 16.721 -18.650 -37.955 1.00 78.75 367 LYS A N 1
ATOM 3005 C CA . LYS A 1 367 ? 15.508 -18.873 -38.765 1.00 78.75 367 LYS A CA 1
ATOM 3006 C C . LYS A 1 367 ? 15.323 -20.342 -39.149 1.00 78.75 367 LYS A C 1
ATOM 3008 O O . LYS A 1 367 ? 14.203 -20.843 -39.088 1.00 78.75 367 LYS A O 1
ATOM 3013 N N . LYS A 1 368 ? 16.400 -21.047 -39.514 1.00 79.12 368 LYS A N 1
ATOM 3014 C CA . LYS A 1 368 ? 16.349 -22.487 -39.836 1.00 79.12 368 LYS A CA 1
ATOM 3015 C C . LYS A 1 368 ? 16.043 -23.348 -38.610 1.00 79.12 368 LYS A C 1
ATOM 3017 O O . LYS A 1 368 ? 15.238 -24.271 -38.708 1.00 79.12 368 LYS A O 1
ATOM 3022 N N . ASN A 1 369 ? 16.637 -23.017 -37.466 1.00 74.50 369 ASN A N 1
ATOM 3023 C CA . ASN A 1 369 ? 16.503 -23.798 -36.235 1.00 74.50 369 ASN A CA 1
ATOM 3024 C C . ASN A 1 369 ? 15.216 -23.487 -35.451 1.00 74.50 369 ASN A C 1
ATOM 3026 O O . ASN A 1 369 ? 14.821 -24.275 -34.598 1.00 74.50 369 ASN A O 1
ATOM 3030 N N . TYR A 1 370 ? 14.520 -22.391 -35.769 1.00 68.19 370 TYR A N 1
ATOM 3031 C CA . TYR A 1 370 ? 13.293 -21.961 -35.088 1.00 68.19 370 TYR A CA 1
ATOM 3032 C C . TYR A 1 370 ? 12.209 -23.051 -35.000 1.00 68.19 370 TYR A C 1
ATOM 3034 O O . TYR A 1 370 ? 11.499 -23.135 -34.004 1.00 68.19 370 TYR A O 1
ATOM 3042 N N . LYS A 1 371 ? 12.100 -23.927 -36.009 1.00 61.84 371 LYS A N 1
ATOM 3043 C CA . LYS A 1 371 ? 11.120 -25.030 -36.007 1.00 61.84 371 LYS A CA 1
ATOM 3044 C C . LYS A 1 371 ? 11.444 -26.160 -35.014 1.00 61.84 371 LYS A C 1
ATOM 3046 O O . LYS A 1 371 ? 10.613 -27.044 -34.847 1.00 61.84 371 LYS A O 1
ATOM 3051 N N . GLN A 1 372 ? 12.632 -26.167 -34.405 1.00 59.00 372 GLN A N 1
ATOM 3052 C CA . GLN A 1 372 ? 13.151 -27.294 -33.618 1.00 59.00 372 GLN A CA 1
ATOM 3053 C C . GLN A 1 372 ? 13.260 -27.008 -32.111 1.00 59.00 372 GLN A C 1
ATOM 3055 O O . GLN A 1 372 ? 13.382 -27.951 -31.335 1.00 59.00 372 GLN A O 1
ATOM 3060 N N . THR A 1 373 ? 13.189 -25.748 -31.671 1.00 56.91 373 THR A N 1
ATOM 3061 C CA . THR A 1 373 ? 13.374 -25.370 -30.256 1.00 56.91 373 THR A CA 1
ATOM 3062 C C . THR A 1 373 ? 12.296 -24.397 -29.783 1.00 56.91 373 THR A C 1
ATOM 3064 O O . THR A 1 373 ? 12.138 -23.313 -30.345 1.00 56.91 373 THR A O 1
ATOM 3067 N N . SER A 1 374 ? 11.572 -24.756 -28.715 1.00 58.88 374 SER A N 1
ATOM 3068 C CA . SER A 1 374 ? 10.566 -23.891 -28.078 1.00 58.88 374 SER A CA 1
ATOM 3069 C C . SER A 1 374 ? 11.186 -22.796 -27.198 1.00 58.88 374 SER A C 1
ATOM 3071 O O . SER A 1 374 ? 10.533 -21.784 -26.941 1.00 58.88 374 SER A O 1
ATOM 3073 N N . THR A 1 375 ? 12.450 -22.936 -26.799 1.00 57.62 375 THR A N 1
ATOM 3074 C CA . THR A 1 375 ? 13.191 -22.002 -25.939 1.00 57.62 375 THR A CA 1
ATOM 3075 C C . THR A 1 375 ? 14.403 -21.426 -26.690 1.00 57.62 375 THR A C 1
ATOM 3077 O O . THR A 1 375 ? 15.126 -22.160 -27.358 1.00 57.62 375 THR A O 1
ATOM 3080 N N . GLY A 1 376 ? 14.611 -20.102 -26.637 1.00 63.59 376 GLY A N 1
ATOM 3081 C CA . GLY A 1 376 ? 15.769 -19.421 -27.251 1.00 63.59 376 GLY A CA 1
ATOM 3082 C C . GLY A 1 376 ? 15.428 -18.219 -28.152 1.00 63.59 376 GLY A C 1
ATOM 3083 O O . GLY A 1 376 ? 14.253 -17.863 -28.268 1.00 63.59 376 GLY A O 1
ATOM 3084 N N . PRO A 1 377 ? 16.441 -17.565 -28.763 1.00 73.75 377 PRO A N 1
ATOM 3085 C CA . PRO A 1 377 ? 16.257 -16.428 -29.665 1.00 73.75 377 PRO A CA 1
ATOM 3086 C C . PRO A 1 377 ? 15.388 -16.766 -30.880 1.00 73.75 377 PRO A C 1
ATOM 3088 O O . PRO A 1 377 ? 15.537 -17.824 -31.492 1.00 73.75 377 PRO A O 1
ATOM 3091 N N . ARG A 1 378 ? 14.492 -15.852 -31.254 1.00 72.06 378 ARG A N 1
ATOM 3092 C CA . ARG A 1 378 ? 13.517 -16.031 -32.334 1.00 72.06 378 ARG A CA 1
ATOM 3093 C C . ARG A 1 378 ? 13.613 -14.892 -33.348 1.00 72.06 378 ARG A C 1
ATOM 3095 O O . ARG A 1 378 ? 13.736 -13.735 -32.941 1.00 72.06 378 ARG A O 1
ATOM 3102 N N . PRO A 1 379 ? 13.529 -15.186 -34.657 1.00 73.00 379 PRO A N 1
ATOM 3103 C CA . PRO A 1 379 ? 13.464 -14.142 -35.668 1.00 73.00 379 PRO A CA 1
ATOM 3104 C C . PRO A 1 379 ? 12.105 -13.436 -35.582 1.00 73.00 379 PRO A C 1
ATOM 3106 O O . PRO A 1 379 ? 11.065 -14.092 -35.510 1.00 73.00 379 PRO A O 1
ATOM 3109 N N . PHE A 1 380 ? 12.108 -12.106 -35.615 1.00 67.69 380 PHE A N 1
ATOM 3110 C CA . PHE A 1 380 ? 10.901 -11.290 -35.709 1.00 67.69 380 PHE A CA 1
ATOM 3111 C C . PHE A 1 380 ? 10.880 -10.541 -37.044 1.00 67.69 380 PHE A C 1
ATOM 3113 O O . PHE A 1 380 ? 11.912 -10.067 -37.523 1.00 67.69 380 PHE A O 1
ATOM 3120 N N . TYR A 1 381 ? 9.698 -10.449 -37.655 1.00 59.81 381 TYR A N 1
ATOM 3121 C CA . TYR A 1 381 ? 9.498 -9.782 -38.939 1.00 59.81 381 TYR A CA 1
ATOM 3122 C C . TYR A 1 381 ? 8.603 -8.568 -38.747 1.00 59.81 381 TYR A C 1
ATOM 3124 O O . TYR A 1 381 ? 7.458 -8.696 -38.319 1.00 59.81 381 TYR A O 1
ATOM 3132 N N . THR A 1 382 ? 9.085 -7.394 -39.136 1.00 51.34 382 THR A N 1
ATOM 3133 C CA . THR A 1 382 ? 8.222 -6.225 -39.320 1.00 51.34 382 THR A CA 1
ATOM 3134 C C . THR A 1 382 ? 7.923 -6.097 -40.810 1.00 51.34 382 THR A C 1
ATOM 3136 O O . THR A 1 382 ? 8.811 -5.779 -41.599 1.00 51.34 382 THR A O 1
ATOM 3139 N N . LYS A 1 383 ? 6.674 -6.366 -41.219 1.00 42.72 383 LYS A N 1
ATOM 3140 C CA . LYS A 1 383 ? 6.196 -6.127 -42.593 1.00 42.72 383 LYS A CA 1
ATOM 3141 C C . LYS A 1 383 ? 6.097 -4.617 -42.844 1.00 42.72 383 LYS A C 1
ATOM 3143 O O . LYS A 1 383 ? 5.013 -4.054 -42.806 1.00 42.72 383 LYS A O 1
ATOM 3148 N N . ASN A 1 384 ? 7.227 -3.954 -43.071 1.00 42.06 384 ASN A N 1
ATOM 3149 C CA . ASN A 1 384 ? 7.284 -2.501 -43.247 1.00 42.06 384 ASN A CA 1
ATOM 3150 C C . ASN A 1 384 ? 7.674 -2.082 -44.679 1.00 42.06 384 ASN A C 1
ATOM 3152 O O . ASN A 1 384 ? 8.386 -1.095 -44.829 1.00 42.06 384 ASN A O 1
ATOM 3156 N N . ALA A 1 385 ? 7.243 -2.780 -45.738 1.00 37.50 385 ALA A N 1
ATOM 3157 C CA . ALA A 1 385 ? 7.147 -2.207 -47.095 1.00 37.50 385 ALA A CA 1
ATOM 3158 C C . ALA A 1 385 ? 6.385 -3.143 -48.064 1.00 37.50 385 ALA A C 1
ATOM 3160 O O . ALA A 1 385 ? 6.638 -4.344 -48.027 1.00 37.50 385 ALA A O 1
ATOM 3161 N N . PRO A 1 386 ? 5.513 -2.638 -48.965 1.00 42.41 386 PRO A N 1
ATOM 3162 C CA . PRO A 1 386 ? 4.765 -3.479 -49.910 1.00 42.41 386 PRO A CA 1
ATOM 3163 C C . PRO A 1 386 ? 5.514 -3.842 -51.210 1.00 42.41 386 PRO A C 1
ATOM 3165 O O . PRO A 1 386 ? 4.989 -4.624 -51.995 1.00 42.41 386 PRO A O 1
ATOM 3168 N N . THR A 1 387 ? 6.691 -3.265 -51.489 1.00 46.91 387 THR A N 1
ATOM 3169 C CA . THR A 1 387 ? 7.283 -3.270 -52.851 1.00 46.91 387 THR A CA 1
ATOM 3170 C C . THR A 1 387 ? 8.746 -3.721 -52.955 1.00 46.91 387 THR A C 1
ATOM 3172 O O . THR A 1 387 ? 9.213 -3.995 -54.057 1.00 46.91 387 THR A O 1
ATOM 3175 N N . VAL A 1 388 ? 9.466 -3.849 -51.838 1.00 52.38 388 VAL A N 1
ATOM 3176 C CA . VAL A 1 388 ? 10.836 -4.395 -51.756 1.00 52.38 388 VAL A CA 1
ATOM 3177 C C . VAL A 1 388 ? 10.784 -5.554 -50.770 1.00 52.38 388 VAL A C 1
ATOM 3179 O O . VAL A 1 388 ? 10.059 -5.451 -49.782 1.00 52.38 388 VAL A O 1
ATOM 3182 N N . ASP A 1 389 ? 11.513 -6.644 -51.023 1.00 55.03 389 ASP A N 1
ATOM 3183 C CA . ASP A 1 389 ? 11.576 -7.792 -50.113 1.00 55.03 389 ASP A CA 1
ATOM 3184 C C . ASP A 1 389 ? 12.128 -7.335 -48.750 1.00 55.03 389 ASP A C 1
ATOM 3186 O O . ASP A 1 389 ? 13.340 -7.244 -48.544 1.00 55.03 389 ASP A O 1
ATOM 3190 N N . SER A 1 390 ? 11.239 -6.938 -47.835 1.00 52.88 390 SER A N 1
ATOM 3191 C CA . SER A 1 390 ? 11.596 -6.246 -46.594 1.00 52.88 390 SER A CA 1
ATOM 3192 C C . SER A 1 390 ? 12.409 -7.131 -45.650 1.00 52.88 390 SER A C 1
ATOM 3194 O O . SER A 1 390 ? 13.155 -6.608 -44.825 1.00 52.88 390 SER A O 1
ATOM 3196 N N . GLU A 1 391 ? 12.324 -8.460 -45.814 1.00 56.00 391 GLU A N 1
ATOM 3197 C CA . GLU A 1 391 ? 13.158 -9.439 -45.099 1.00 56.00 391 GLU A CA 1
ATOM 3198 C C . GLU A 1 391 ? 14.655 -9.275 -45.411 1.00 56.00 391 GLU A C 1
ATOM 3200 O O . GLU A 1 391 ? 15.520 -9.736 -44.664 1.00 56.00 391 GLU A O 1
ATOM 3205 N N . SER A 1 392 ? 14.982 -8.624 -46.528 1.00 63.81 392 SER A N 1
ATOM 3206 C CA . SER A 1 392 ? 16.348 -8.522 -47.021 1.00 63.81 392 SER A CA 1
ATOM 3207 C C . SER A 1 392 ? 17.161 -7.386 -46.388 1.00 63.81 392 SER A C 1
ATOM 3209 O O . SER A 1 392 ? 18.383 -7.521 -46.332 1.00 63.81 392 SER A O 1
ATOM 3211 N N . CYS A 1 393 ? 16.499 -6.325 -45.901 1.00 76.50 393 CYS A N 1
ATOM 3212 C CA . CYS A 1 393 ? 17.128 -5.061 -45.484 1.00 76.50 393 CYS A CA 1
ATOM 3213 C C . CYS A 1 393 ? 17.069 -4.791 -43.978 1.00 76.50 393 CYS A C 1
ATOM 3215 O O . CYS A 1 393 ? 17.806 -3.944 -43.477 1.00 76.50 393 CYS A O 1
ATOM 3217 N N . TYR A 1 394 ? 16.173 -5.468 -43.261 1.00 85.81 394 TYR A N 1
ATOM 3218 C CA . TYR A 1 394 ? 16.013 -5.329 -41.820 1.00 85.81 394 TYR A CA 1
ATOM 3219 C C . TYR A 1 394 ? 15.712 -6.685 -41.190 1.00 85.81 394 TYR A C 1
ATOM 3221 O O . TYR A 1 394 ? 14.795 -7.390 -41.613 1.00 85.81 394 TYR A O 1
ATOM 3229 N N . LYS A 1 395 ? 16.486 -7.042 -40.168 1.00 87.12 395 LYS A N 1
ATOM 3230 C CA . LYS A 1 395 ? 16.364 -8.303 -39.437 1.00 87.12 395 LYS A CA 1
ATOM 3231 C C . LYS A 1 395 ? 16.339 -8.000 -37.946 1.00 87.12 395 LYS A C 1
ATOM 3233 O O . LYS A 1 395 ? 17.274 -7.392 -37.436 1.00 87.12 395 LYS A O 1
ATOM 3238 N N . GLU A 1 396 ? 15.297 -8.446 -37.252 1.00 87.81 396 GLU A N 1
ATOM 3239 C CA . GLU A 1 396 ? 15.173 -8.330 -35.796 1.00 87.81 396 GLU A CA 1
ATOM 3240 C C . GLU A 1 396 ? 15.185 -9.724 -35.160 1.00 87.81 396 GLU A C 1
ATOM 3242 O O . GLU A 1 396 ? 14.566 -10.661 -35.673 1.00 87.81 396 GLU A O 1
ATOM 3247 N N . ILE A 1 397 ? 15.885 -9.872 -34.036 1.00 87.88 397 ILE A N 1
ATOM 3248 C CA . ILE A 1 397 ? 15.864 -11.084 -33.213 1.00 87.88 397 ILE A CA 1
ATOM 3249 C C . ILE A 1 397 ? 15.439 -10.701 -31.803 1.00 87.88 397 ILE A C 1
ATOM 3251 O O . ILE A 1 397 ? 15.938 -9.732 -31.226 1.00 87.88 397 ILE A O 1
ATOM 3255 N N . ARG A 1 398 ? 14.519 -11.492 -31.252 1.00 87.31 398 ARG A N 1
ATOM 3256 C CA . ARG A 1 398 ? 13.996 -11.349 -29.894 1.00 87.31 398 ARG A CA 1
ATOM 3257 C C . ARG A 1 398 ? 14.388 -12.542 -29.040 1.00 87.31 398 ARG A C 1
ATOM 3259 O O . ARG A 1 398 ? 14.517 -13.650 -29.554 1.00 87.31 398 ARG A O 1
ATOM 3266 N N . ASN A 1 399 ? 14.556 -12.335 -27.742 1.00 84.44 399 ASN A N 1
ATOM 3267 C CA . ASN A 1 399 ? 14.758 -13.428 -26.795 1.00 84.44 399 ASN A CA 1
ATOM 3268 C C . ASN A 1 399 ? 13.429 -14.143 -26.457 1.00 84.44 399 ASN A C 1
ATOM 3270 O O . ASN A 1 399 ? 12.363 -13.795 -26.967 1.00 84.44 399 ASN A O 1
ATOM 3274 N N . ALA A 1 400 ? 13.486 -15.142 -25.571 1.00 76.38 400 ALA A N 1
ATOM 3275 C CA . ALA A 1 400 ? 12.309 -15.907 -25.144 1.00 76.38 400 ALA A CA 1
ATOM 3276 C C . ALA A 1 400 ? 11.246 -15.057 -24.416 1.00 76.38 400 ALA A C 1
ATOM 3278 O O . ALA A 1 400 ? 10.066 -15.386 -24.490 1.00 76.38 400 ALA A O 1
ATOM 3279 N N . LYS A 1 401 ? 11.652 -13.952 -23.771 1.00 75.06 401 LYS A N 1
ATOM 3280 C CA . LYS A 1 401 ? 10.757 -12.976 -23.123 1.00 75.06 401 LYS A CA 1
ATOM 3281 C C . LYS A 1 401 ? 10.162 -11.961 -24.116 1.00 75.06 401 LYS A C 1
ATOM 3283 O O . LYS A 1 401 ? 9.443 -11.059 -23.712 1.00 75.06 401 LYS A O 1
ATOM 3288 N N . GLY A 1 402 ? 10.477 -12.068 -25.410 1.00 77.12 402 GLY A N 1
ATOM 3289 C CA . GLY A 1 402 ? 9.995 -11.147 -26.441 1.00 77.12 402 GLY A CA 1
ATOM 3290 C C . GLY A 1 402 ? 10.752 -9.815 -26.533 1.00 77.12 402 GLY A C 1
ATOM 3291 O O . GLY A 1 402 ? 10.393 -9.003 -27.385 1.00 77.12 402 GLY A O 1
ATOM 3292 N N . LYS A 1 403 ? 11.813 -9.600 -25.737 1.00 84.25 403 LYS A N 1
ATOM 3293 C CA . LYS A 1 403 ? 12.679 -8.409 -25.816 1.00 84.25 403 LYS A CA 1
ATOM 3294 C C . LYS A 1 403 ? 13.567 -8.498 -27.055 1.00 84.25 403 LYS A C 1
ATOM 3296 O O . LYS A 1 403 ? 14.181 -9.540 -27.297 1.00 84.25 403 LYS A O 1
ATOM 3301 N N . THR A 1 404 ? 13.664 -7.416 -27.822 1.00 88.75 404 THR A N 1
ATOM 3302 C CA . THR A 1 404 ? 14.619 -7.312 -28.932 1.00 88.75 404 THR A CA 1
ATOM 3303 C C . THR A 1 404 ? 16.050 -7.328 -28.402 1.00 88.75 404 THR A C 1
ATOM 3305 O O . THR A 1 404 ? 16.373 -6.581 -27.488 1.00 88.75 404 THR A O 1
ATOM 3308 N N . ILE A 1 405 ? 16.898 -8.183 -28.975 1.00 90.50 405 ILE A N 1
ATOM 3309 C CA . ILE A 1 405 ? 18.314 -8.335 -28.591 1.00 90.50 405 ILE A CA 1
ATOM 3310 C C . ILE A 1 405 ? 19.273 -8.062 -29.751 1.00 90.50 405 ILE A C 1
ATOM 3312 O O . ILE A 1 405 ? 20.448 -7.791 -29.529 1.00 90.50 405 ILE A O 1
ATOM 3316 N N . TYR A 1 406 ? 18.786 -8.105 -30.995 1.00 92.88 406 TYR A N 1
ATOM 3317 C CA . TYR A 1 406 ? 19.610 -7.828 -32.167 1.00 92.88 406 TYR A CA 1
ATOM 3318 C C . TYR A 1 406 ? 18.797 -7.210 -33.303 1.00 92.88 406 TYR A C 1
ATOM 3320 O O . TYR A 1 406 ? 17.677 -7.647 -33.589 1.00 92.88 406 TYR A O 1
ATOM 3328 N N . ARG A 1 407 ? 19.377 -6.200 -33.955 1.00 92.56 407 ARG A N 1
ATOM 3329 C CA . ARG A 1 407 ? 18.836 -5.518 -35.135 1.00 92.56 407 ARG A CA 1
ATOM 3330 C C . ARG A 1 407 ? 19.932 -5.373 -36.187 1.00 92.56 407 ARG A C 1
ATOM 3332 O O . ARG A 1 407 ? 20.920 -4.683 -35.961 1.00 92.56 407 ARG A O 1
ATOM 3339 N N . CYS A 1 408 ? 19.730 -5.981 -37.350 1.00 91.44 408 CYS A N 1
ATOM 3340 C CA . CYS A 1 408 ? 20.627 -5.861 -38.495 1.00 91.44 408 CYS A CA 1
ATOM 3341 C C . CYS A 1 408 ? 19.954 -5.090 -39.626 1.00 91.44 408 CYS A C 1
ATOM 3343 O O . CYS A 1 408 ? 18.862 -5.450 -40.067 1.00 91.44 408 CYS A O 1
ATOM 3345 N N . TYR A 1 409 ? 20.651 -4.081 -40.136 1.00 91.19 409 TYR A N 1
ATOM 3346 C CA . TYR A 1 409 ? 20.260 -3.267 -41.278 1.00 91.19 409 TYR A CA 1
ATOM 3347 C C . TYR A 1 409 ? 21.217 -3.559 -42.434 1.00 91.19 409 TYR A C 1
ATOM 3349 O O . TYR A 1 409 ? 22.424 -3.386 -42.293 1.00 91.19 409 TYR A O 1
ATOM 3357 N N . GLU A 1 410 ? 20.714 -4.040 -43.568 1.00 89.25 410 GLU A N 1
ATOM 3358 C CA . GLU A 1 410 ? 21.554 -4.552 -44.658 1.00 89.25 410 GLU A CA 1
ATOM 3359 C C . GLU A 1 410 ? 21.223 -3.878 -45.997 1.00 89.25 410 GLU A C 1
ATOM 3361 O O . GLU A 1 410 ? 20.083 -3.900 -46.448 1.00 89.25 410 GLU A O 1
ATOM 3366 N N . VAL A 1 411 ? 22.243 -3.323 -46.659 1.00 87.50 411 VAL A N 1
ATOM 3367 C CA . VAL A 1 411 ? 22.199 -2.858 -48.053 1.00 87.50 411 VAL A CA 1
ATOM 3368 C C . VAL A 1 411 ? 23.067 -3.797 -48.886 1.00 87.50 411 VAL A C 1
ATOM 3370 O O . VAL A 1 411 ? 24.287 -3.844 -48.715 1.00 87.50 411 VAL A O 1
ATOM 3373 N N . LYS A 1 412 ? 22.457 -4.564 -49.792 1.00 84.94 412 LYS A N 1
ATOM 3374 C CA . LYS A 1 412 ? 23.126 -5.631 -50.558 1.00 84.94 412 LYS A CA 1
ATOM 3375 C C . LYS A 1 412 ? 22.776 -5.677 -52.042 1.00 84.94 412 LYS A C 1
ATOM 3377 O O . LYS A 1 412 ? 23.429 -6.410 -52.778 1.00 84.94 412 LYS A O 1
ATOM 3382 N N . SER A 1 413 ? 21.779 -4.934 -52.505 1.00 79.88 413 SER A N 1
ATOM 3383 C CA . SER A 1 413 ? 21.370 -4.890 -53.910 1.00 79.88 413 SER A CA 1
ATOM 3384 C C . SER A 1 413 ? 22.305 -4.031 -54.773 1.00 79.88 413 SER A C 1
ATOM 3386 O O . SER A 1 413 ? 23.307 -3.468 -54.315 1.00 79.88 413 SER A O 1
ATOM 3388 N N . ARG A 1 414 ? 21.993 -3.956 -56.074 1.00 74.50 414 ARG A N 1
ATOM 3389 C CA . ARG A 1 414 ? 22.679 -3.129 -57.084 1.00 74.50 414 ARG A CA 1
ATOM 3390 C C . ARG A 1 414 ? 21.717 -2.133 -57.733 1.00 74.50 414 ARG A C 1
ATOM 3392 O O . ARG A 1 414 ? 20.504 -2.333 -57.703 1.00 74.50 414 ARG A O 1
ATOM 3399 N N . GLY A 1 415 ? 22.271 -1.091 -58.358 1.00 75.06 415 GLY A N 1
ATOM 3400 C CA . GLY A 1 415 ? 21.514 -0.121 -59.156 1.00 75.06 415 GLY A CA 1
ATOM 3401 C C . GLY A 1 415 ? 20.384 0.551 -58.368 1.00 75.06 415 GLY A C 1
ATOM 3402 O O . GLY A 1 415 ? 20.549 0.850 -57.188 1.00 75.06 415 GLY A O 1
ATOM 3403 N N . LYS A 1 416 ? 19.223 0.741 -59.008 1.00 78.06 416 LYS A N 1
ATOM 3404 C CA . LYS A 1 416 ? 18.043 1.396 -58.410 1.00 78.06 416 LYS A CA 1
ATOM 3405 C C . LYS A 1 416 ? 17.566 0.725 -57.116 1.00 78.06 416 LYS A C 1
ATOM 3407 O O . LYS A 1 416 ? 17.211 1.417 -56.171 1.00 78.06 416 LYS A O 1
ATOM 3412 N N . ASN A 1 417 ? 17.630 -0.606 -57.037 1.00 79.12 417 ASN A N 1
ATOM 3413 C CA . ASN A 1 417 ? 17.225 -1.334 -55.832 1.00 79.12 417 ASN A CA 1
ATOM 3414 C C . ASN A 1 417 ? 18.127 -0.999 -54.645 1.00 79.12 417 ASN A C 1
ATOM 3416 O O . ASN A 1 417 ? 17.634 -0.839 -53.541 1.00 79.12 417 ASN A O 1
ATOM 3420 N N . ARG A 1 418 ? 19.433 -0.816 -54.865 1.00 82.19 418 ARG A N 1
ATOM 3421 C CA . ARG A 1 418 ? 20.372 -0.443 -53.798 1.00 82.19 418 ARG A CA 1
ATOM 3422 C C . ARG A 1 418 ? 20.029 0.902 -53.159 1.00 82.19 418 ARG A C 1
ATOM 3424 O O . ARG A 1 418 ? 20.140 1.043 -51.949 1.00 82.19 418 ARG A O 1
ATOM 3431 N N . GLN A 1 419 ? 19.618 1.874 -53.972 1.00 82.88 419 GLN A N 1
ATOM 3432 C CA . GLN A 1 419 ? 19.192 3.182 -53.480 1.00 82.88 419 GLN A CA 1
ATOM 3433 C C . GLN A 1 419 ? 17.923 3.066 -52.624 1.00 82.88 419 GLN A C 1
ATOM 3435 O O . GLN A 1 419 ? 17.876 3.622 -51.532 1.00 82.88 419 GLN A O 1
ATOM 3440 N N . LEU A 1 420 ? 16.948 2.265 -53.067 1.00 83.75 420 LEU A N 1
ATOM 3441 C CA . LEU A 1 420 ? 15.738 1.974 -52.290 1.00 83.75 420 LEU A CA 1
ATOM 3442 C C . LEU A 1 420 ? 16.054 1.260 -50.963 1.00 83.75 420 LEU A C 1
ATOM 3444 O O . LEU A 1 420 ? 15.480 1.599 -49.932 1.00 83.75 420 LEU A O 1
ATOM 3448 N N . GLU A 1 421 ? 16.984 0.297 -50.958 1.00 85.94 421 GLU A N 1
ATOM 3449 C CA . GLU A 1 421 ? 17.442 -0.359 -49.723 1.00 85.94 421 GLU A CA 1
ATOM 3450 C C . GLU A 1 421 ? 18.114 0.636 -48.769 1.00 85.94 421 GLU A C 1
ATOM 3452 O O . GLU A 1 421 ? 17.836 0.613 -47.572 1.00 85.94 421 GLU A O 1
ATOM 3457 N N . ALA A 1 422 ? 18.963 1.530 -49.285 1.00 87.44 422 ALA A N 1
ATOM 3458 C CA . ALA A 1 422 ? 19.617 2.562 -48.487 1.00 87.44 422 ALA A CA 1
ATOM 3459 C C . ALA A 1 422 ? 18.596 3.522 -47.852 1.00 87.44 422 ALA A C 1
ATOM 3461 O O . ALA A 1 422 ? 18.679 3.800 -46.657 1.00 87.44 422 ALA A O 1
ATOM 3462 N N . GLU A 1 423 ? 17.593 3.974 -48.610 1.00 87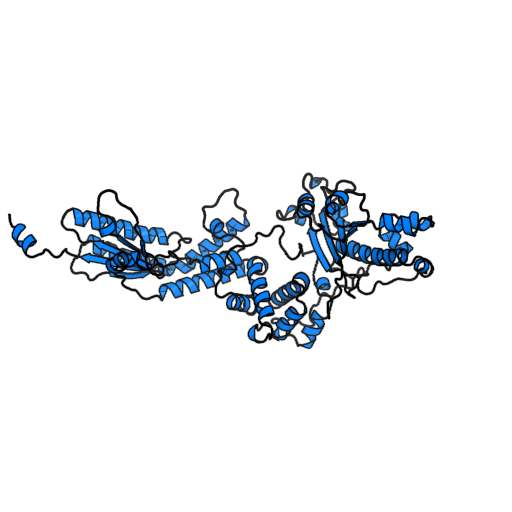.75 423 GLU A N 1
ATOM 3463 C CA . GLU A 1 423 ? 16.494 4.803 -48.097 1.00 87.75 423 GLU A CA 1
ATOM 3464 C C . GLU A 1 423 ? 15.690 4.077 -47.004 1.00 87.75 423 GLU A C 1
ATOM 3466 O O . GLU A 1 423 ? 15.392 4.658 -45.957 1.00 87.75 423 GLU A O 1
ATOM 3471 N N . LEU A 1 424 ? 15.392 2.787 -47.198 1.00 86.94 424 LEU A N 1
ATOM 3472 C CA . LEU A 1 424 ? 14.705 1.959 -46.201 1.00 86.94 424 LEU A CA 1
ATOM 3473 C C . LEU A 1 424 ? 15.540 1.755 -44.932 1.00 86.94 424 LEU A C 1
ATOM 3475 O O . LEU A 1 424 ? 14.999 1.849 -43.828 1.00 86.94 424 LEU A O 1
ATOM 3479 N N . VAL A 1 425 ? 16.843 1.496 -45.069 1.00 90.06 425 VAL A N 1
ATOM 3480 C CA . VAL A 1 425 ? 17.771 1.370 -43.938 1.00 90.06 425 VAL A CA 1
ATOM 3481 C C . VAL A 1 425 ? 17.835 2.674 -43.153 1.00 90.06 425 VAL A C 1
ATOM 3483 O O . VAL A 1 425 ? 17.644 2.641 -41.941 1.00 90.06 425 VAL A O 1
ATOM 3486 N N . VAL A 1 426 ? 18.004 3.821 -43.820 1.00 91.31 426 VAL A N 1
ATOM 3487 C CA . VAL A 1 426 ? 17.995 5.137 -43.158 1.00 91.31 426 VAL A CA 1
ATOM 3488 C C . VAL A 1 426 ? 16.679 5.357 -42.414 1.00 91.31 426 VAL A C 1
ATOM 3490 O O . VAL A 1 426 ? 16.701 5.709 -41.238 1.00 91.31 426 VAL A O 1
ATOM 3493 N N . ARG A 1 427 ? 15.532 5.068 -43.042 1.00 90.12 427 ARG A N 1
ATOM 3494 C CA . ARG A 1 427 ? 14.219 5.187 -42.392 1.00 90.12 427 ARG A CA 1
ATOM 3495 C C . ARG A 1 427 ? 14.112 4.314 -41.138 1.00 90.12 427 ARG A C 1
ATOM 3497 O O . ARG A 1 427 ? 13.584 4.766 -40.126 1.00 90.12 427 ARG A O 1
ATOM 3504 N N . ASN A 1 428 ? 14.602 3.075 -41.185 1.00 89.69 428 ASN A N 1
ATOM 3505 C CA . ASN A 1 428 ? 14.542 2.166 -40.039 1.00 89.69 428 ASN A CA 1
ATOM 3506 C C . ASN A 1 428 ? 15.547 2.549 -38.930 1.00 89.69 428 ASN A C 1
ATOM 3508 O O . ASN A 1 428 ? 15.226 2.392 -37.755 1.00 89.69 428 ASN A O 1
ATOM 3512 N N . LEU A 1 429 ? 16.713 3.108 -39.274 1.00 92.62 429 LEU A N 1
ATOM 3513 C CA . LEU A 1 429 ? 17.657 3.685 -38.306 1.00 92.62 429 LEU A CA 1
ATOM 3514 C C . LEU A 1 429 ? 17.059 4.915 -37.605 1.00 92.62 429 LEU A C 1
ATOM 3516 O O . LEU A 1 429 ? 17.113 5.014 -36.382 1.00 92.62 429 LEU A O 1
ATOM 3520 N N . THR A 1 430 ? 16.400 5.812 -38.345 1.00 92.00 430 THR A N 1
ATOM 3521 C CA . THR A 1 430 ? 15.647 6.931 -37.751 1.00 92.00 430 THR A CA 1
ATOM 3522 C C . THR A 1 430 ? 14.500 6.430 -36.872 1.00 92.00 430 THR A C 1
ATOM 3524 O O . THR A 1 430 ? 14.231 7.008 -35.820 1.00 92.00 430 THR A O 1
ATOM 3527 N N . LYS A 1 431 ? 13.853 5.319 -37.248 1.00 91.06 431 LYS A N 1
ATOM 3528 C CA . LYS A 1 431 ? 12.816 4.698 -36.422 1.00 91.06 431 LYS A CA 1
ATOM 3529 C C . LYS A 1 431 ? 13.364 4.210 -35.076 1.00 91.06 431 LYS A C 1
ATOM 3531 O O . LYS A 1 431 ? 12.719 4.461 -34.064 1.00 91.06 431 LYS A O 1
ATOM 3536 N N . LEU A 1 432 ? 14.551 3.596 -35.038 1.00 92.81 432 LEU A N 1
ATOM 3537 C CA . LEU A 1 432 ? 15.208 3.221 -33.776 1.00 92.81 432 LEU A CA 1
ATOM 3538 C C . LEU A 1 432 ? 15.386 4.440 -32.854 1.00 92.81 432 LEU A C 1
ATOM 3540 O O . LEU A 1 432 ? 15.070 4.349 -31.672 1.00 92.81 432 LEU A O 1
ATOM 3544 N N . TYR A 1 433 ? 15.800 5.591 -33.394 1.00 94.38 433 TYR A N 1
ATOM 3545 C CA . TYR A 1 433 ? 15.874 6.830 -32.612 1.00 94.38 433 TYR A CA 1
ATOM 3546 C C . TYR A 1 433 ? 14.498 7.278 -32.098 1.00 94.38 433 TYR A C 1
ATOM 3548 O O . TYR A 1 433 ? 14.358 7.626 -30.931 1.00 94.38 433 TYR A O 1
ATOM 3556 N N . SER A 1 434 ? 13.461 7.225 -32.942 1.00 92.81 434 SER A N 1
ATOM 3557 C CA . SER A 1 434 ? 12.094 7.585 -32.532 1.00 92.81 434 SER A CA 1
ATOM 3558 C C . SER A 1 434 ? 11.514 6.655 -31.461 1.00 92.81 434 SER A C 1
ATOM 3560 O O . SER A 1 434 ? 10.801 7.117 -30.576 1.00 92.81 434 SER A O 1
ATOM 3562 N N . GLU A 1 435 ? 11.849 5.362 -31.502 1.00 92.31 435 GLU A N 1
ATOM 3563 C CA . GLU A 1 435 ? 11.479 4.399 -30.460 1.00 92.31 435 GLU A CA 1
ATOM 3564 C C . GLU A 1 435 ? 12.174 4.750 -29.138 1.00 92.31 435 GLU A C 1
ATOM 3566 O O . GLU A 1 435 ? 11.529 4.753 -28.093 1.00 92.31 435 GLU A O 1
ATOM 3571 N N . ALA A 1 436 ? 13.457 5.124 -29.192 1.00 94.19 436 ALA A N 1
ATOM 3572 C CA . ALA A 1 436 ? 14.230 5.538 -28.025 1.00 94.19 436 ALA A CA 1
ATOM 3573 C C . ALA A 1 436 ? 13.773 6.893 -27.441 1.00 94.19 436 ALA A C 1
ATOM 3575 O O . ALA A 1 436 ? 13.903 7.111 -26.242 1.00 94.19 436 ALA A O 1
ATOM 3576 N N . LEU A 1 437 ? 13.171 7.786 -28.236 1.00 93.00 437 LEU A N 1
ATOM 3577 C CA . LEU A 1 437 ? 12.553 9.018 -27.719 1.00 93.00 437 LEU A CA 1
ATOM 3578 C C . LEU A 1 437 ? 11.327 8.749 -26.833 1.00 93.00 437 LEU A C 1
ATOM 3580 O O . LEU A 1 437 ? 10.991 9.577 -25.987 1.00 93.00 437 LEU A O 1
ATOM 3584 N N . ASN A 1 438 ? 10.655 7.605 -26.996 1.00 92.56 438 ASN A N 1
ATOM 3585 C CA . ASN A 1 438 ? 9.607 7.197 -26.070 1.00 92.56 438 ASN A CA 1
ATOM 3586 C C . ASN A 1 438 ? 10.237 6.602 -24.801 1.00 92.56 438 ASN A C 1
ATOM 3588 O O . ASN A 1 438 ? 10.712 5.463 -24.802 1.00 92.56 438 ASN A O 1
ATOM 3592 N N . VAL A 1 439 ? 10.179 7.356 -23.704 1.00 91.88 439 VAL A N 1
ATOM 3593 C CA . VAL A 1 439 ? 10.749 6.979 -22.398 1.00 91.88 439 VAL A CA 1
ATOM 3594 C C . VAL A 1 439 ? 10.103 5.734 -21.787 1.00 91.88 439 VAL A C 1
ATOM 3596 O O . VAL A 1 439 ? 10.732 5.048 -20.990 1.00 91.88 439 VAL A O 1
ATOM 3599 N N . PHE A 1 440 ? 8.872 5.400 -22.185 1.00 92.75 440 PHE A N 1
ATOM 3600 C CA . PHE A 1 440 ? 8.160 4.212 -21.710 1.00 92.75 440 PHE A CA 1
ATOM 3601 C C . PHE A 1 440 ? 8.342 2.989 -22.619 1.00 92.75 440 PHE A C 1
ATOM 3603 O O . PHE A 1 440 ? 7.712 1.951 -22.400 1.00 92.75 440 PHE A O 1
ATOM 3610 N N . SER A 1 441 ? 9.189 3.089 -23.647 1.00 90.50 441 SER A N 1
ATOM 3611 C CA . SER A 1 441 ? 9.477 1.969 -24.541 1.00 90.50 441 SER A CA 1
ATOM 3612 C C . SER A 1 441 ? 10.255 0.844 -23.845 1.00 90.50 441 SER A C 1
ATOM 3614 O O . SER A 1 441 ? 10.993 1.052 -22.880 1.00 90.50 441 SER A O 1
ATOM 3616 N N . ASP A 1 442 ? 10.140 -0.367 -24.396 1.00 89.00 442 ASP A N 1
ATOM 3617 C CA . ASP A 1 442 ? 10.867 -1.559 -23.929 1.00 89.00 442 ASP A CA 1
ATOM 3618 C C . ASP A 1 442 ? 12.394 -1.472 -24.127 1.00 89.00 442 ASP A C 1
ATOM 3620 O O . ASP A 1 442 ? 13.127 -2.352 -23.673 1.00 89.00 442 ASP A O 1
ATOM 3624 N N . ILE A 1 443 ? 12.883 -0.431 -24.815 1.00 91.88 443 ILE A N 1
ATOM 3625 C CA . ILE A 1 443 ? 14.317 -0.132 -24.921 1.00 91.88 443 ILE A CA 1
ATOM 3626 C C . ILE A 1 443 ? 14.867 0.247 -23.543 1.00 91.88 443 ILE A C 1
ATOM 3628 O O . ILE A 1 443 ? 15.926 -0.238 -23.155 1.00 91.88 443 ILE A O 1
ATOM 3632 N N . TRP A 1 444 ? 14.139 1.088 -22.804 1.00 93.38 444 TRP A N 1
ATOM 3633 C CA . TRP A 1 444 ? 14.577 1.610 -21.509 1.00 93.38 444 TRP A CA 1
ATOM 3634 C C . TRP A 1 444 ? 14.131 0.740 -20.343 1.00 93.38 444 TRP A C 1
ATOM 3636 O O . TRP A 1 444 ? 14.844 0.611 -19.351 1.00 93.38 444 TRP A O 1
ATOM 3646 N N . LEU A 1 445 ? 12.934 0.162 -20.446 1.00 92.31 445 LEU A N 1
ATOM 3647 C CA . LEU A 1 445 ? 12.259 -0.448 -19.309 1.00 92.31 445 LEU A CA 1
ATOM 3648 C C . LEU A 1 445 ? 12.095 -1.951 -19.513 1.00 92.31 445 LEU A C 1
ATOM 3650 O O . LEU A 1 445 ? 11.319 -2.403 -20.357 1.00 92.31 445 LEU A O 1
ATOM 3654 N N . THR A 1 446 ? 12.805 -2.732 -18.701 1.00 89.81 446 THR A N 1
ATOM 3655 C CA . THR A 1 446 ? 12.628 -4.187 -18.628 1.00 89.81 446 THR A CA 1
ATOM 3656 C C . THR A 1 446 ? 11.294 -4.537 -17.963 1.00 89.81 446 THR A C 1
ATOM 3658 O O . THR A 1 446 ? 10.724 -3.730 -17.231 1.00 89.81 446 THR A O 1
ATOM 3661 N N . THR A 1 447 ? 10.789 -5.753 -18.193 1.00 88.94 447 THR A N 1
ATOM 3662 C CA . THR A 1 447 ? 9.577 -6.253 -17.519 1.00 88.94 447 THR A CA 1
ATOM 3663 C C . THR A 1 447 ? 9.696 -6.149 -15.998 1.00 88.94 447 THR A C 1
ATOM 3665 O O . THR A 1 447 ? 8.786 -5.642 -15.351 1.00 88.94 447 THR A O 1
ATOM 3668 N N . ASP A 1 448 ? 10.846 -6.539 -15.449 1.00 90.56 448 ASP A N 1
ATOM 3669 C CA . ASP A 1 448 ? 11.084 -6.551 -14.004 1.00 90.56 448 ASP A CA 1
ATOM 3670 C C . ASP A 1 448 ? 11.111 -5.117 -13.433 1.00 90.56 448 ASP A C 1
ATOM 3672 O O . ASP A 1 448 ? 10.511 -4.851 -12.394 1.00 90.56 448 ASP A O 1
ATOM 3676 N N . LEU A 1 449 ? 11.709 -4.152 -14.149 1.00 93.75 449 LEU A N 1
ATOM 3677 C CA . LEU A 1 449 ? 11.703 -2.740 -13.745 1.00 93.75 449 LEU A CA 1
ATOM 3678 C C . LEU A 1 449 ? 10.290 -2.136 -13.774 1.00 93.75 449 LEU A C 1
ATOM 3680 O O . LEU A 1 449 ? 9.934 -1.366 -12.884 1.00 93.75 449 LEU A O 1
ATOM 3684 N N . LYS A 1 450 ? 9.468 -2.494 -14.769 1.00 94.06 450 LYS A N 1
ATOM 3685 C CA . LYS A 1 450 ? 8.063 -2.055 -14.848 1.00 94.06 450 LYS A CA 1
ATOM 3686 C C . LYS A 1 450 ? 7.256 -2.542 -13.648 1.00 94.06 450 LYS A C 1
ATOM 3688 O O . LYS A 1 450 ? 6.501 -1.758 -13.078 1.00 94.06 450 LYS A O 1
ATOM 3693 N N . LEU A 1 451 ? 7.455 -3.801 -13.250 1.00 93.44 451 LEU A N 1
ATOM 3694 C CA . LEU A 1 451 ? 6.835 -4.352 -12.047 1.00 93.44 451 LEU A CA 1
ATOM 3695 C C . LEU A 1 451 ? 7.303 -3.590 -10.803 1.00 93.44 451 LEU A C 1
ATOM 3697 O O . LEU A 1 451 ? 6.469 -3.124 -10.035 1.00 93.44 451 LEU A O 1
ATOM 3701 N N . TRP A 1 452 ? 8.608 -3.359 -10.632 1.00 95.75 452 TRP A N 1
ATOM 3702 C CA . TRP A 1 452 ? 9.099 -2.587 -9.485 1.00 95.75 452 TRP A CA 1
ATOM 3703 C C . TRP A 1 452 ? 8.513 -1.173 -9.409 1.00 95.75 452 TRP A C 1
ATOM 3705 O O . TRP A 1 452 ? 8.094 -0.743 -8.336 1.00 95.75 452 TRP A O 1
ATOM 3715 N N . ILE A 1 453 ? 8.416 -0.466 -10.539 1.00 95.81 453 ILE A N 1
ATOM 3716 C CA . ILE A 1 453 ? 7.774 0.855 -10.604 1.00 95.81 453 ILE A CA 1
ATOM 3717 C C . ILE A 1 453 ? 6.317 0.776 -10.130 1.00 95.81 453 ILE A C 1
ATOM 3719 O O . ILE A 1 453 ? 5.887 1.634 -9.361 1.00 95.81 453 ILE A O 1
ATOM 3723 N N . GLN A 1 454 ? 5.569 -0.251 -10.532 1.00 94.44 454 GLN A N 1
ATOM 3724 C CA . GLN A 1 454 ? 4.178 -0.438 -10.114 1.00 94.44 454 GLN A CA 1
ATOM 3725 C C . GLN A 1 454 ? 4.042 -0.644 -8.598 1.00 94.44 454 GLN A C 1
ATOM 3727 O O . GLN A 1 454 ? 3.198 -0.008 -7.971 1.00 94.44 454 GLN A O 1
ATOM 3732 N N . PHE A 1 455 ? 4.897 -1.465 -7.983 1.00 94.06 455 PHE A N 1
ATOM 3733 C CA . PHE A 1 455 ? 4.865 -1.680 -6.528 1.00 94.06 455 PHE A CA 1
ATOM 3734 C C . PHE A 1 455 ? 5.321 -0.449 -5.730 1.00 94.06 455 PHE A C 1
ATOM 3736 O O . PHE A 1 455 ? 4.762 -0.171 -4.674 1.00 94.06 455 PHE A O 1
ATOM 3743 N N . ILE A 1 456 ? 6.289 0.321 -6.238 1.00 95.25 456 ILE A N 1
ATOM 3744 C CA . ILE A 1 456 ? 6.783 1.538 -5.569 1.00 95.25 456 ILE A CA 1
ATOM 3745 C C . ILE A 1 456 ? 5.788 2.699 -5.688 1.00 95.25 456 ILE A C 1
ATOM 3747 O O . ILE A 1 456 ? 5.613 3.477 -4.751 1.00 95.25 456 ILE A O 1
ATOM 3751 N N . THR A 1 457 ? 5.173 2.874 -6.858 1.00 93.00 457 THR A N 1
ATOM 3752 C CA . THR A 1 457 ? 4.262 4.003 -7.105 1.00 93.00 457 THR A CA 1
ATOM 3753 C C . THR A 1 457 ? 2.862 3.733 -6.591 1.00 93.00 457 THR A C 1
ATOM 3755 O O . THR A 1 457 ? 2.225 4.644 -6.071 1.00 93.00 457 THR A O 1
ATOM 3758 N N . GLY A 1 458 ? 2.425 2.483 -6.703 1.00 90.50 458 GLY A N 1
ATOM 3759 C CA . GLY A 1 458 ? 1.085 2.034 -6.387 1.00 90.50 458 GLY A CA 1
ATOM 3760 C C . GLY A 1 458 ? 0.133 1.980 -7.580 1.00 90.50 458 GLY A C 1
ATOM 3761 O O . GLY A 1 458 ? -0.984 1.498 -7.408 1.00 90.50 458 GLY A O 1
ATOM 3762 N N . HIS A 1 459 ? 0.577 2.400 -8.770 1.00 91.38 459 HIS A N 1
ATOM 3763 C CA . HIS A 1 459 ? -0.218 2.417 -9.999 1.00 91.38 459 HIS A CA 1
ATOM 3764 C C . HIS A 1 459 ? 0.252 1.366 -10.997 1.00 91.38 459 HIS A C 1
ATOM 3766 O O . HIS A 1 459 ? 1.454 1.141 -11.163 1.00 91.38 459 HIS A O 1
ATOM 3772 N N . ASP A 1 460 ? -0.693 0.783 -11.731 1.00 91.06 460 ASP A N 1
ATOM 3773 C CA . ASP A 1 460 ? -0.368 -0.149 -12.800 1.00 91.06 460 ASP A CA 1
ATOM 3774 C C . ASP A 1 460 ? 0.485 0.520 -13.880 1.00 91.06 460 ASP A C 1
ATOM 3776 O O . ASP A 1 460 ? 0.227 1.641 -14.333 1.00 91.06 460 ASP A O 1
ATOM 3780 N N . PHE A 1 461 ? 1.509 -0.194 -14.351 1.00 92.00 461 PHE A N 1
ATOM 3781 C CA . PHE A 1 461 ? 2.432 0.376 -15.333 1.00 92.00 461 PHE A CA 1
ATOM 3782 C C . PHE A 1 461 ? 1.734 0.741 -16.659 1.00 92.00 461 PHE A C 1
ATOM 3784 O O . PHE A 1 461 ? 2.153 1.655 -17.377 1.00 92.00 461 PHE A O 1
ATOM 3791 N N . THR A 1 462 ? 0.650 0.040 -16.999 1.00 92.00 462 THR A N 1
ATOM 3792 C CA . THR A 1 462 ? -0.158 0.333 -18.192 1.00 92.00 462 THR A CA 1
ATOM 3793 C C . THR A 1 462 ? -0.829 1.706 -18.103 1.00 92.00 462 THR A C 1
ATOM 3795 O O . THR A 1 462 ? -0.838 2.440 -19.092 1.00 92.00 462 THR A O 1
ATOM 3798 N N . ASP A 1 463 ? -1.289 2.105 -16.916 1.00 91.50 463 ASP A N 1
ATOM 3799 C CA . ASP A 1 463 ? -1.819 3.442 -16.665 1.00 91.50 463 ASP A CA 1
ATOM 3800 C C . ASP A 1 463 ? -0.723 4.502 -16.638 1.00 91.50 463 ASP A C 1
ATOM 3802 O O . ASP A 1 463 ? -0.925 5.607 -17.140 1.00 91.50 463 ASP A O 1
ATOM 3806 N N . LEU A 1 464 ? 0.462 4.178 -16.124 1.00 92.62 464 LEU A N 1
ATOM 3807 C CA . LEU A 1 464 ? 1.594 5.106 -16.133 1.00 92.62 464 LEU A CA 1
ATOM 3808 C C . LEU A 1 464 ? 2.098 5.405 -17.553 1.00 92.62 464 LEU A C 1
ATOM 3810 O O . LEU A 1 464 ? 2.465 6.541 -17.839 1.00 92.62 464 LEU A O 1
ATOM 3814 N N . SER A 1 465 ? 2.101 4.413 -18.444 1.00 92.25 465 SER A N 1
ATOM 3815 C CA . SER A 1 465 ? 2.722 4.519 -19.775 1.00 92.25 465 SER A CA 1
ATOM 3816 C C . SER A 1 465 ? 1.797 4.995 -20.899 1.00 92.25 465 SER A C 1
ATOM 3818 O O . SER A 1 465 ? 2.292 5.384 -21.961 1.00 92.25 465 SER A O 1
ATOM 3820 N N . ARG A 1 466 ? 0.473 4.973 -20.702 1.00 91.50 466 ARG A N 1
ATOM 3821 C CA . ARG A 1 466 ? -0.493 5.474 -21.693 1.00 91.50 466 ARG A CA 1
ATOM 3822 C C . ARG A 1 466 ? -0.556 7.002 -21.740 1.00 91.50 466 ARG A C 1
ATOM 3824 O O . ARG A 1 466 ? -0.108 7.700 -20.832 1.00 91.50 466 ARG A O 1
ATOM 3831 N N . GLU A 1 467 ? -1.186 7.520 -22.791 1.00 88.44 467 GLU A N 1
ATOM 3832 C CA . GLU A 1 467 ? -1.506 8.944 -22.891 1.00 88.44 467 GLU A CA 1
ATOM 3833 C C . GLU A 1 467 ? -2.463 9.388 -21.770 1.00 88.44 467 GLU A C 1
ATOM 3835 O O . GLU A 1 467 ? -3.373 8.650 -21.360 1.00 88.44 467 GLU A O 1
ATOM 3840 N N . SER A 1 468 ? -2.233 10.606 -21.271 1.00 87.06 468 SER A N 1
ATOM 3841 C CA . SER A 1 468 ? -3.052 11.211 -20.222 1.00 87.06 468 SER A CA 1
ATOM 3842 C C . SER A 1 468 ? -4.468 11.489 -20.708 1.00 87.06 468 SER A C 1
ATOM 3844 O O . SER A 1 468 ? -4.660 12.003 -21.809 1.00 87.06 468 SER A O 1
ATOM 3846 N N . LYS A 1 469 ? -5.453 11.198 -19.857 1.00 90.75 469 LYS A N 1
ATOM 3847 C CA . LYS A 1 469 ? -6.857 11.578 -20.062 1.00 90.75 469 LYS A CA 1
ATOM 3848 C C . LYS A 1 469 ? -7.226 12.715 -19.114 1.00 90.75 469 LYS A C 1
ATOM 3850 O O . LYS A 1 469 ? -6.663 12.816 -18.031 1.00 90.75 469 LYS A O 1
ATOM 3855 N N . GLU A 1 470 ? -8.210 13.527 -19.493 1.00 85.44 470 GLU A N 1
ATOM 3856 C CA . GLU A 1 470 ? -8.727 14.609 -18.634 1.00 85.44 470 GLU A CA 1
ATOM 3857 C C . GLU A 1 470 ? -9.342 14.088 -17.327 1.00 85.44 470 GLU A C 1
ATOM 3859 O O . GLU A 1 470 ? -9.351 14.790 -16.325 1.00 85.44 470 GLU A O 1
ATOM 3864 N N . THR A 1 471 ? -9.826 12.844 -17.328 1.00 86.88 471 THR A N 1
ATOM 3865 C CA . THR A 1 471 ? -10.418 12.178 -16.162 1.00 86.88 471 THR A CA 1
ATOM 3866 C C . THR A 1 471 ? -9.398 11.413 -15.315 1.00 86.88 471 THR A C 1
ATOM 3868 O O . THR A 1 471 ? -9.804 10.672 -14.423 1.00 86.88 471 THR A O 1
ATOM 3871 N N . ASP A 1 472 ? -8.100 11.481 -15.634 1.00 86.56 472 ASP A N 1
ATOM 3872 C CA . ASP A 1 472 ? -7.085 10.783 -14.844 1.00 86.56 472 ASP A CA 1
ATOM 3873 C C . ASP A 1 472 ? -6.978 11.413 -13.438 1.00 86.56 472 ASP A C 1
ATOM 3875 O O . ASP A 1 472 ? -6.982 12.642 -13.322 1.00 86.56 472 ASP A O 1
ATOM 3879 N N . PRO A 1 473 ? -6.841 10.596 -12.376 1.00 86.50 473 PRO A N 1
ATOM 3880 C CA . PRO A 1 473 ? -6.564 11.086 -11.030 1.00 86.50 473 PRO A CA 1
ATOM 3881 C C . PRO A 1 473 ? -5.314 11.977 -10.969 1.00 86.50 473 PRO A C 1
ATOM 3883 O O . PRO A 1 473 ? -4.343 11.765 -11.702 1.00 86.50 473 PRO A O 1
ATOM 3886 N N . HIS A 1 474 ? -5.332 12.986 -10.095 1.00 87.19 474 HIS A N 1
ATOM 3887 C CA . HIS A 1 474 ? -4.244 13.963 -9.993 1.00 87.19 474 HIS A CA 1
ATOM 3888 C C . HIS A 1 474 ? -2.912 13.320 -9.580 1.00 87.19 474 HIS A C 1
ATOM 3890 O O . HIS A 1 474 ? -1.883 13.585 -10.199 1.00 87.19 474 HIS A O 1
ATOM 3896 N N . ASP A 1 475 ? -2.950 12.421 -8.598 1.00 86.88 475 ASP A N 1
ATOM 3897 C CA . ASP A 1 475 ? -1.807 11.636 -8.125 1.00 86.88 475 ASP A CA 1
ATOM 3898 C C . ASP A 1 475 ? -1.179 10.798 -9.251 1.00 86.88 475 ASP A C 1
ATOM 3900 O O . ASP A 1 475 ? 0.039 10.827 -9.446 1.00 86.88 475 ASP A O 1
ATOM 3904 N N . LEU A 1 476 ? -2.000 10.139 -10.075 1.00 91.12 476 LEU A N 1
ATOM 3905 C CA . LEU A 1 476 ? -1.529 9.389 -11.241 1.00 91.12 476 LEU A CA 1
ATOM 3906 C C . LEU A 1 476 ? -0.786 10.297 -12.234 1.00 91.12 476 LEU A C 1
ATOM 3908 O O . LEU A 1 476 ? 0.257 9.912 -12.775 1.00 91.12 476 LEU A O 1
ATOM 3912 N N . ILE A 1 477 ? -1.305 11.504 -12.485 1.00 91.94 477 ILE A N 1
ATOM 3913 C CA . ILE A 1 477 ? -0.678 12.483 -13.385 1.00 91.94 477 ILE A CA 1
ATOM 3914 C C . ILE A 1 477 ? 0.679 12.932 -12.829 1.00 91.94 477 ILE A C 1
ATOM 3916 O O . ILE A 1 477 ? 1.664 12.959 -13.573 1.00 91.94 477 ILE A O 1
ATOM 3920 N N . GLU A 1 478 ? 0.755 13.256 -11.538 1.00 92.31 478 GLU A N 1
ATOM 3921 C CA . GLU A 1 478 ? 2.001 13.668 -10.887 1.00 92.31 478 GLU A CA 1
ATOM 3922 C C . GLU A 1 478 ? 3.066 12.570 -10.955 1.00 92.31 478 GLU A C 1
ATOM 3924 O O . GLU A 1 478 ? 4.201 12.826 -11.375 1.00 92.31 478 GLU A O 1
ATOM 3929 N N . VAL A 1 479 ? 2.693 11.331 -10.622 1.00 94.00 479 VAL A N 1
ATOM 3930 C CA . VAL A 1 479 ? 3.590 10.171 -10.695 1.00 94.00 479 VAL A CA 1
ATOM 3931 C C . VAL A 1 479 ? 4.075 9.952 -12.128 1.00 94.00 479 VAL A C 1
ATOM 3933 O O . VAL A 1 479 ? 5.271 9.746 -12.348 1.00 94.00 479 VAL A O 1
ATOM 3936 N N . ARG A 1 480 ? 3.186 10.049 -13.125 1.00 94.50 480 ARG A N 1
ATOM 3937 C CA . ARG A 1 480 ? 3.539 9.904 -14.546 1.00 94.50 480 ARG A CA 1
ATOM 3938 C C . ARG A 1 480 ? 4.571 10.946 -14.984 1.00 94.50 480 ARG A C 1
ATOM 3940 O O . ARG A 1 480 ? 5.559 10.601 -15.638 1.00 94.50 480 ARG A O 1
ATOM 3947 N N . LEU A 1 481 ? 4.364 12.212 -14.622 1.00 93.56 481 LEU A N 1
ATOM 3948 C CA . LEU A 1 481 ? 5.284 13.306 -14.950 1.00 93.56 481 LEU A CA 1
ATOM 3949 C C . LEU A 1 481 ? 6.644 13.133 -14.264 1.00 93.56 481 LEU A C 1
ATOM 3951 O O . LEU A 1 481 ? 7.684 13.312 -14.906 1.00 93.56 481 LEU A O 1
ATOM 3955 N N . ALA A 1 482 ? 6.646 12.747 -12.986 1.00 95.81 482 ALA A N 1
ATOM 3956 C CA . ALA A 1 482 ? 7.867 12.480 -12.237 1.00 95.81 482 ALA A CA 1
ATOM 3957 C C . ALA A 1 482 ? 8.662 11.325 -12.862 1.00 95.81 482 ALA A C 1
ATOM 3959 O O . ALA A 1 482 ? 9.856 11.473 -13.131 1.00 95.81 482 ALA A O 1
ATOM 3960 N N . LEU A 1 483 ? 7.993 10.211 -13.172 1.00 96.69 483 LEU A N 1
ATOM 3961 C CA . LEU A 1 483 ? 8.605 9.037 -13.788 1.00 96.69 483 LEU A CA 1
ATOM 3962 C C . LEU A 1 483 ? 9.210 9.361 -15.158 1.00 96.69 483 LEU A C 1
ATOM 3964 O O . LEU A 1 483 ? 10.359 9.003 -15.419 1.00 96.69 483 LEU A O 1
ATOM 3968 N N . LYS A 1 484 ? 8.475 10.090 -16.009 1.00 95.88 484 LYS A N 1
ATOM 3969 C CA . LYS A 1 484 ? 8.979 10.556 -17.308 1.00 95.88 484 LYS A CA 1
ATOM 3970 C C . LYS A 1 484 ? 10.280 11.342 -17.143 1.00 95.88 484 LYS A C 1
ATOM 3972 O O . LYS A 1 484 ? 11.280 10.996 -17.765 1.00 95.88 484 LYS A O 1
ATOM 3977 N N . LYS A 1 485 ? 10.294 12.337 -16.251 1.00 96.94 485 LYS A N 1
ATOM 3978 C CA . LYS A 1 485 ? 11.473 13.176 -15.993 1.00 96.94 485 LYS A CA 1
ATOM 3979 C C . LYS A 1 485 ? 12.656 12.369 -15.454 1.00 96.94 485 LYS A C 1
ATOM 3981 O O . LYS A 1 485 ? 13.796 12.626 -15.835 1.00 96.94 485 LYS A O 1
ATOM 3986 N N . ILE A 1 486 ? 12.405 11.400 -14.573 1.00 97.81 486 ILE A N 1
ATOM 3987 C CA . ILE A 1 486 ? 13.443 10.501 -14.053 1.00 97.81 486 ILE A CA 1
ATOM 3988 C C . ILE A 1 486 ? 14.089 9.727 -15.204 1.00 97.81 486 ILE A C 1
ATOM 3990 O O . ILE A 1 486 ? 15.311 9.765 -15.347 1.00 97.81 486 ILE A O 1
ATOM 3994 N N . ILE A 1 487 ? 13.284 9.069 -16.044 1.00 96.69 487 ILE A N 1
ATOM 3995 C CA . ILE A 1 487 ? 13.801 8.258 -17.150 1.00 96.69 487 ILE A CA 1
ATOM 3996 C C . ILE A 1 487 ? 14.539 9.137 -18.163 1.00 96.69 487 ILE A C 1
ATOM 3998 O O . ILE A 1 487 ? 15.652 8.790 -18.542 1.00 96.69 487 ILE A O 1
ATOM 4002 N N . GLU A 1 488 ? 13.986 10.293 -18.548 1.00 96.19 488 GLU A N 1
ATOM 4003 C CA . GLU A 1 488 ? 14.636 11.242 -19.468 1.00 96.19 488 GLU A CA 1
ATOM 4004 C C . GLU A 1 488 ? 16.024 11.660 -18.974 1.00 96.19 488 GLU A C 1
ATOM 4006 O O . GLU A 1 488 ? 17.000 11.594 -19.724 1.00 96.19 488 GLU A O 1
ATOM 4011 N N . ASN A 1 489 ? 16.133 12.033 -17.697 1.00 96.88 489 ASN A N 1
ATOM 4012 C CA . ASN A 1 489 ? 17.397 12.467 -17.108 1.00 96.88 489 ASN A CA 1
ATOM 4013 C C . ASN A 1 489 ? 18.453 11.355 -17.117 1.00 96.88 489 ASN A C 1
ATOM 4015 O O . ASN A 1 489 ? 19.615 11.608 -17.433 1.00 96.88 489 ASN A O 1
ATOM 4019 N N . VAL A 1 490 ? 18.063 10.125 -16.773 1.00 96.44 490 VAL A N 1
ATOM 4020 C CA . VAL A 1 490 ? 18.993 8.988 -16.722 1.00 96.44 490 VAL A CA 1
ATOM 4021 C C . VAL A 1 490 ? 19.359 8.509 -18.136 1.00 96.44 490 VAL A C 1
ATOM 4023 O O . VAL A 1 490 ? 20.517 8.174 -18.396 1.00 96.44 490 VAL A O 1
ATOM 4026 N N . ALA A 1 491 ? 18.403 8.526 -19.068 1.00 96.06 491 ALA A N 1
ATOM 4027 C CA . ALA A 1 491 ? 18.576 8.098 -20.454 1.00 96.06 491 ALA A CA 1
ATOM 4028 C C . ALA A 1 491 ? 19.398 9.084 -21.305 1.00 96.06 491 ALA A C 1
ATOM 4030 O O . ALA A 1 491 ? 19.991 8.680 -22.307 1.00 96.06 491 ALA A O 1
ATOM 4031 N N . TYR A 1 492 ? 19.466 10.364 -20.915 1.00 96.12 492 TYR A N 1
ATOM 4032 C CA . TYR A 1 492 ? 20.046 11.450 -21.715 1.00 96.12 492 TYR A CA 1
ATOM 4033 C C . TYR A 1 492 ? 21.442 11.141 -22.280 1.00 96.12 492 TYR A C 1
ATOM 4035 O O . TYR A 1 492 ? 21.676 11.308 -23.478 1.00 96.12 492 TYR A O 1
ATOM 4043 N N . LYS A 1 493 ? 22.366 10.627 -21.452 1.00 95.44 493 LYS A N 1
ATOM 4044 C CA . LYS A 1 493 ? 23.732 10.302 -21.908 1.00 95.44 493 LYS A CA 1
ATOM 4045 C C . LYS A 1 493 ? 23.743 9.212 -22.991 1.00 95.44 493 LYS A C 1
ATOM 4047 O O . LYS A 1 493 ? 24.511 9.304 -23.946 1.00 95.44 493 LYS A O 1
ATOM 4052 N N . TYR A 1 494 ? 22.863 8.218 -22.874 1.00 96.25 494 TYR A N 1
ATOM 4053 C CA . TYR A 1 494 ? 22.754 7.119 -23.833 1.00 96.25 494 TYR A CA 1
ATOM 4054 C C . TYR A 1 494 ? 22.067 7.576 -25.121 1.00 96.25 494 TYR A C 1
ATOM 4056 O O . TYR A 1 494 ? 22.443 7.142 -26.206 1.00 96.25 494 TYR A O 1
ATOM 4064 N N . MET A 1 495 ? 21.106 8.498 -25.021 1.00 96.31 495 MET A N 1
ATOM 4065 C CA . MET A 1 495 ? 20.471 9.118 -26.185 1.00 96.31 495 MET A CA 1
ATOM 4066 C C . MET A 1 495 ? 21.462 9.912 -27.038 1.00 96.31 495 MET A C 1
ATOM 4068 O O . MET A 1 495 ? 21.437 9.791 -28.263 1.00 96.31 495 MET A O 1
ATOM 4072 N N . LEU A 1 496 ? 22.370 10.667 -26.412 1.00 95.69 496 LEU A N 1
ATOM 4073 C CA . LEU A 1 496 ? 23.451 11.354 -27.126 1.00 95.69 496 LEU A CA 1
ATOM 4074 C C . LEU A 1 496 ? 24.390 10.364 -27.831 1.00 95.69 496 LEU A C 1
ATOM 4076 O O . LEU A 1 496 ? 24.750 10.573 -28.989 1.00 95.69 496 LEU A O 1
ATOM 4080 N N . ALA A 1 497 ? 24.756 9.266 -27.163 1.00 94.38 497 ALA A N 1
ATOM 4081 C CA . ALA A 1 497 ? 25.593 8.225 -27.758 1.00 94.38 497 ALA A CA 1
ATOM 4082 C C . ALA A 1 497 ? 24.905 7.550 -28.958 1.00 94.38 497 ALA A C 1
ATOM 4084 O O . ALA A 1 497 ? 25.517 7.400 -30.017 1.00 94.38 497 ALA A O 1
ATOM 4085 N N . LEU A 1 498 ? 23.616 7.208 -28.830 1.00 96.00 498 LEU A N 1
ATOM 4086 C CA . LEU A 1 498 ? 22.827 6.656 -29.931 1.00 96.00 498 LEU A CA 1
ATOM 4087 C C . LEU A 1 498 ? 22.775 7.620 -31.115 1.00 96.00 498 LEU A C 1
ATOM 4089 O O . LEU A 1 498 ? 22.968 7.191 -32.248 1.00 96.00 498 LEU A O 1
ATOM 4093 N N . HIS A 1 499 ? 22.515 8.905 -30.864 1.00 96.19 499 HIS A N 1
ATOM 4094 C CA . HIS A 1 499 ? 22.462 9.914 -31.916 1.00 96.19 499 HIS A CA 1
ATOM 4095 C C . HIS A 1 499 ? 23.752 9.917 -32.745 1.00 96.19 499 HIS A C 1
ATOM 4097 O O . HIS A 1 499 ? 23.684 9.756 -33.962 1.00 96.19 499 HIS A O 1
ATOM 4103 N N . ASN A 1 500 ? 24.913 9.968 -32.085 1.00 94.94 500 ASN A N 1
ATOM 4104 C CA . ASN A 1 500 ? 26.216 9.945 -32.754 1.00 94.94 500 ASN A CA 1
ATOM 4105 C C . ASN A 1 500 ? 26.421 8.662 -33.581 1.00 94.94 500 ASN A C 1
ATOM 4107 O O . ASN A 1 500 ? 26.774 8.732 -34.758 1.00 94.94 500 ASN A O 1
ATOM 4111 N N . HIS A 1 501 ? 26.124 7.486 -33.011 1.00 93.94 501 HIS A N 1
ATOM 4112 C CA . HIS A 1 501 ? 26.222 6.214 -33.739 1.00 93.94 501 HIS A CA 1
ATOM 4113 C C . HIS A 1 501 ? 25.311 6.163 -34.973 1.00 93.94 501 HIS A C 1
ATOM 4115 O O . HIS A 1 501 ? 25.699 5.635 -36.020 1.00 93.94 501 HIS A O 1
ATOM 4121 N N . LEU A 1 502 ? 24.096 6.705 -34.867 1.00 94.81 502 LEU A N 1
ATOM 4122 C CA . LEU A 1 502 ? 23.150 6.744 -35.976 1.00 94.81 502 LEU A CA 1
ATOM 4123 C C . LEU A 1 502 ? 23.558 7.750 -37.048 1.00 94.81 502 LEU A C 1
ATOM 4125 O O . LEU A 1 502 ? 23.388 7.447 -38.228 1.00 94.81 502 LEU A O 1
ATOM 4129 N N . GLU A 1 503 ? 24.106 8.910 -36.683 1.00 93.81 503 GLU A N 1
ATOM 4130 C CA . GLU A 1 503 ? 24.634 9.867 -37.657 1.00 93.81 503 GLU A CA 1
ATOM 4131 C C . GLU A 1 503 ? 25.751 9.249 -38.502 1.00 93.81 503 GLU A C 1
ATOM 4133 O O . GLU A 1 503 ? 25.714 9.348 -39.734 1.00 93.81 503 GLU A O 1
ATOM 4138 N N . ASP A 1 504 ? 26.693 8.550 -37.864 1.00 90.19 504 ASP A N 1
ATOM 4139 C CA . ASP A 1 504 ? 27.786 7.856 -38.547 1.00 90.19 504 ASP A CA 1
ATOM 4140 C C . ASP A 1 504 ? 27.263 6.741 -39.463 1.00 90.19 504 ASP A C 1
ATOM 4142 O O . ASP A 1 504 ? 27.630 6.666 -40.641 1.00 90.19 504 ASP A O 1
ATOM 4146 N N . ALA A 1 505 ? 26.336 5.916 -38.964 1.00 91.62 505 ALA A N 1
ATOM 4147 C CA . ALA A 1 505 ? 25.725 4.844 -39.743 1.00 91.62 505 ALA A CA 1
ATOM 4148 C C . ALA A 1 505 ? 24.934 5.367 -40.952 1.00 91.62 505 ALA A C 1
ATOM 4150 O O . ALA A 1 505 ? 25.082 4.862 -42.068 1.00 91.62 505 ALA A O 1
ATOM 4151 N N . ILE A 1 506 ? 24.117 6.406 -40.764 1.00 92.44 506 ILE A N 1
ATOM 4152 C CA . ILE A 1 506 ? 23.331 7.026 -41.837 1.00 92.44 506 ILE A CA 1
ATOM 4153 C C . ILE A 1 506 ? 24.258 7.661 -42.877 1.00 92.44 506 ILE A C 1
ATOM 4155 O O . ILE A 1 506 ? 24.000 7.542 -44.078 1.00 92.44 506 ILE A O 1
ATOM 4159 N N . ARG A 1 507 ? 25.344 8.315 -42.448 1.00 90.00 507 ARG A N 1
ATOM 4160 C CA . ARG A 1 507 ? 26.342 8.894 -43.353 1.00 90.00 507 ARG A CA 1
ATOM 4161 C C . ARG A 1 507 ? 27.004 7.812 -44.205 1.00 90.00 507 ARG A C 1
ATOM 4163 O O . ARG A 1 507 ? 27.048 7.965 -45.424 1.00 90.00 507 ARG A O 1
ATOM 4170 N N . ALA A 1 508 ? 27.436 6.708 -43.596 1.00 87.50 508 ALA A N 1
ATOM 4171 C CA . ALA A 1 508 ? 28.025 5.575 -44.308 1.00 87.50 508 ALA A CA 1
ATOM 4172 C C . ALA A 1 508 ? 27.060 4.982 -45.351 1.00 87.50 508 ALA A C 1
ATOM 4174 O O . ALA A 1 508 ? 27.437 4.778 -46.506 1.00 87.50 508 ALA A O 1
ATOM 4175 N N . VAL A 1 509 ? 25.790 4.783 -44.978 1.00 88.44 509 VAL A N 1
ATOM 4176 C CA . VAL A 1 509 ? 24.750 4.263 -45.883 1.00 88.44 509 VAL A CA 1
ATOM 4177 C C . VAL A 1 509 ? 24.490 5.216 -47.054 1.00 88.44 509 VAL A C 1
ATOM 4179 O O . VAL A 1 509 ? 24.368 4.758 -48.190 1.00 88.44 509 VAL A O 1
ATOM 4182 N N . LYS A 1 510 ? 24.456 6.534 -46.812 1.00 85.56 510 LYS A N 1
ATOM 4183 C CA . LYS A 1 510 ? 24.252 7.556 -47.857 1.00 85.56 510 LYS A CA 1
ATOM 4184 C C . LYS A 1 510 ? 25.432 7.674 -48.822 1.00 85.56 510 LYS A C 1
ATOM 4186 O O . LYS A 1 510 ? 25.209 7.811 -50.021 1.00 85.56 510 LYS A O 1
ATOM 4191 N N . ILE A 1 511 ? 26.666 7.617 -48.315 1.00 84.94 511 ILE A N 1
ATOM 4192 C CA . ILE A 1 511 ? 27.884 7.600 -49.148 1.00 84.94 511 ILE A CA 1
ATOM 4193 C C . ILE A 1 511 ? 27.974 6.283 -49.932 1.00 84.94 511 ILE A C 1
ATOM 4195 O O . ILE A 1 511 ? 28.579 6.234 -51.002 1.00 84.94 511 ILE A O 1
ATOM 4199 N N . ASN A 1 512 ? 27.302 5.236 -49.440 1.00 73.62 512 ASN A N 1
ATOM 4200 C CA . ASN A 1 512 ? 27.254 3.916 -50.048 1.00 73.62 512 ASN A CA 1
ATOM 4201 C C . ASN A 1 512 ? 28.659 3.309 -50.221 1.00 73.62 512 ASN A C 1
ATOM 4203 O O . ASN A 1 512 ? 28.965 2.658 -51.224 1.00 73.62 512 ASN A O 1
ATOM 4207 N N . ASP A 1 513 ? 29.518 3.542 -49.229 1.00 70.75 513 ASP A N 1
ATOM 4208 C CA . ASP A 1 513 ? 30.893 3.065 -49.236 1.00 70.75 513 ASP A CA 1
ATOM 4209 C C . ASP A 1 513 ? 30.938 1.566 -48.909 1.00 70.75 513 ASP A C 1
ATOM 4211 O O . ASP A 1 513 ? 30.660 1.117 -47.799 1.00 70.75 513 ASP A O 1
ATOM 4215 N N . ILE A 1 514 ? 31.256 0.783 -49.935 1.00 70.12 514 ILE A N 1
ATOM 4216 C CA . ILE A 1 514 ? 31.263 -0.683 -49.928 1.00 70.12 514 ILE A CA 1
ATOM 4217 C C . ILE A 1 514 ? 32.537 -1.233 -49.262 1.00 70.12 514 ILE A C 1
ATOM 4219 O O . ILE A 1 514 ? 32.601 -2.420 -48.946 1.00 70.12 514 ILE A O 1
ATOM 4223 N N . ALA A 1 515 ? 33.562 -0.395 -49.076 1.00 67.44 515 ALA A N 1
ATOM 4224 C CA . ALA A 1 515 ? 34.817 -0.783 -48.441 1.00 67.44 515 ALA A CA 1
ATOM 4225 C C . ALA A 1 515 ? 34.756 -0.705 -46.907 1.00 67.44 515 ALA A C 1
ATOM 4227 O O . ALA A 1 515 ? 35.637 -1.248 -46.239 1.00 67.44 515 ALA A O 1
ATOM 4228 N N . LEU A 1 516 ? 33.725 -0.062 -46.348 1.00 75.00 516 LEU A N 1
ATOM 4229 C CA . LEU A 1 516 ? 33.533 0.024 -44.907 1.00 75.00 516 LEU A CA 1
ATOM 4230 C C . LEU A 1 516 ? 33.197 -1.349 -44.315 1.00 75.00 516 LEU A C 1
ATOM 4232 O O . LEU A 1 516 ? 32.292 -2.055 -44.767 1.00 75.00 516 LEU A O 1
ATOM 4236 N N . SER A 1 517 ? 33.912 -1.698 -43.247 1.00 80.75 517 SER A N 1
ATOM 4237 C CA . SER A 1 517 ? 33.506 -2.778 -42.350 1.00 80.75 517 SER A CA 1
ATOM 4238 C C . SER A 1 517 ? 32.108 -2.499 -41.778 1.00 80.75 517 SER A C 1
ATOM 4240 O O . SER A 1 517 ? 31.728 -1.331 -41.652 1.00 80.75 517 SER A O 1
ATOM 4242 N N . PRO A 1 518 ? 31.340 -3.541 -41.404 1.00 87.50 518 PRO A N 1
ATOM 4243 C CA . PRO A 1 518 ? 30.065 -3.357 -40.721 1.00 87.50 518 PRO A CA 1
ATOM 4244 C C . PRO A 1 518 ? 30.194 -2.419 -39.519 1.00 87.50 518 PRO A C 1
ATOM 4246 O O . PRO A 1 518 ? 31.141 -2.531 -38.738 1.00 87.50 518 PRO A O 1
ATOM 4249 N N . ILE A 1 519 ? 29.235 -1.505 -39.374 1.00 91.94 519 ILE A N 1
ATOM 4250 C CA . ILE A 1 519 ? 29.145 -0.633 -38.203 1.00 91.94 519 ILE A CA 1
ATOM 4251 C C . ILE A 1 519 ? 28.368 -1.402 -37.140 1.00 91.94 519 ILE A C 1
ATOM 4253 O O . ILE A 1 519 ? 27.190 -1.705 -37.332 1.00 91.94 519 ILE A O 1
ATOM 4257 N N . CYS A 1 520 ? 29.043 -1.726 -36.041 1.00 93.94 520 CYS A N 1
ATOM 4258 C CA . CYS A 1 520 ? 28.509 -2.547 -34.961 1.00 93.94 520 CYS A CA 1
ATOM 4259 C C . CYS A 1 520 ? 28.577 -1.780 -33.643 1.00 93.94 520 CYS A C 1
ATOM 4261 O O . CYS A 1 520 ? 29.642 -1.288 -33.274 1.00 93.94 520 CYS A O 1
ATOM 4263 N N . PHE A 1 521 ? 27.463 -1.708 -32.923 1.00 94.62 521 PHE A N 1
ATOM 4264 C CA . PHE A 1 521 ? 27.415 -1.132 -31.581 1.00 94.62 521 PHE A CA 1
ATOM 4265 C C . PHE A 1 521 ? 26.317 -1.798 -30.750 1.00 94.62 521 PHE A C 1
ATOM 4267 O O . PHE A 1 521 ? 25.381 -2.384 -31.294 1.00 94.62 521 PHE A O 1
ATOM 4274 N N . ASN A 1 522 ? 26.432 -1.729 -29.425 1.00 94.50 522 ASN A N 1
ATOM 4275 C CA . ASN A 1 522 ? 25.340 -2.078 -28.521 1.00 94.50 522 ASN A CA 1
ATOM 4276 C C . ASN A 1 522 ? 24.588 -0.798 -28.141 1.00 94.50 522 ASN A C 1
ATOM 4278 O O . ASN A 1 522 ? 25.201 0.250 -27.954 1.00 94.50 522 ASN A O 1
ATOM 4282 N N . PHE A 1 523 ? 23.267 -0.881 -28.035 1.00 95.62 523 PHE A N 1
ATOM 4283 C CA . PHE A 1 523 ? 22.464 0.164 -27.422 1.00 95.62 523 PHE A CA 1
ATOM 4284 C C . PHE A 1 523 ? 21.431 -0.462 -26.488 1.00 95.62 523 PHE A C 1
ATOM 4286 O O . PHE A 1 523 ? 20.491 -1.113 -26.946 1.00 95.62 523 PHE A O 1
ATOM 4293 N N . GLN A 1 524 ? 21.617 -0.267 -25.179 1.00 94.44 524 GLN A N 1
ATOM 4294 C CA . GLN A 1 524 ? 20.702 -0.736 -24.130 1.00 94.44 524 GLN A CA 1
ATOM 4295 C C . GLN A 1 524 ? 20.387 -2.244 -24.221 1.00 94.44 524 GLN A C 1
ATOM 4297 O O . GLN A 1 524 ? 19.245 -2.693 -24.080 1.00 94.44 524 GLN A O 1
ATOM 4302 N N . GLY A 1 525 ? 21.421 -3.052 -24.473 1.00 91.12 525 GLY A N 1
ATOM 4303 C CA . GLY A 1 525 ? 21.311 -4.504 -24.610 1.00 91.12 525 GLY A CA 1
ATOM 4304 C C . GLY A 1 525 ? 20.837 -4.978 -25.986 1.00 91.12 525 GLY A C 1
ATOM 4305 O O . GLY A 1 525 ? 20.639 -6.178 -26.176 1.00 91.12 525 GLY A O 1
ATOM 4306 N N . ILE A 1 526 ? 20.660 -4.070 -26.951 1.00 94.38 526 ILE A N 1
ATOM 4307 C CA . ILE A 1 526 ? 20.353 -4.396 -28.345 1.00 94.38 526 ILE A CA 1
ATOM 4308 C C . ILE A 1 526 ? 21.640 -4.306 -29.160 1.00 94.38 526 ILE A C 1
ATOM 4310 O O . ILE A 1 526 ? 22.202 -3.227 -29.335 1.00 94.38 526 ILE A O 1
ATOM 4314 N N . SER A 1 527 ? 22.080 -5.429 -29.721 1.00 95.69 527 SER A N 1
ATOM 4315 C CA . SER A 1 527 ? 23.192 -5.444 -30.671 1.00 95.69 527 SER A CA 1
ATOM 4316 C C . SER A 1 527 ? 22.723 -4.929 -32.032 1.00 95.69 527 SER A C 1
ATOM 4318 O O . SER A 1 527 ? 21.863 -5.530 -32.680 1.00 95.69 527 SER A O 1
ATOM 4320 N N . VAL A 1 528 ? 23.264 -3.793 -32.460 1.00 95.81 528 VAL A N 1
ATOM 4321 C CA . VAL A 1 528 ? 22.925 -3.129 -33.717 1.00 95.81 528 VAL A CA 1
ATOM 4322 C C . VAL A 1 528 ? 24.057 -3.312 -34.716 1.00 95.81 528 VAL A C 1
ATOM 4324 O O . VAL A 1 528 ? 25.206 -2.983 -34.436 1.00 95.81 528 VAL A O 1
ATOM 4327 N N . GLU A 1 529 ? 23.720 -3.820 -35.899 1.00 94.75 529 GLU A N 1
ATOM 4328 C CA . GLU A 1 529 ? 24.667 -4.032 -36.991 1.00 94.75 529 GLU A CA 1
ATOM 4329 C C . GLU A 1 529 ? 24.159 -3.379 -38.278 1.00 94.75 529 GLU A C 1
ATOM 4331 O O . GLU A 1 529 ? 23.026 -3.609 -38.702 1.00 94.75 529 GLU A O 1
ATOM 4336 N N . VAL A 1 530 ? 25.001 -2.574 -38.923 1.00 92.88 530 VAL A N 1
ATOM 4337 C CA . VAL A 1 530 ? 24.713 -1.945 -40.216 1.00 92.88 530 VAL A CA 1
ATOM 4338 C C . VAL A 1 530 ? 25.721 -2.437 -41.243 1.00 92.88 530 VAL A C 1
ATOM 4340 O O . VAL A 1 530 ? 26.928 -2.245 -41.105 1.00 92.88 530 VAL A O 1
ATOM 4343 N N . ILE A 1 531 ? 25.214 -3.090 -42.284 1.00 89.56 531 ILE A N 1
ATOM 4344 C CA . ILE A 1 531 ? 25.998 -3.810 -43.281 1.00 89.56 531 ILE A CA 1
ATOM 4345 C C . ILE A 1 531 ? 25.787 -3.181 -44.655 1.00 89.56 531 ILE A C 1
ATOM 4347 O O . ILE A 1 531 ? 24.680 -3.201 -45.193 1.00 89.56 531 ILE A O 1
ATOM 4351 N N . ILE A 1 532 ? 26.872 -2.723 -45.277 1.00 86.88 532 ILE A N 1
ATOM 4352 C CA . ILE A 1 532 ? 26.885 -2.259 -46.667 1.00 86.88 532 ILE A CA 1
ATOM 4353 C C . ILE A 1 532 ? 27.727 -3.252 -47.470 1.00 86.88 532 ILE A C 1
ATOM 4355 O O . ILE A 1 532 ? 28.948 -3.258 -47.398 1.00 86.88 532 ILE A O 1
ATOM 4359 N N . LYS A 1 533 ? 27.082 -4.144 -48.227 1.00 82.75 533 LYS A N 1
ATOM 4360 C CA . LYS A 1 533 ? 27.758 -5.206 -48.991 1.00 82.75 533 LYS A CA 1
ATOM 4361 C C . LYS A 1 533 ? 27.556 -5.038 -50.487 1.00 82.75 533 LYS A C 1
ATOM 4363 O O . LYS A 1 533 ? 26.532 -4.537 -50.952 1.00 82.75 533 LYS A O 1
ATOM 4368 N N . GLN A 1 534 ? 28.516 -5.520 -51.271 1.00 68.62 534 GLN A N 1
ATOM 4369 C CA . GLN A 1 534 ? 28.291 -5.808 -52.685 1.00 68.62 534 GLN A CA 1
ATOM 4370 C C . GLN A 1 534 ? 27.854 -7.267 -52.826 1.00 68.62 534 GLN A C 1
ATOM 4372 O O . GLN A 1 534 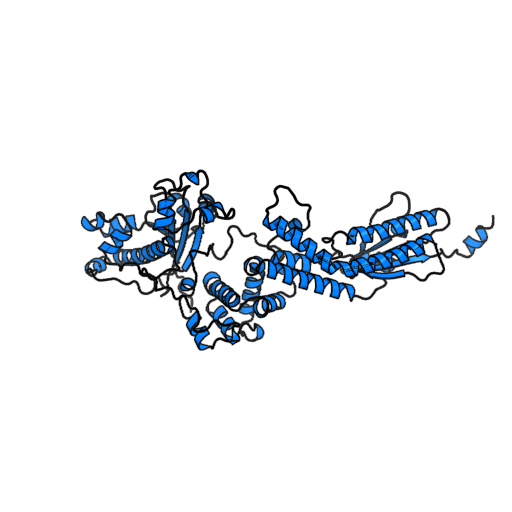? 28.492 -8.150 -52.244 1.00 68.62 534 GLN A O 1
ATOM 4377 N N . PRO A 1 535 ? 26.826 -7.576 -53.629 1.00 63.59 535 PRO A N 1
ATOM 4378 C CA . PRO A 1 535 ? 26.494 -8.963 -53.881 1.00 63.59 535 PRO A CA 1
ATOM 4379 C C . PRO A 1 535 ? 27.614 -9.567 -54.737 1.00 63.59 535 PRO A C 1
ATOM 4381 O O . PRO A 1 535 ? 27.985 -9.010 -55.784 1.00 63.59 535 PRO A O 1
ATOM 4384 N N . LYS A 1 536 ? 28.177 -10.691 -54.271 1.00 58.97 536 LYS A N 1
ATOM 4385 C CA . LYS A 1 536 ? 29.160 -11.477 -55.024 1.00 58.97 536 LYS A CA 1
ATOM 4386 C C . LYS A 1 536 ? 28.468 -12.021 -56.272 1.00 58.97 536 LYS A C 1
ATOM 4388 O O . LYS A 1 536 ? 27.584 -12.864 -56.174 1.00 58.97 536 LYS A O 1
ATOM 4393 N N . VAL A 1 537 ? 28.875 -11.555 -57.451 1.00 56.56 537 VAL A N 1
ATOM 4394 C CA . VAL A 1 537 ? 28.410 -12.150 -58.711 1.00 56.56 537 VAL A CA 1
ATOM 4395 C C . VAL A 1 537 ? 29.164 -13.457 -58.901 1.00 56.56 537 VAL A C 1
ATOM 4397 O O . VAL A 1 537 ? 30.403 -13.457 -58.926 1.00 56.56 537 VAL A O 1
ATOM 4400 N N . GLY A 1 538 ? 28.429 -14.561 -59.027 1.00 56.34 538 GLY A N 1
ATOM 4401 C CA . GLY A 1 538 ? 28.991 -15.828 -59.489 1.00 56.34 538 GLY A CA 1
ATOM 4402 C C . GLY A 1 538 ? 29.629 -15.659 -60.871 1.00 56.34 538 GLY A C 1
ATOM 4403 O O . GLY A 1 538 ? 29.245 -14.768 -61.626 1.00 56.34 538 GLY A O 1
ATOM 4404 N N . LEU A 1 539 ? 30.614 -16.494 -61.204 1.00 57.78 539 LEU A N 1
ATOM 4405 C CA . LEU A 1 539 ? 31.381 -16.388 -62.453 1.00 57.78 539 LEU A CA 1
ATOM 4406 C C . LEU A 1 539 ? 30.469 -16.272 -63.697 1.00 57.78 539 LEU A C 1
ATOM 4408 O O . LEU A 1 539 ? 30.677 -15.407 -64.540 1.00 57.78 539 LEU A O 1
ATOM 4412 N N . LEU A 1 540 ? 29.390 -17.064 -63.736 1.00 56.62 540 LEU A N 1
ATOM 4413 C CA . LEU A 1 540 ? 28.370 -17.066 -64.794 1.00 56.62 540 LEU A CA 1
ATOM 4414 C C . LEU A 1 540 ? 27.618 -15.733 -64.939 1.00 56.62 540 LEU A C 1
ATOM 4416 O O . LEU A 1 540 ? 27.412 -15.264 -66.051 1.00 56.62 540 LEU A O 1
ATOM 4420 N N . GLY A 1 541 ? 27.257 -15.082 -63.830 1.00 57.06 541 GLY A N 1
ATOM 4421 C CA . GLY A 1 541 ? 26.576 -13.783 -63.869 1.00 57.06 541 GLY A CA 1
ATOM 4422 C C . GLY A 1 541 ? 27.484 -12.635 -64.321 1.00 57.06 541 GLY A C 1
ATOM 4423 O O . GLY A 1 541 ? 26.981 -11.636 -64.818 1.00 57.06 541 GLY A O 1
ATOM 4424 N N . ARG A 1 542 ? 28.813 -12.773 -64.169 1.00 56.66 542 ARG A N 1
ATOM 4425 C CA . ARG A 1 542 ? 29.792 -11.806 -64.708 1.00 56.66 542 ARG A CA 1
ATOM 4426 C C . ARG A 1 542 ? 30.019 -11.996 -66.202 1.00 56.66 542 ARG A C 1
ATOM 4428 O O . ARG A 1 542 ? 30.269 -11.023 -66.897 1.00 56.66 542 ARG A O 1
ATOM 4435 N N . LEU A 1 543 ? 29.952 -13.238 -66.679 1.00 55.25 543 LEU A N 1
ATOM 4436 C CA . LEU A 1 543 ? 30.100 -13.563 -68.098 1.00 55.25 543 LEU A CA 1
ATOM 4437 C C . LEU A 1 543 ? 28.876 -13.116 -68.908 1.00 55.25 543 LEU A C 1
ATOM 4439 O O . LEU A 1 543 ? 29.027 -12.642 -70.025 1.00 55.25 543 LEU A O 1
ATOM 4443 N N . LEU A 1 544 ? 27.676 -13.210 -68.328 1.00 57.44 544 LEU A N 1
ATOM 4444 C CA . LEU A 1 544 ? 26.421 -12.826 -68.986 1.00 57.44 544 LEU A CA 1
ATOM 4445 C C . LEU A 1 544 ? 26.095 -11.323 -68.901 1.00 57.44 544 LEU A C 1
ATOM 4447 O O . LEU A 1 544 ? 25.158 -10.880 -69.553 1.00 57.44 544 LEU A O 1
ATOM 4451 N N . SER A 1 545 ? 26.843 -10.530 -68.123 1.00 51.88 545 SER A N 1
ATOM 4452 C CA . SER A 1 545 ? 26.636 -9.075 -68.005 1.00 51.88 545 SER A CA 1
ATOM 4453 C C . SER A 1 545 ? 27.354 -8.241 -69.079 1.00 51.88 545 SER A C 1
ATOM 4455 O O . SER A 1 545 ? 27.382 -7.020 -68.962 1.00 51.88 545 SER A O 1
ATOM 4457 N N . PHE A 1 546 ? 27.966 -8.888 -70.078 1.00 46.88 546 PHE A N 1
ATOM 4458 C CA . PHE A 1 546 ? 28.673 -8.266 -71.210 1.00 46.88 546 PHE A CA 1
ATOM 4459 C C . PHE A 1 546 ? 27.901 -8.367 -72.542 1.00 46.88 546 PHE A C 1
ATOM 4461 O O . PHE A 1 546 ? 28.526 -8.403 -73.598 1.00 46.88 546 PHE A O 1
ATOM 4468 N N . ASN A 1 547 ? 26.565 -8.412 -72.503 1.00 34.09 547 ASN A N 1
ATOM 4469 C CA . ASN A 1 547 ? 25.712 -8.294 -73.692 1.00 34.09 547 ASN A CA 1
ATOM 4470 C C . ASN A 1 547 ? 24.777 -7.097 -73.575 1.00 34.09 547 ASN A C 1
ATOM 4472 O O . ASN A 1 547 ? 24.137 -6.971 -72.504 1.00 34.09 547 ASN A O 1
#

Secondary structure (DSSP, 8-state):
-PPP-PPPEEEEEEE-SSTT-GGG--EEEEEEE-TTSSSPPEEEEEEE---SS-GGGS-HHHIIIII---HHHHHH-TTPPPHHHHHHHTTTTTSEEEES-TTSTTHHHHSTTSSEEEEHHHHHHHHTTT-TTGGG--SHHHHHHHHTBPPP-TT--SS-HHHHHHHHHHHHHHHHHHHHH-GGGGGG--SS-B-BTTTBSPPPP-S-SSSS--SSGGGS-HHHHHHHHHS-GGGGS-TTT--BBTTBSSTTPPPPTTGGG-SSHHHHHHHIIIIIS-HHHHHHHHHHHHHHSS-HHHHHHHHHTTT-GGG-S-HHHHHHHHHHHHHTHHHHS-HHHHHHHHHHHHHHHHHHHHTSPP----HHHHHHHTTT-SSS-EEE-----SSS-GGGTEEEEE-TTS-EEEEEEEE---HHHHHHHHHHHHHHHHHHHHHHH-TTSTTT--HHHHHHHHHHHSS-HHHHHSPP-TTS-HHHHHHHHHHHHHHHHHHHHHHHHHHHHHHHHHHHHHHT-TTSPPEEEEETTEEEEEEE------HHHHHGGG-